Protein AF-0000000065788567 (afdb_homodimer)

Secondary structure (DSSP, 8-state):
----EEEEEEEEEEEEE-TTTTSEEEEEEEEEEEEEEEEEESSSEEEEETT----HHHHHHHHHHHHHHT---EEEEEEEE-SPTTSSS-HHHHHHHHHHHHHHHHHHHHHTPPPPPHHHHHHHHHHHHHHHTS-SS--HHHHHHHHH-SEEEEETTTTEEEEEEPPP--EEEEEEES---------HHHHHTTHHHHHHHHHHHHTT-HHHHHHHHHHHHHHHHT--THHHHHHHHTT-SEEEE-TTSS-EEEEE-GGGHHHHHHHHHTSSEEEEEEEB--S-SEEE-/----EEEEEEEEEEEEE-TTTTSEEEEEEEEEEEEEEEEEESSSEEEEETT----HHHHHHHHHHHHHHT---EEEEEEEE-SPTTSSS-HHHHHHHHHHHHHHHHHHHHTTPPPPPHHHHHHHHHHHHHHHTS-SS--HHHHHHHHH-SEEEEETTTTEEEEEEPPP--EEEEEEES---------HHHHHTTHHHHHHHHHHHHTT-HHHHHHHHHHHHHHHHT--THHHHHHHHTT-SEEEE-TTSS-EEEEE-GGGHHHHHHHHHTSSEEEEEEEB--S-SEEE-

Solvent-accessible surface area (backbone atoms only — not comparable to full-atom values): 28077 Å² total; per-residue (Å²): 126,84,82,65,68,25,38,12,36,6,18,15,16,41,40,34,33,64,27,82,36,70,37,43,18,18,10,25,12,26,60,40,34,22,36,18,36,20,33,74,44,92,65,55,80,46,60,44,40,74,84,67,55,87,43,63,47,51,46,48,28,47,51,52,46,40,57,73,71,68,59,94,68,9,38,35,37,42,34,45,64,73,50,61,76,86,32,28,35,38,46,66,41,10,43,26,42,11,37,33,51,11,43,40,54,40,50,19,62,76,66,72,45,82,68,80,51,69,68,54,44,54,50,48,25,30,52,29,34,38,74,62,63,79,32,92,72,33,48,45,20,39,32,46,2,8,41,53,14,8,33,25,30,24,35,35,80,74,67,38,78,76,43,77,45,78,58,77,89,33,39,32,38,35,40,36,53,66,65,75,64,56,78,60,76,76,52,59,74,55,37,37,72,43,27,74,60,49,50,51,24,51,51,30,40,77,71,68,37,48,43,61,10,19,24,51,34,10,47,55,48,18,37,57,70,72,48,70,36,46,62,29,50,44,30,40,75,33,52,31,67,22,22,15,44,10,56,89,30,68,17,31,40,32,35,26,58,83,87,29,48,67,45,28,49,57,57,51,63,80,42,76,55,49,78,46,81,45,29,55,22,58,70,26,41,42,75,54,131,126,83,81,65,66,26,38,12,36,6,18,16,17,44,38,34,34,63,28,82,36,71,36,42,19,19,11,24,12,25,60,41,34,22,36,19,36,20,32,74,43,90,66,55,81,46,62,46,39,75,85,66,55,88,41,63,48,50,45,48,27,46,50,52,48,40,57,72,70,68,58,94,69,8,38,33,37,42,34,44,64,73,50,61,78,83,31,28,36,38,46,66,41,9,41,26,43,11,37,33,51,11,44,41,53,39,49,20,62,77,66,72,47,84,69,80,51,70,69,55,45,52,49,48,26,30,50,29,33,39,74,63,63,80,32,91,73,32,49,46,19,39,33,47,3,8,43,52,15,8,33,25,30,22,36,36,80,75,67,37,78,76,44,75,45,77,56,76,88,34,39,32,37,34,41,36,53,67,65,75,63,55,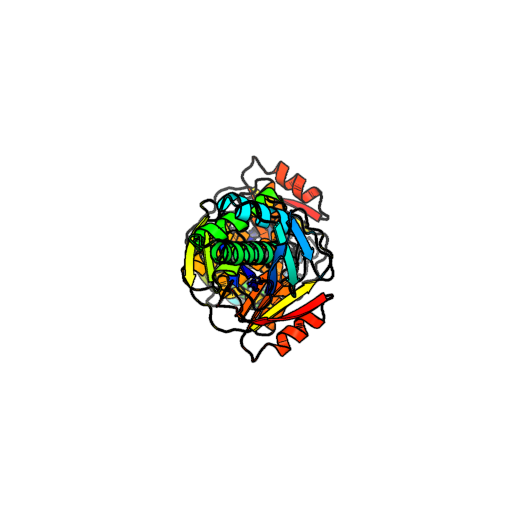78,60,78,75,50,60,73,57,38,36,73,43,27,73,61,48,50,52,24,51,50,30,41,76,71,69,36,49,42,62,11,19,25,52,32,10,46,54,48,17,38,58,70,72,50,71,38,47,62,29,50,43,27,40,74,33,53,31,68,21,23,16,45,11,56,92,29,68,17,31,39,32,35,25,56,82,88,30,48,66,46,28,50,58,57,52,63,79,41,77,54,50,77,45,80,47,29,56,21,56,71,26,43,42,76,54,133

Radius of gyration: 29.9 Å; Cα contacts (8 Å, |Δi|>4): 1487; chains: 2; bounding box: 47×105×60 Å

pLDDT: mean 94.12, std 9.63, range [40.38, 98.94]

Sequence (578 aa):
MMVVKKTVRSPGSATVINAIATGRGSAFGIGLRVEAEAELIDSGVECISREGADTSLMELCTRMVIEHYGVDAGVRVVTSSDLPVASGLSSSSAASNATVMAVSSLLSDEFGLQPMEDFEMLNMAVDASLQAGVSVTGAYDDASASFYGGLTVTDNMERRIILREPMENQKVLIYMPDRKSLTAQSDVPRMKLLAPWVDMAFREVLDGRVHSALTLNGILYCASLGFDPGIALDALEAGALAAGLSGTGPSFVALTHEDSEADIIDAWENLEGDVLVTSVDNEGTRVLEMMVVKKTVRSPGSATVINAIATGRGSAFGIGLRVEAEAELIDSGVECISREGADTSLMELCTRMVIEHYGVDAGVRVVTSSDLPVASGLSSSSAASNATVMAVSSLLSDEFGLQPMEDFEMLNMAVDASLQAGVSVTGAYDDASASFYGGLTVTDNMERRIILREPMENQKVLIYMPDRKSLTAQSDVPRMKLLAPWVDMAFREVLDGRVHSALTLNGILYCASLGFDPGIALDALEAGALAAGLSGTGPSFVALTHEDSEADIIDAWENLEGDVLVTSVDNEGTRVLE

Organism: Methanothermobacter thermautotrophicus (strain ATCC 29096 / DSM 1053 / JCM 10044 / NBRC 100330 / Delta H) (NCBI:txid187420)

InterPro domains:
  IPR006203 GHMP kinase, ATP-binding, conserved site [PS00627] (83-94)
  IPR006204 GHMP kinase N-terminal domain [PF00288] (61-150)
  IPR010189 Shikimate kinase, archaea [MF_00370] (1-289)
  IPR010189 Shikimate kinase, archaea [PIRSF005758] (5-287)
  IPR010189 Shikimate kinase, archaea [TIGR01920] (11-278)
  IPR013750 GHMP kinase, C-terminal domain [PF08544] (235-269)
  IPR014721 Small ribosomal subunit protein uS5 domain 2-type fold, subgroup [G3DSA:3.30.230.10] (12-171)
  IPR020568 Ribosomal protein uS5 domain 2-type superfamily [SSF54211] (1-161)
  IPR036554 GHMP kinase, C-terminal domain superfamily [G3DSA:3.30.70.890] (230-289)
  IPR036554 GHMP kinase, C-terminal domain superfamily [SSF55060] (232-280)

Foldseek 3Di:
DPFDKWKKKWFFWFWLFACLQPLKGKIFGWFWIKMKMKTWDDADEAEEEPVPDDCQLLNLLLVVLCVVQVDGIYMYMYMYTPDDPPALRHHLLRNLLNSNQRNQVHVCVVVVHDGDDLLVSLVSSLVSCVVSVVDDLSPLNRNVNRAQGAMWIANSNVSGTPDGDHDPKWKKKKWAAPPPPPVQPQPSVLLNVCNVVSVVLSVCVVVVNSQSSRASNQVSLCVSLVHDSVLFVLLVVLPFSHKGARHNRDMIMTTHHPPSVVSNCVSRVVHHTDMDMTIGTRHHMDIDD/DPFDKWKKKWFFWFWLFACLQPLKGKIFGWFWIKMKMKTWDDADEAEEEPVPDDCQLLRLLLVVLCVVQVDGTYMYMYMYTPDDPPALRHHLLRNLLNSNQRNQVHCCVVVVHDGDDLLVSLVSSLVSCVVSVVDDLSPLNRNVNRAQGAMWIANSNVSGTPDGDHDPKWKKKKWAAPPVPPVQPQPSVLLNVCNVQSVVLSVCVVVVNSQSSRASNQVSLCVSLVHDSVLFVLLVVLPFSHKGARHNRDMIMTTHHPPSVVSNCVSCVVHHTDMDMTIGTRHHMDIDD

Structure (mmCIF, N/CA/C/O backbone):
data_AF-0000000065788567-model_v1
#
loop_
_entity.id
_entity.type
_entity.pdbx_description
1 polymer 'Shikimate kinase'
#
loop_
_atom_site.group_PDB
_atom_site.id
_atom_site.type_symbol
_atom_site.label_atom_id
_atom_site.label_alt_id
_atom_site.label_comp_id
_atom_site.label_asym_id
_atom_site.label_entity_id
_atom_site.label_seq_id
_atom_site.pdbx_PDB_ins_code
_atom_site.Cartn_x
_atom_site.Cartn_y
_atom_site.Cartn_z
_atom_site.occupancy
_atom_site.B_iso_or_equiv
_atom_site.auth_seq_id
_atom_site.auth_comp_id
_atom_site.auth_asym_id
_atom_site.auth_atom_id
_atom_site.pdbx_PDB_model_num
ATOM 1 N N . MET A 1 1 ? 9.547 -54.375 -24.469 1 40.38 1 MET A N 1
ATOM 2 C CA . MET A 1 1 ? 8.898 -53.25 -25.172 1 40.38 1 MET A CA 1
ATOM 3 C C . MET A 1 1 ? 9.328 -51.906 -24.609 1 40.38 1 MET A C 1
ATOM 5 O O . MET A 1 1 ? 9.492 -51.781 -23.391 1 40.38 1 MET A O 1
ATOM 9 N N . MET A 1 2 ? 10 -51.125 -25.359 1 51.56 2 MET A N 1
ATOM 10 C CA . MET A 1 2 ? 10.617 -49.906 -24.875 1 51.56 2 MET A CA 1
ATOM 11 C C . MET A 1 2 ? 9.617 -49.031 -24.094 1 51.56 2 MET A C 1
ATOM 13 O O . MET A 1 2 ? 8.523 -48.781 -24.594 1 51.56 2 MET A O 1
ATOM 17 N N . VAL A 1 3 ? 9.727 -49.062 -22.797 1 65.69 3 VAL A N 1
ATOM 18 C CA . VAL A 1 3 ? 8.758 -48.344 -21.969 1 65.69 3 VAL A CA 1
ATOM 19 C C . VAL A 1 3 ? 8.648 -46.875 -22.438 1 65.69 3 VAL A C 1
ATOM 21 O O . VAL A 1 3 ? 9.648 -46.156 -22.469 1 65.69 3 VAL A O 1
ATOM 24 N N . VAL A 1 4 ? 7.605 -46.531 -23.188 1 83.44 4 VAL A N 1
ATOM 25 C CA . VAL A 1 4 ? 7.371 -45.188 -23.688 1 83.44 4 VAL A CA 1
ATOM 26 C C . VAL A 1 4 ? 7.117 -44.25 -22.531 1 83.44 4 VAL A C 1
ATOM 28 O O . VAL A 1 4 ? 6.328 -44.562 -21.625 1 83.44 4 VAL A O 1
ATOM 31 N N . LYS A 1 5 ? 7.996 -43.25 -22.406 1 94.56 5 LYS A N 1
ATOM 32 C CA . LYS A 1 5 ? 7.871 -42.25 -21.375 1 94.56 5 LYS A CA 1
ATOM 33 C C . LYS A 1 5 ? 7.629 -40.875 -21.969 1 94.56 5 LYS A C 1
ATOM 35 O O . LYS A 1 5 ? 8.062 -40.594 -23.094 1 94.56 5 LYS A O 1
ATOM 40 N N . LYS A 1 6 ? 6.789 -40.125 -21.328 1 98 6 LYS A N 1
ATOM 41 C CA . LYS A 1 6 ? 6.605 -38.719 -21.656 1 98 6 LYS A CA 1
ATOM 42 C C . LYS A 1 6 ? 7.09 -37.812 -20.516 1 98 6 LYS A C 1
ATOM 44 O O . LYS A 1 6 ? 6.727 -38.031 -19.359 1 98 6 LYS A O 1
ATOM 49 N N . THR A 1 7 ? 7.98 -36.875 -20.828 1 98.5 7 THR A N 1
ATOM 50 C CA . THR A 1 7 ? 8.484 -35.938 -19.828 1 98.5 7 THR A CA 1
ATOM 51 C C . THR A 1 7 ? 8 -34.531 -20.156 1 98.5 7 THR A C 1
ATOM 53 O O . THR A 1 7 ? 8.117 -34.062 -21.297 1 98.5 7 THR A O 1
ATOM 56 N N . VAL A 1 8 ? 7.473 -33.875 -19.125 1 98.81 8 VAL A N 1
ATOM 57 C CA . VAL A 1 8 ? 6.926 -32.531 -19.281 1 98.81 8 VAL A CA 1
ATOM 58 C C . VAL A 1 8 ? 7.543 -31.609 -18.234 1 98.81 8 VAL A C 1
ATOM 60 O O . VAL A 1 8 ? 7.75 -32 -17.094 1 98.81 8 VAL A O 1
ATOM 63 N N . ARG A 1 9 ? 7.867 -30.391 -18.672 1 98.69 9 ARG A N 1
ATOM 64 C CA . ARG A 1 9 ? 8.273 -29.328 -17.734 1 98.69 9 ARG A CA 1
ATOM 65 C C . ARG A 1 9 ? 7.188 -28.266 -17.609 1 98.69 9 ARG A C 1
ATOM 67 O O . ARG A 1 9 ? 6.539 -27.922 -18.609 1 98.69 9 ARG A O 1
ATOM 74 N N . SER A 1 10 ? 6.996 -27.844 -16.5 1 98.75 10 SER A N 1
ATOM 75 C CA . SER A 1 10 ? 6.086 -26.734 -16.219 1 98.75 10 SER A CA 1
ATOM 76 C C . SER A 1 10 ? 6.734 -25.703 -15.305 1 98.75 10 SER A C 1
ATOM 78 O O . SER A 1 10 ? 7.203 -26.031 -14.211 1 98.75 10 SER A O 1
ATOM 80 N N . PRO A 1 11 ? 6.781 -24.422 -15.719 1 98.62 11 PRO A N 1
ATOM 81 C CA . PRO A 1 11 ? 7.363 -23.375 -14.867 1 98.62 11 PRO A CA 1
ATOM 82 C C . PRO A 1 11 ? 6.453 -22.984 -13.703 1 98.62 11 PRO A C 1
ATOM 84 O O . PRO A 1 11 ? 5.234 -23.172 -13.781 1 98.62 11 PRO A O 1
ATOM 87 N N . GLY A 1 12 ? 7.125 -22.516 -12.617 1 97.5 12 GLY A N 1
ATOM 88 C CA . GLY A 1 12 ? 6.336 -21.766 -11.656 1 97.5 12 GLY A CA 1
ATOM 89 C C . GLY A 1 12 ? 5.895 -20.406 -12.18 1 97.5 12 GLY A C 1
ATOM 90 O O . GLY A 1 12 ? 6.039 -20.125 -13.367 1 97.5 12 GLY A O 1
ATOM 91 N N . SER A 1 13 ? 5.273 -19.703 -11.375 1 97.94 13 SER A N 1
ATOM 92 C CA . SER A 1 13 ? 4.848 -18.359 -11.734 1 97.94 13 SER A CA 1
ATOM 93 C C . SER A 1 13 ? 4.992 -17.406 -10.555 1 97.94 13 SER A C 1
ATOM 95 O O . SER A 1 13 ? 5.105 -17.828 -9.406 1 97.94 13 SER A O 1
ATOM 97 N N . ALA A 1 14 ? 5.109 -16.156 -10.852 1 97.94 14 ALA A N 1
ATOM 98 C CA . ALA A 1 14 ? 5.109 -15.086 -9.859 1 97.94 14 ALA A CA 1
ATOM 99 C C . ALA A 1 14 ? 3.896 -14.18 -10.031 1 97.94 14 ALA A C 1
ATOM 101 O O . ALA A 1 14 ? 3.469 -13.914 -11.156 1 97.94 14 ALA A O 1
ATOM 102 N N . THR A 1 15 ? 3.43 -13.688 -8.953 1 97.75 15 THR A N 1
ATOM 103 C CA . THR A 1 15 ? 2.178 -12.938 -8.938 1 97.75 15 THR A CA 1
ATOM 104 C C . THR A 1 15 ? 2.414 -11.477 -9.312 1 97.75 15 THR A C 1
ATOM 106 O O . THR A 1 15 ? 3.363 -10.852 -8.828 1 97.75 15 THR A O 1
ATOM 109 N N . VAL A 1 16 ? 1.561 -10.961 -10.219 1 98.75 16 VAL A N 1
ATOM 110 C CA . VAL A 1 16 ? 1.465 -9.523 -10.445 1 98.75 16 VAL A CA 1
ATOM 111 C C . VAL A 1 16 ? 0.284 -8.953 -9.664 1 98.75 16 VAL A C 1
ATOM 113 O O . VAL A 1 16 ? 0.424 -7.945 -8.969 1 98.75 16 VAL A O 1
ATOM 116 N N . ILE A 1 17 ? -0.825 -9.617 -9.781 1 98.56 17 ILE A N 1
ATOM 117 C CA . ILE A 1 17 ? -2.031 -9.273 -9.031 1 98.56 17 ILE A CA 1
ATOM 118 C C . ILE A 1 17 ? -2.588 -10.516 -8.352 1 98.56 17 ILE A C 1
ATOM 120 O O . ILE A 1 17 ? -2.922 -11.5 -9.016 1 98.56 17 ILE A O 1
ATOM 124 N N . ASN A 1 18 ? -2.639 -10.516 -7.066 1 96.69 18 ASN A N 1
ATOM 125 C CA . ASN A 1 18 ? -3.34 -11.555 -6.32 1 96.69 18 ASN A CA 1
ATOM 126 C C . ASN A 1 18 ? -4.852 -11.445 -6.488 1 96.69 18 ASN A C 1
ATOM 128 O O . ASN A 1 18 ? -5.438 -10.398 -6.195 1 96.69 18 ASN A O 1
ATOM 132 N N . ALA A 1 19 ? -5.52 -12.484 -6.797 1 95.88 19 ALA A N 1
ATOM 133 C CA . ALA A 1 19 ? -6.902 -12.445 -7.273 1 95.88 19 ALA A CA 1
ATOM 134 C C . ALA A 1 19 ? -7.887 -12.492 -6.109 1 95.88 19 ALA A C 1
ATOM 136 O O . ALA A 1 19 ? -9.086 -12.258 -6.293 1 95.88 19 ALA A O 1
ATOM 137 N N . ILE A 1 20 ? -7.441 -12.695 -4.988 1 93.75 20 ILE A N 1
ATOM 138 C CA . ILE A 1 20 ? -8.328 -13.031 -3.879 1 93.75 20 ILE A CA 1
ATOM 139 C C . ILE A 1 20 ? -9.242 -11.852 -3.57 1 93.75 20 ILE A C 1
ATOM 141 O O . ILE A 1 20 ? -10.43 -12.031 -3.301 1 93.75 20 ILE A O 1
ATOM 145 N N . ALA A 1 21 ? -8.766 -10.633 -3.672 1 96 21 ALA A N 1
ATOM 146 C CA . ALA A 1 21 ? -9.539 -9.461 -3.264 1 96 21 ALA A CA 1
ATOM 147 C C . ALA A 1 21 ? -10.664 -9.18 -4.258 1 96 21 ALA A C 1
ATOM 149 O O . ALA A 1 21 ? -11.75 -8.75 -3.869 1 96 21 ALA A O 1
ATOM 150 N N . THR A 1 22 ? -10.398 -9.508 -5.57 1 96.88 22 THR A N 1
ATOM 151 C CA . THR A 1 22 ? -11.32 -8.984 -6.57 1 96.88 22 THR A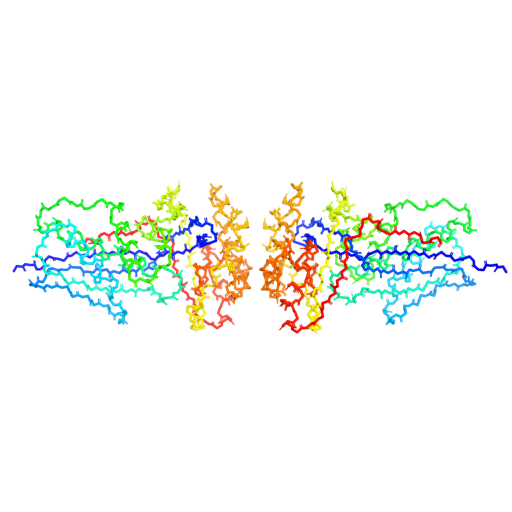 CA 1
ATOM 152 C C . THR A 1 22 ? -11.805 -10.094 -7.496 1 96.88 22 THR A C 1
ATOM 154 O O . THR A 1 22 ? -12.734 -9.898 -8.289 1 96.88 22 THR A O 1
ATOM 157 N N . GLY A 1 23 ? -11.188 -11.234 -7.445 1 95.44 23 GLY A N 1
ATOM 158 C CA . GLY A 1 23 ? -11.508 -12.312 -8.367 1 95.44 23 GLY A CA 1
ATOM 159 C C . GLY A 1 23 ? -10.758 -12.219 -9.68 1 95.44 23 GLY A C 1
ATOM 160 O O . GLY A 1 23 ? -10.867 -13.109 -10.531 1 95.44 23 GLY A O 1
ATOM 161 N N . ARG A 1 24 ? -10.031 -11.195 -9.922 1 97.19 24 ARG A N 1
ATOM 162 C CA . ARG A 1 24 ? -9.211 -10.992 -11.117 1 97.19 24 ARG A CA 1
ATOM 163 C C . ARG A 1 24 ? -7.727 -11.023 -10.773 1 97.19 24 ARG A C 1
ATOM 165 O O . ARG A 1 24 ? -7.293 -10.391 -9.812 1 97.19 24 ARG A O 1
ATOM 172 N N . GLY A 1 25 ? -6.98 -11.82 -11.492 1 97.88 25 GLY A N 1
ATOM 173 C CA . GLY A 1 25 ? -5.582 -12.031 -11.141 1 97.88 25 GLY A CA 1
ATOM 174 C C . GLY A 1 25 ? -4.648 -11.883 -12.328 1 97.88 25 GLY A C 1
ATOM 175 O O . GLY A 1 25 ? -5.094 -11.672 -13.461 1 97.88 25 GLY A O 1
ATOM 176 N N . SER A 1 26 ? -3.408 -11.852 -12.023 1 98.69 26 SER A N 1
ATOM 177 C CA . SER A 1 26 ? -2.348 -11.812 -13.023 1 98.69 26 SER A CA 1
ATOM 178 C C . SER A 1 26 ? -1.063 -12.438 -12.5 1 98.69 26 SER A C 1
ATOM 180 O O . SER A 1 26 ? -0.742 -12.312 -11.32 1 98.69 26 SER A O 1
ATOM 182 N N . ALA A 1 27 ? -0.397 -13.102 -13.336 1 98.69 27 ALA A N 1
ATOM 183 C CA . ALA A 1 27 ? 0.874 -13.742 -13.008 1 98.69 27 ALA A CA 1
ATOM 184 C C . ALA A 1 27 ? 1.746 -13.898 -14.25 1 98.69 27 ALA A C 1
ATOM 186 O O . ALA A 1 27 ? 1.291 -13.656 -15.375 1 98.69 27 ALA A O 1
ATOM 187 N N . PHE A 1 28 ? 3.008 -14.219 -14.055 1 98.75 28 PHE A N 1
ATOM 188 C CA . PHE A 1 28 ? 3.893 -14.523 -15.18 1 98.75 28 PHE A CA 1
ATOM 189 C C . PHE A 1 28 ? 4.77 -15.727 -14.859 1 98.75 28 PHE A C 1
ATOM 191 O O . PHE A 1 28 ? 5.062 -16 -13.695 1 98.75 28 PHE A O 1
ATOM 198 N N . GLY A 1 29 ? 5.125 -16.438 -15.891 1 98.62 29 GLY A N 1
ATOM 199 C CA . GLY A 1 29 ? 5.973 -17.609 -15.719 1 98.62 29 GLY A CA 1
ATOM 200 C C . GLY A 1 29 ? 7.391 -17.266 -15.312 1 98.62 29 GLY A C 1
ATOM 201 O O . GLY A 1 29 ? 7.961 -16.281 -15.789 1 98.62 29 GLY A O 1
ATOM 202 N N . ILE A 1 30 ? 7.961 -18.141 -14.469 1 98.25 30 ILE A N 1
ATOM 203 C CA . ILE A 1 30 ? 9.336 -17.938 -14.047 1 98.25 30 ILE A CA 1
ATOM 204 C C . ILE A 1 30 ? 10.18 -19.156 -14.398 1 98.25 30 ILE A C 1
ATOM 206 O O . ILE A 1 30 ? 9.641 -20.234 -14.68 1 98.25 30 ILE A O 1
ATOM 210 N N . GLY A 1 31 ? 11.469 -19.031 -14.281 1 97.38 31 GLY A N 1
ATOM 211 C CA . GLY A 1 31 ? 12.391 -20.016 -14.82 1 97.38 31 GLY A CA 1
ATOM 212 C C . GLY A 1 31 ? 12.562 -21.234 -13.922 1 97.38 31 GLY A C 1
ATOM 213 O O . GLY A 1 31 ? 13.195 -22.219 -14.312 1 97.38 31 GLY A O 1
ATOM 214 N N . LEU A 1 32 ? 11.977 -21.266 -12.758 1 97.19 32 LEU A N 1
ATOM 215 C CA . LEU A 1 32 ? 11.914 -22.453 -11.93 1 97.19 32 LEU A CA 1
ATOM 216 C C . LEU A 1 32 ? 10.797 -23.391 -12.391 1 97.19 32 LEU A C 1
ATOM 218 O O . LEU A 1 32 ? 9.773 -22.922 -12.906 1 97.19 32 LEU A O 1
ATOM 222 N N . ARG A 1 33 ? 11.07 -24.734 -12.156 1 97.12 33 ARG A N 1
ATOM 223 C CA . ARG A 1 33 ? 10.086 -25.578 -12.836 1 97.12 33 ARG A CA 1
ATOM 224 C C . ARG A 1 33 ? 9.859 -26.875 -12.07 1 97.12 33 ARG A C 1
ATOM 226 O O . ARG A 1 33 ? 10.656 -27.25 -11.203 1 97.12 33 ARG A O 1
ATOM 233 N N . VAL A 1 34 ? 8.773 -27.516 -12.43 1 97.69 34 VAL A N 1
ATOM 234 C CA . VAL A 1 34 ? 8.461 -28.906 -12.125 1 97.69 34 VAL A CA 1
ATOM 235 C C . VAL A 1 34 ? 8.617 -29.75 -13.391 1 97.69 34 VAL A C 1
ATOM 237 O O . VAL A 1 34 ? 8.219 -29.328 -14.477 1 97.69 34 VAL A O 1
ATOM 240 N N . GLU A 1 35 ? 9.242 -30.875 -13.203 1 98.38 35 GLU A N 1
ATOM 241 C CA . GLU A 1 35 ? 9.281 -31.875 -14.266 1 98.38 35 GLU A CA 1
ATOM 242 C C . GLU A 1 35 ? 8.492 -33.125 -13.875 1 98.38 35 GLU A C 1
ATOM 244 O O . GLU A 1 35 ? 8.609 -33.625 -12.75 1 98.38 35 GLU A O 1
ATOM 249 N N . ALA A 1 36 ? 7.676 -33.562 -14.773 1 98.69 36 ALA A N 1
ATOM 250 C CA . ALA A 1 36 ? 6.895 -34.781 -14.57 1 98.69 36 ALA A CA 1
ATOM 251 C C . ALA A 1 36 ? 7.195 -35.812 -15.648 1 98.69 36 ALA A C 1
ATOM 253 O O . ALA A 1 36 ? 7.148 -35.5 -16.844 1 98.69 36 ALA A O 1
ATOM 254 N N . GLU A 1 37 ? 7.504 -36.938 -15.219 1 98.62 37 GLU A N 1
ATOM 255 C CA . GLU A 1 37 ? 7.691 -38.062 -16.125 1 98.62 37 GLU A CA 1
ATOM 256 C C . GLU A 1 37 ? 6.586 -39.125 -15.938 1 98.62 37 GLU A C 1
ATOM 258 O O . GLU A 1 37 ? 6.359 -39.594 -14.828 1 98.62 37 GLU A O 1
ATOM 263 N N . ALA A 1 38 ? 5.926 -39.438 -17.016 1 98.62 38 ALA A N 1
ATOM 264 C CA . ALA A 1 38 ? 4.84 -40.406 -16.984 1 98.62 38 ALA A CA 1
ATOM 265 C C . ALA A 1 38 ? 5.184 -41.656 -17.812 1 98.62 38 ALA A C 1
ATOM 267 O O . ALA A 1 38 ? 5.766 -41.531 -18.891 1 98.62 38 ALA A O 1
ATOM 268 N N . GLU A 1 39 ? 4.789 -42.75 -17.281 1 98.19 39 GLU A N 1
ATOM 269 C CA . GLU A 1 39 ? 4.953 -44.031 -18.016 1 98.19 39 GLU A CA 1
ATOM 270 C C . GLU A 1 39 ? 3.82 -45 -17.688 1 98.19 39 GLU A C 1
ATOM 272 O O . GLU A 1 39 ? 3.154 -44.875 -16.672 1 98.19 39 GLU A O 1
ATOM 277 N N . LEU A 1 40 ? 3.664 -45.938 -18.562 1 97.5 40 LEU A N 1
ATOM 278 C CA . LEU A 1 40 ? 2.664 -46.969 -18.312 1 97.5 40 LEU A CA 1
ATOM 279 C C . LEU A 1 40 ? 3.195 -48.031 -17.359 1 97.5 40 LEU A C 1
ATOM 281 O O . LEU A 1 40 ? 4.371 -48.406 -17.438 1 97.5 40 LEU A O 1
ATOM 285 N N . ILE A 1 41 ? 2.35 -48.406 -16.516 1 97 41 ILE A N 1
ATOM 286 C CA . ILE A 1 41 ? 2.604 -49.562 -15.664 1 97 41 ILE A CA 1
ATOM 287 C C . ILE A 1 41 ? 1.444 -50.562 -15.781 1 97 41 ILE A C 1
ATOM 289 O O . ILE A 1 41 ? 0.474 -50.281 -16.5 1 97 41 ILE A O 1
ATOM 293 N N . ASP A 1 42 ? 1.569 -51.625 -15.109 1 94.81 42 ASP A N 1
ATOM 294 C CA . ASP A 1 42 ? 0.613 -52.719 -15.32 1 94.81 42 ASP A CA 1
ATOM 295 C C . ASP A 1 42 ? -0.786 -52.312 -14.859 1 94.81 42 ASP A C 1
ATOM 297 O O . ASP A 1 42 ? -1.775 -52.594 -15.531 1 94.81 42 ASP A O 1
ATOM 301 N N . SER A 1 43 ? -0.818 -51.781 -13.664 1 95 43 SER A N 1
ATOM 302 C CA . SER A 1 43 ? -2.109 -51.375 -13.117 1 95 43 SER A CA 1
ATOM 303 C C . SER A 1 43 ? -1.939 -50.312 -12.031 1 95 43 SER A C 1
ATOM 305 O O . SER A 1 43 ? -0.864 -50.188 -11.445 1 95 43 SER A O 1
ATOM 307 N N . GLY A 1 44 ? -2.988 -49.469 -11.953 1 96.62 44 GLY A N 1
ATOM 308 C CA . GLY A 1 44 ? -3.018 -48.531 -10.844 1 96.62 44 GLY A CA 1
ATOM 309 C C . GLY A 1 44 ? -2.328 -47.219 -11.156 1 96.62 44 GLY A C 1
ATOM 310 O O . GLY A 1 44 ? -1.927 -47 -12.297 1 96.62 44 GLY A O 1
ATOM 311 N N . VAL A 1 45 ? -2.33 -46.312 -10.164 1 98.19 45 VAL A N 1
ATOM 312 C CA . VAL A 1 45 ? -1.694 -45 -10.227 1 98.19 45 VAL A CA 1
ATOM 313 C C . VAL A 1 45 ? -0.593 -44.906 -9.172 1 98.19 45 VAL A C 1
ATOM 315 O O . VAL A 1 45 ? -0.847 -45.094 -7.984 1 98.19 45 VAL A O 1
ATOM 318 N N . GLU A 1 46 ? 0.607 -44.719 -9.609 1 98.06 46 GLU A N 1
ATOM 319 C CA . GLU A 1 46 ? 1.752 -44.531 -8.727 1 98.06 46 GLU A CA 1
ATOM 320 C C . GLU A 1 46 ? 2.41 -43.156 -8.961 1 98.06 46 GLU A C 1
ATOM 322 O O . GLU A 1 46 ? 2.902 -42.906 -10.062 1 98.06 46 GLU A O 1
ATOM 327 N N . CYS A 1 47 ? 2.4 -42.312 -7.938 1 98.19 47 CYS A N 1
ATOM 328 C CA . CYS A 1 47 ? 3.041 -41.031 -8.047 1 98.19 47 CYS A CA 1
ATOM 329 C C . CYS A 1 47 ? 4.18 -40.875 -7.039 1 98.19 47 CYS A C 1
ATOM 331 O O . CYS A 1 47 ? 4.023 -41.25 -5.871 1 98.19 47 CYS A O 1
ATOM 333 N N . ILE A 1 48 ? 5.305 -40.438 -7.477 1 97.75 48 ILE A N 1
ATOM 334 C CA . ILE A 1 48 ? 6.5 -40.25 -6.656 1 97.75 48 ILE A CA 1
ATOM 335 C C . ILE A 1 48 ? 7.039 -38.844 -6.812 1 97.75 48 ILE A C 1
ATOM 337 O O . ILE A 1 48 ? 7.223 -38.375 -7.934 1 97.75 48 ILE A O 1
ATOM 341 N N . SER A 1 49 ? 7.188 -38.156 -5.762 1 95.94 49 SER A N 1
ATOM 342 C CA . SER A 1 49 ? 7.898 -36.875 -5.73 1 95.94 49 SER A CA 1
ATOM 343 C C . SER A 1 49 ? 9.328 -37.062 -5.234 1 95.94 49 SER A C 1
ATOM 345 O O . SER A 1 49 ? 9.555 -37.531 -4.113 1 95.94 49 SER A O 1
ATOM 347 N N . ARG A 1 50 ? 10.25 -36.625 -5.996 1 94.44 50 ARG A N 1
ATOM 348 C CA . ARG A 1 50 ? 11.648 -36.812 -5.629 1 94.44 50 ARG A CA 1
ATOM 349 C C . ARG A 1 50 ? 12.008 -36.031 -4.379 1 94.44 50 ARG A C 1
ATOM 351 O O . ARG A 1 50 ? 12.898 -36.438 -3.619 1 94.44 50 ARG A O 1
ATOM 358 N N . GLU A 1 51 ? 11.328 -35 -4.145 1 91.69 51 GLU A N 1
ATOM 359 C CA . GLU A 1 51 ? 11.57 -34.156 -2.957 1 91.69 51 GLU A CA 1
ATOM 360 C C . GLU A 1 51 ? 10.781 -34.688 -1.76 1 91.69 51 GLU A C 1
ATOM 362 O O . GLU A 1 51 ? 10.938 -34.188 -0.643 1 91.69 51 GLU A O 1
ATOM 367 N N . GLY A 1 52 ? 9.938 -35.688 -1.945 1 89.88 52 GLY A N 1
ATOM 368 C CA . GLY A 1 52 ? 9.148 -36.25 -0.865 1 89.88 52 GLY A CA 1
ATOM 369 C C . GLY A 1 52 ? 7.902 -35.438 -0.549 1 89.88 52 GLY A C 1
ATOM 370 O O . GLY A 1 52 ? 7.379 -35.5 0.564 1 89.88 52 GLY A O 1
ATOM 371 N N . ALA A 1 53 ? 7.449 -34.719 -1.521 1 87.94 53 ALA A N 1
ATOM 372 C CA . ALA A 1 53 ? 6.246 -33.906 -1.341 1 87.94 53 ALA A CA 1
ATOM 373 C C . ALA A 1 53 ? 4.992 -34.781 -1.394 1 87.94 53 ALA A C 1
ATOM 375 O O . ALA A 1 53 ? 5.051 -35.938 -1.802 1 87.94 53 ALA A O 1
ATOM 376 N N . ASP A 1 54 ? 3.912 -34.219 -0.861 1 91.5 54 ASP A N 1
ATOM 377 C CA . ASP A 1 54 ? 2.611 -34.875 -0.951 1 91.5 54 ASP A CA 1
ATOM 378 C C . ASP A 1 54 ? 2.23 -35.125 -2.406 1 91.5 54 ASP A C 1
ATOM 380 O O . ASP A 1 54 ? 2.354 -34.25 -3.256 1 91.5 54 ASP A O 1
ATOM 384 N N . THR A 1 55 ? 1.749 -36.344 -2.689 1 95.25 55 THR A N 1
ATOM 385 C CA . THR A 1 55 ? 1.506 -36.719 -4.078 1 95.25 55 THR A CA 1
ATOM 386 C C . THR A 1 55 ? 0.01 -36.75 -4.375 1 95.25 55 THR A C 1
ATOM 388 O O . THR A 1 55 ? -0.402 -37.125 -5.48 1 95.25 55 THR A O 1
ATOM 391 N N . SER A 1 56 ? -0.791 -36.312 -3.482 1 96 56 SER A N 1
ATOM 392 C CA . SER A 1 56 ? -2.24 -36.406 -3.627 1 96 56 SER A CA 1
ATOM 393 C C . SER A 1 56 ? -2.719 -35.656 -4.859 1 96 56 SER A C 1
ATOM 395 O O . SER A 1 56 ? -3.561 -36.125 -5.613 1 96 56 SER A O 1
ATOM 397 N N . LEU A 1 57 ? -2.195 -34.531 -5.066 1 95.94 57 LEU A N 1
ATOM 398 C CA . LEU A 1 57 ? -2.582 -33.719 -6.219 1 95.94 57 LEU A CA 1
ATOM 399 C C . LEU A 1 57 ? -2.205 -34.406 -7.52 1 95.94 57 LEU A C 1
ATOM 401 O O . LEU A 1 57 ? -3.006 -34.469 -8.453 1 95.94 57 LEU A O 1
ATOM 405 N N . MET A 1 58 ? -1.098 -35 -7.609 1 97.56 58 MET A N 1
ATOM 406 C CA . MET A 1 58 ? -0.631 -35.719 -8.797 1 97.56 58 MET A CA 1
ATOM 407 C C . MET A 1 58 ? -1.498 -36.938 -9.086 1 97.56 58 MET A C 1
ATOM 409 O O . MET A 1 58 ? -1.825 -37.219 -10.234 1 97.56 58 MET A O 1
ATOM 413 N N . GLU A 1 59 ? -1.771 -37.594 -8.016 1 98.38 59 GLU A N 1
ATOM 414 C CA . GLU A 1 59 ? -2.609 -38.781 -8.156 1 98.38 59 GLU A CA 1
ATOM 415 C C . GLU A 1 59 ? -3.984 -38.406 -8.711 1 98.38 59 GLU A C 1
ATOM 417 O O . GLU A 1 59 ? -4.5 -39.094 -9.602 1 98.38 59 GLU A O 1
ATOM 422 N N . LEU A 1 60 ? -4.473 -37.406 -8.141 1 98.31 60 LEU A N 1
ATOM 423 C CA . LEU A 1 60 ? -5.777 -36.938 -8.609 1 98.31 60 LEU A CA 1
ATOM 424 C C . LEU A 1 60 ? -5.715 -36.531 -10.07 1 98.31 60 LEU A C 1
ATOM 426 O O . LEU A 1 60 ? -6.586 -36.906 -10.867 1 98.31 60 LEU A O 1
ATOM 430 N N . CYS A 1 61 ? -4.785 -35.75 -10.461 1 98.69 61 CYS A N 1
ATOM 431 C CA . CYS A 1 61 ? -4.582 -35.344 -11.852 1 98.69 61 CYS A CA 1
ATOM 432 C C . CYS A 1 61 ? -4.52 -36.562 -12.766 1 98.69 61 CYS A C 1
ATOM 434 O O . CYS A 1 61 ? -5.188 -36.594 -13.797 1 98.69 61 CYS A O 1
ATOM 436 N N . THR A 1 62 ? -3.713 -37.531 -12.359 1 98.75 62 THR A N 1
ATOM 437 C CA . THR A 1 62 ? -3.504 -38.719 -13.164 1 98.75 62 THR A CA 1
ATOM 438 C C . THR A 1 62 ? -4.816 -39.469 -13.359 1 98.75 62 THR A C 1
ATOM 440 O O . THR A 1 62 ? -5.152 -39.875 -14.477 1 98.75 62 THR A O 1
ATOM 443 N N . ARG A 1 63 ? -5.52 -39.625 -12.32 1 98.56 63 ARG A N 1
ATOM 444 C CA . ARG A 1 63 ? -6.801 -40.344 -12.383 1 98.56 63 ARG A CA 1
ATOM 445 C C . ARG A 1 63 ? -7.777 -39.594 -13.297 1 98.56 63 ARG A C 1
ATOM 447 O O . ARG A 1 63 ? -8.508 -40.219 -14.07 1 98.56 63 ARG A O 1
ATOM 454 N N . MET A 1 64 ? -7.793 -38.312 -13.188 1 98.69 64 MET A N 1
ATOM 455 C CA . MET A 1 64 ? -8.711 -37.5 -13.992 1 98.69 64 MET A CA 1
ATOM 456 C C . MET A 1 64 ? -8.398 -37.656 -15.477 1 98.69 64 MET A C 1
ATOM 458 O O . MET A 1 64 ? -9.305 -37.719 -16.312 1 98.69 64 MET A O 1
ATOM 462 N N . VAL A 1 65 ? -7.164 -37.688 -15.805 1 98.81 65 VAL A N 1
ATOM 463 C CA . VAL A 1 65 ? -6.789 -37.844 -17.203 1 98.81 65 VAL A CA 1
ATOM 464 C C . VAL A 1 65 ? -7.188 -39.219 -17.688 1 98.81 65 VAL A C 1
ATOM 466 O O . VAL A 1 65 ? -7.715 -39.375 -18.797 1 98.81 65 VAL A O 1
ATOM 469 N N . ILE A 1 66 ? -6.926 -40.281 -16.906 1 98.44 66 ILE A N 1
ATOM 470 C CA . ILE A 1 66 ? -7.309 -41.656 -17.266 1 98.44 66 ILE A CA 1
ATOM 471 C C . ILE A 1 66 ? -8.812 -41.719 -17.516 1 98.44 66 ILE A C 1
ATOM 473 O O . ILE A 1 66 ? -9.258 -42.312 -18.5 1 98.44 66 ILE A O 1
ATOM 477 N N . GLU A 1 67 ? -9.523 -41.125 -16.578 1 98.31 67 GLU A N 1
ATOM 478 C CA . GLU A 1 67 ? -10.977 -41.094 -16.703 1 98.31 67 GLU A CA 1
ATOM 479 C C . GLU A 1 67 ? -11.422 -40.344 -17.953 1 98.31 67 GLU A C 1
ATOM 481 O O . GLU A 1 67 ? -12.352 -40.781 -18.641 1 98.31 67 GLU A O 1
ATOM 486 N N . HIS A 1 68 ? -10.812 -39.25 -18.25 1 98.31 68 HIS A N 1
ATOM 487 C CA . HIS A 1 68 ? -11.133 -38.469 -19.438 1 98.31 68 HIS A CA 1
ATOM 488 C C . HIS A 1 68 ? -11.039 -39.312 -20.703 1 98.31 68 HIS A C 1
ATOM 490 O O . HIS A 1 68 ? -11.914 -39.25 -21.562 1 98.31 68 HIS A O 1
ATOM 496 N N . TYR A 1 69 ? -10.016 -40.125 -20.812 1 97.94 69 TYR A N 1
ATOM 497 C CA . TYR A 1 69 ? -9.773 -40.875 -22.016 1 97.94 69 TYR A CA 1
ATOM 498 C C . TYR A 1 69 ? -10.547 -42.219 -21.984 1 97.94 69 TYR A C 1
ATOM 500 O O . TYR A 1 69 ? -10.703 -42.875 -23.016 1 97.94 69 TYR A O 1
ATOM 508 N N . GLY A 1 70 ? -10.969 -42.594 -20.797 1 97.5 70 GLY A N 1
ATOM 509 C CA . GLY A 1 70 ? -11.758 -43.812 -20.656 1 97.5 70 GLY A CA 1
ATOM 510 C C . GLY A 1 70 ? -10.961 -45.094 -20.922 1 97.5 70 GLY A C 1
ATOM 511 O O . GLY A 1 70 ? -11.477 -46.031 -21.531 1 97.5 70 GLY A O 1
ATOM 512 N N . VAL A 1 71 ? -9.758 -45.125 -20.594 1 96 71 VAL A N 1
ATOM 513 C CA . VAL A 1 71 ? -8.906 -46.281 -20.844 1 96 71 VAL A CA 1
ATOM 514 C C . VAL A 1 71 ? -8.602 -47 -19.531 1 96 71 VAL A C 1
ATOM 516 O O . VAL A 1 71 ? -8.688 -46.375 -18.469 1 96 71 VAL A O 1
ATOM 519 N N . ASP A 1 72 ? -8.289 -48.25 -19.578 1 93.81 72 ASP A N 1
ATOM 520 C CA . ASP A 1 72 ? -7.797 -49.031 -18.453 1 93.81 72 ASP A CA 1
ATOM 521 C C . ASP A 1 72 ? -6.27 -49.094 -18.469 1 93.81 72 ASP A C 1
ATOM 523 O O . ASP A 1 72 ? -5.707 -50.062 -19.016 1 93.81 72 ASP A O 1
ATOM 527 N N . ALA A 1 73 ? -5.629 -48.188 -17.984 1 94.19 73 ALA A N 1
ATOM 528 C CA . ALA A 1 73 ? -4.168 -48.125 -18.016 1 94.19 73 ALA A CA 1
ATOM 529 C C . ALA A 1 73 ? -3.605 -47.844 -16.625 1 94.19 73 ALA A C 1
ATOM 531 O O . ALA A 1 73 ? -4.184 -47.062 -15.859 1 94.19 73 ALA A O 1
ATOM 532 N N . GLY A 1 74 ? -2.582 -48.562 -16.281 1 97.06 74 GLY A N 1
ATOM 533 C CA . GLY A 1 74 ? -1.758 -48.125 -15.156 1 97.06 74 GLY A CA 1
ATOM 534 C C . GLY A 1 74 ? -0.754 -47.062 -15.516 1 97.06 74 GLY A C 1
ATOM 535 O O . GLY A 1 74 ? -0.164 -47.094 -16.594 1 97.06 74 GLY A O 1
ATOM 536 N N . VAL A 1 75 ? -0.6 -46.094 -14.664 1 98.19 75 VAL A N 1
ATOM 537 C CA . VAL A 1 75 ? 0.301 -45 -14.969 1 98.19 75 VAL A CA 1
ATOM 538 C C . VAL A 1 75 ? 1.157 -44.688 -13.742 1 98.19 75 VAL A C 1
ATOM 540 O O . VAL A 1 75 ? 0.655 -44.656 -12.617 1 98.19 75 VAL A O 1
ATOM 543 N N . ARG A 1 76 ? 2.414 -44.531 -13.953 1 98.5 76 ARG A N 1
ATOM 544 C CA . ARG A 1 76 ? 3.346 -44 -12.961 1 98.5 76 ARG A CA 1
ATOM 545 C C . ARG A 1 76 ? 3.834 -42.594 -13.344 1 98.5 76 ARG A C 1
ATOM 547 O O . ARG A 1 76 ? 4.191 -42.375 -14.492 1 98.5 76 ARG A O 1
ATOM 554 N N . VAL A 1 77 ? 3.793 -41.719 -12.375 1 98.56 77 VAL A N 1
ATOM 555 C CA . VAL A 1 77 ? 4.301 -40.375 -12.57 1 98.56 77 VAL A CA 1
ATOM 556 C C . VAL A 1 77 ? 5.387 -40.062 -11.539 1 98.56 77 VAL A C 1
ATOM 558 O O . VAL A 1 77 ? 5.188 -40.281 -10.344 1 98.56 77 VAL A O 1
ATOM 561 N N . VAL A 1 78 ? 6.535 -39.594 -11.977 1 98.5 78 VAL A N 1
ATOM 562 C CA . VAL A 1 78 ? 7.617 -39.156 -11.117 1 98.5 78 VAL A CA 1
ATOM 563 C C . VAL A 1 78 ? 7.879 -37.656 -11.359 1 98.5 78 VAL A C 1
ATOM 565 O O . VAL A 1 78 ? 8.07 -37.25 -12.5 1 98.5 78 VAL A O 1
ATOM 568 N N . THR A 1 79 ? 7.891 -36.938 -10.258 1 97.75 79 THR A N 1
ATOM 569 C CA . THR A 1 79 ? 8.125 -35.5 -10.406 1 97.75 79 THR A CA 1
ATOM 570 C C . THR A 1 79 ? 9.398 -35.062 -9.68 1 97.75 79 THR A C 1
ATOM 572 O O . THR A 1 79 ? 9.82 -35.719 -8.727 1 97.75 79 THR A O 1
ATOM 575 N N . SER A 1 80 ? 10.023 -34.094 -10.211 1 97.25 80 SER A N 1
ATOM 576 C CA . SER A 1 80 ? 11.086 -33.312 -9.57 1 97.25 80 SER A CA 1
ATOM 577 C C . SER A 1 80 ? 10.82 -31.812 -9.688 1 97.25 80 SER A C 1
ATOM 579 O O . SER A 1 80 ? 10.188 -31.359 -10.641 1 97.25 80 SER A O 1
ATOM 581 N N . SER A 1 81 ? 11.281 -31.078 -8.688 1 96 81 SER A N 1
ATOM 582 C CA . SER A 1 81 ? 10.969 -29.656 -8.68 1 96 81 SER A CA 1
ATOM 583 C C . SER A 1 81 ? 12.125 -28.828 -8.133 1 96 81 SER A C 1
ATOM 585 O O . SER A 1 81 ? 12.789 -29.25 -7.18 1 96 81 SER A O 1
ATOM 587 N N . ASP A 1 82 ? 12.414 -27.688 -8.703 1 93.88 82 ASP A N 1
ATOM 588 C CA . ASP A 1 82 ? 13.328 -26.719 -8.117 1 93.88 82 ASP A CA 1
ATOM 589 C C . ASP A 1 82 ? 12.562 -25.531 -7.523 1 93.88 82 ASP A C 1
ATOM 591 O O . ASP A 1 82 ? 13.156 -24.516 -7.16 1 93.88 82 ASP A O 1
ATOM 595 N N . LEU A 1 83 ? 11.266 -25.672 -7.449 1 92.12 83 LEU A N 1
ATOM 596 C CA . LEU A 1 83 ? 10.414 -24.688 -6.789 1 92.12 83 LEU A CA 1
ATOM 597 C C . LEU A 1 83 ? 10.32 -24.969 -5.293 1 92.12 83 LEU A C 1
ATOM 599 O O . LEU A 1 83 ? 10.008 -26.094 -4.887 1 92.12 83 LEU A O 1
ATOM 603 N N . PRO A 1 84 ? 10.578 -23.953 -4.527 1 83.25 84 PRO A N 1
ATOM 604 C CA . PRO A 1 84 ? 10.328 -24.172 -3.104 1 83.25 84 PRO A CA 1
ATOM 605 C C . PRO A 1 84 ? 8.844 -24.406 -2.799 1 83.25 84 PRO A C 1
ATOM 607 O O . PRO A 1 84 ? 7.984 -23.734 -3.379 1 83.25 84 PRO A O 1
ATOM 610 N N . VAL A 1 85 ? 8.578 -25.344 -1.896 1 75.19 85 VAL A N 1
ATOM 611 C CA . VAL A 1 85 ? 7.199 -25.688 -1.556 1 75.19 85 VAL A CA 1
ATOM 612 C C . VAL A 1 85 ? 6.578 -24.562 -0.728 1 75.19 85 VAL A C 1
ATOM 614 O O . VAL A 1 85 ? 7.227 -24 0.159 1 75.19 85 VAL A O 1
ATOM 617 N N . ALA A 1 86 ? 5.32 -24.281 -0.972 1 70.81 86 ALA A N 1
ATOM 618 C CA . ALA A 1 86 ? 4.523 -23.328 -0.211 1 70.81 86 ALA A CA 1
ATOM 619 C C . ALA A 1 86 ? 5.215 -21.969 -0.142 1 70.81 86 ALA A C 1
ATOM 621 O O . ALA A 1 86 ? 5.281 -21.344 0.924 1 70.81 86 ALA A O 1
ATOM 622 N N . SER A 1 87 ? 5.715 -21.562 -1.292 1 76.5 87 SER A N 1
ATOM 623 C CA . SER A 1 87 ? 6.551 -20.359 -1.307 1 76.5 87 SER A CA 1
ATOM 624 C C . SER A 1 87 ? 5.828 -19.188 -1.966 1 76.5 87 SER A C 1
ATOM 626 O O . SER A 1 87 ? 6.324 -18.062 -1.953 1 76.5 87 SER A O 1
ATOM 628 N N . GLY A 1 88 ? 4.668 -19.438 -2.488 1 83.06 88 GLY A N 1
ATOM 629 C CA . GLY A 1 88 ? 3.982 -18.406 -3.242 1 83.06 88 GLY A CA 1
ATOM 630 C C . GLY A 1 88 ? 4.414 -18.328 -4.695 1 83.06 88 GLY A C 1
ATOM 631 O O . GLY A 1 88 ? 4.125 -17.359 -5.391 1 83.06 88 GLY A O 1
ATOM 632 N N . LEU A 1 89 ? 5.059 -19.391 -5.199 1 91.56 89 LEU A N 1
ATOM 633 C CA . LEU A 1 89 ? 5.578 -19.406 -6.562 1 91.56 89 LEU A CA 1
ATOM 634 C C . LEU A 1 89 ? 4.859 -20.453 -7.402 1 91.56 89 LEU A C 1
ATOM 636 O O . LEU A 1 89 ? 5.418 -20.969 -8.375 1 91.56 89 LEU A O 1
ATOM 640 N N . SER A 1 90 ? 3.723 -20.859 -6.965 1 92.06 90 SER A N 1
ATOM 641 C CA . SER A 1 90 ? 2.758 -21.672 -7.699 1 92.06 90 SER A CA 1
ATOM 642 C C . SER A 1 90 ? 3.311 -23.062 -7.984 1 92.06 90 SER A C 1
ATOM 644 O O . SER A 1 90 ? 3.164 -23.578 -9.094 1 92.06 90 SER A O 1
ATOM 646 N N . SER A 1 91 ? 3.91 -23.625 -7 1 92.25 91 SER A N 1
ATOM 647 C CA . SER A 1 91 ? 4.445 -24.984 -7.141 1 92.25 91 SER A CA 1
ATOM 648 C C . SER A 1 91 ? 3.338 -25.984 -7.434 1 92.25 91 SER A C 1
ATOM 650 O O . SER A 1 91 ? 3.512 -26.891 -8.25 1 92.25 91 SER A O 1
ATOM 652 N N . SER A 1 92 ? 2.205 -25.844 -6.785 1 92.44 92 SER A N 1
ATOM 653 C CA . SER A 1 92 ? 1.088 -26.75 -7.004 1 92.44 92 SER A CA 1
ATOM 654 C C . SER A 1 92 ? 0.549 -26.641 -8.422 1 92.44 92 SER A C 1
ATOM 656 O O . SER A 1 92 ? 0.223 -27.641 -9.055 1 92.44 92 SER A O 1
ATOM 658 N N . SER A 1 93 ? 0.418 -25.391 -8.906 1 95.19 93 SER A N 1
ATOM 659 C CA . SER A 1 93 ? -0.046 -25.188 -10.273 1 95.19 93 SER A CA 1
ATOM 660 C C . SER A 1 93 ? 0.917 -25.797 -11.281 1 95.19 93 SER A C 1
ATOM 662 O O . SER A 1 93 ? 0.49 -26.453 -12.234 1 95.19 93 SER A O 1
ATOM 664 N N . ALA A 1 94 ? 2.15 -25.594 -11.055 1 97 94 ALA A N 1
ATOM 665 C CA . ALA A 1 94 ? 3.16 -26.172 -11.945 1 97 94 ALA A CA 1
ATOM 666 C C . ALA A 1 94 ? 3.107 -27.703 -11.922 1 97 94 ALA A C 1
ATOM 668 O O . ALA A 1 94 ? 3.195 -28.344 -12.969 1 97 94 ALA A O 1
ATOM 669 N N . ALA A 1 95 ? 2.955 -28.266 -10.773 1 96.44 95 ALA A N 1
ATOM 670 C CA . ALA A 1 95 ? 2.908 -29.719 -10.617 1 96.44 95 ALA A CA 1
ATOM 671 C C . ALA A 1 95 ? 1.685 -30.312 -11.32 1 96.44 95 ALA A C 1
ATOM 673 O O . ALA A 1 95 ? 1.783 -31.328 -12.008 1 96.44 95 ALA A O 1
ATOM 674 N N . SER A 1 96 ? 0.571 -29.703 -11.07 1 97.56 96 SER A N 1
ATOM 675 C CA . SER A 1 96 ? -0.647 -30.219 -11.695 1 97.56 96 SER A CA 1
ATOM 676 C C . SER A 1 96 ? -0.597 -30.078 -13.211 1 97.56 96 SER A C 1
ATOM 678 O O . SER A 1 96 ? -0.975 -31 -13.938 1 97.56 96 SER A O 1
ATOM 680 N N . ASN A 1 97 ? -0.151 -28.906 -13.695 1 98.69 97 ASN A N 1
ATOM 681 C CA . ASN A 1 97 ? -0.002 -28.719 -15.133 1 98.69 97 ASN A CA 1
ATOM 682 C C . ASN A 1 97 ? 0.934 -29.766 -15.742 1 98.69 97 ASN A C 1
ATOM 684 O O . ASN A 1 97 ? 0.609 -30.375 -16.766 1 98.69 97 ASN A O 1
ATOM 688 N N . ALA A 1 98 ? 2.076 -29.953 -15.141 1 98.81 98 ALA A N 1
ATOM 689 C CA . ALA A 1 98 ? 3.064 -30.906 -15.641 1 98.81 98 ALA A CA 1
ATOM 690 C C . ALA A 1 98 ? 2.498 -32.312 -15.656 1 98.81 98 ALA A C 1
ATOM 692 O O . ALA A 1 98 ? 2.666 -33.062 -16.641 1 98.81 98 ALA A O 1
ATOM 693 N N . THR A 1 99 ? 1.847 -32.688 -14.625 1 98.75 99 THR A N 1
ATOM 694 C CA . THR A 1 99 ? 1.308 -34.031 -14.492 1 98.75 99 THR A CA 1
ATOM 695 C C . THR A 1 99 ? 0.212 -34.281 -15.523 1 98.75 99 THR A C 1
ATOM 697 O O . THR A 1 99 ? 0.243 -35.281 -16.25 1 98.75 99 THR A O 1
ATOM 700 N N . VAL A 1 100 ? -0.735 -33.406 -15.594 1 98.88 100 VAL A N 1
ATOM 701 C CA . VAL A 1 100 ? -1.845 -33.562 -16.531 1 98.88 100 VAL A CA 1
ATOM 702 C C . VAL A 1 100 ? -1.31 -33.688 -17.953 1 98.88 100 VAL A C 1
ATOM 704 O O . VAL A 1 100 ? -1.702 -34.562 -18.703 1 98.88 100 VAL A O 1
ATOM 707 N N . MET A 1 101 ? -0.438 -32.781 -18.312 1 98.94 101 MET A N 1
ATOM 708 C CA . MET A 1 101 ? 0.072 -32.812 -19.688 1 98.94 101 MET A CA 1
ATOM 709 C C . MET A 1 101 ? 0.885 -34.062 -19.938 1 98.94 101 MET A C 1
ATOM 711 O O . MET A 1 101 ? 0.802 -34.656 -21.016 1 98.94 101 MET A O 1
ATOM 715 N N . ALA A 1 102 ? 1.726 -34.5 -19 1 98.81 102 ALA A N 1
ATOM 716 C CA . ALA A 1 102 ? 2.545 -35.719 -19.156 1 98.81 102 ALA A CA 1
ATOM 717 C C . ALA A 1 102 ? 1.674 -36.938 -19.359 1 98.81 102 ALA A C 1
ATOM 719 O O . ALA A 1 102 ? 1.897 -37.719 -20.297 1 98.81 102 ALA A O 1
ATOM 720 N N . VAL A 1 103 ? 0.709 -37.094 -18.531 1 98.69 103 VAL A N 1
ATOM 721 C CA . VAL A 1 103 ? -0.156 -38.281 -18.594 1 98.69 103 VAL A CA 1
ATOM 722 C C . VAL A 1 103 ? -1.018 -38.219 -19.859 1 98.69 103 VAL A C 1
ATOM 724 O O . VAL A 1 103 ? -1.204 -39.219 -20.547 1 98.69 103 VAL A O 1
ATOM 727 N N . SER A 1 104 ? -1.605 -37.062 -20.125 1 98.69 104 SER A N 1
ATOM 728 C CA . SER A 1 104 ? -2.408 -36.875 -21.344 1 98.69 104 SER A CA 1
ATOM 729 C C . SER A 1 104 ? -1.606 -37.25 -22.594 1 98.69 104 SER A C 1
ATOM 731 O O . SER A 1 104 ? -2.094 -37.969 -23.453 1 98.69 104 SER A O 1
ATOM 733 N N . SER A 1 105 ? -0.402 -36.719 -22.656 1 98.19 105 SER A N 1
ATOM 734 C CA . SER A 1 105 ? 0.458 -37 -23.797 1 98.19 105 SER A CA 1
ATOM 735 C C . SER A 1 105 ? 0.766 -38.469 -23.906 1 98.19 105 SER A C 1
ATOM 737 O O . SER A 1 105 ? 0.764 -39.031 -25 1 98.19 105 SER A O 1
ATOM 739 N N . LEU A 1 106 ? 1.061 -39.094 -22.812 1 98 106 LEU A N 1
ATOM 740 C CA . LEU A 1 106 ? 1.362 -40.531 -22.766 1 98 106 LEU A CA 1
ATOM 741 C C . LEU A 1 106 ? 0.185 -41.344 -23.281 1 98 106 LEU A C 1
ATOM 743 O O . LEU A 1 106 ? 0.347 -42.156 -24.188 1 98 106 LEU A O 1
ATOM 747 N N . LEU A 1 107 ? -0.992 -41.094 -22.766 1 97.75 107 LEU A N 1
ATOM 748 C CA . LEU A 1 107 ? -2.152 -41.938 -23.047 1 97.75 107 LEU A CA 1
ATOM 749 C C . LEU A 1 107 ? -2.662 -41.688 -24.469 1 97.75 107 LEU A C 1
ATOM 751 O O . LEU A 1 107 ? -3.033 -42.656 -25.172 1 97.75 107 LEU A O 1
ATOM 755 N N . SER A 1 108 ? -2.752 -40.406 -24.797 1 97.56 108 SER A N 1
ATOM 756 C CA . SER A 1 108 ? -3.221 -40.156 -26.156 1 97.56 108 SER A CA 1
ATOM 757 C C . SER A 1 108 ? -2.332 -40.844 -27.188 1 97.56 108 SER A C 1
ATOM 759 O O . SER A 1 108 ? -2.828 -41.406 -28.156 1 97.56 108 SER A O 1
ATOM 761 N N . ASP A 1 109 ? -1.062 -40.781 -27.016 1 96.25 109 ASP A N 1
ATOM 762 C CA . ASP A 1 109 ? -0.118 -41.406 -27.938 1 96.25 109 ASP A CA 1
ATOM 763 C C . ASP A 1 109 ? -0.233 -42.906 -27.906 1 96.25 109 ASP A C 1
ATOM 765 O O . ASP A 1 109 ? -0.32 -43.562 -28.953 1 96.25 109 ASP A O 1
ATOM 769 N N . GLU A 1 110 ? -0.187 -43.531 -26.766 1 95.94 110 GLU A N 1
ATOM 770 C CA . GLU A 1 110 ? -0.143 -44.969 -26.609 1 95.94 110 GLU A CA 1
ATOM 771 C C . GLU A 1 110 ? -1.431 -45.625 -27.094 1 95.94 110 GLU A C 1
ATOM 773 O O . GLU A 1 110 ? -1.408 -46.75 -27.609 1 95.94 110 GLU A O 1
ATOM 778 N N . PHE A 1 111 ? -2.494 -44.938 -26.969 1 96.25 111 PHE A N 1
ATOM 779 C CA . PHE A 1 111 ? -3.777 -45.562 -27.312 1 96.25 111 PHE A CA 1
ATOM 780 C C . PHE A 1 111 ? -4.336 -44.938 -28.594 1 96.25 111 PHE A C 1
ATOM 782 O O . PHE A 1 111 ? -5.469 -45.25 -28.984 1 96.25 111 PHE A O 1
ATOM 789 N N . GLY A 1 112 ? -3.594 -44.062 -29.234 1 96.75 112 GLY A N 1
ATOM 790 C CA . GLY A 1 112 ? -4.02 -43.469 -30.484 1 96.75 112 GLY A CA 1
ATOM 791 C C . GLY A 1 112 ? -5.277 -42.656 -30.344 1 96.75 112 GLY A C 1
ATOM 792 O O . GLY A 1 112 ? -6.18 -42.719 -31.188 1 96.75 112 GLY A O 1
ATOM 793 N N . LEU A 1 113 ? -5.387 -41.844 -29.234 1 97.44 113 LEU A N 1
ATOM 794 C CA . LEU A 1 113 ? -6.566 -41.031 -28.953 1 97.44 113 LEU A CA 1
ATOM 795 C C . LEU A 1 113 ? -6.32 -39.562 -29.297 1 97.44 113 LEU A C 1
ATOM 797 O O . LEU A 1 113 ? -5.172 -39.156 -29.438 1 97.44 113 LEU A O 1
ATOM 801 N N . GLN A 1 114 ? -7.395 -38.844 -29.469 1 97.56 114 GLN A N 1
ATOM 802 C CA . GLN A 1 114 ? -7.277 -37.406 -29.719 1 97.56 114 GLN A CA 1
ATOM 803 C C . GLN A 1 114 ? -6.688 -36.688 -28.516 1 97.56 114 GLN A C 1
ATOM 805 O O . GLN A 1 114 ? -7.219 -36.781 -27.406 1 97.56 114 GLN A O 1
ATOM 810 N N . PRO A 1 115 ? -5.633 -36 -28.688 1 97.12 115 PRO A N 1
ATOM 811 C CA . PRO A 1 115 ? -5.027 -35.25 -27.578 1 97.12 115 PRO A CA 1
ATOM 812 C C . PRO A 1 115 ? -5.957 -34.188 -27 1 97.12 115 PRO A C 1
ATOM 814 O O . PRO A 1 115 ? -6.711 -33.562 -27.734 1 97.12 115 PRO A O 1
ATOM 817 N N . MET A 1 116 ? -5.824 -33.969 -25.672 1 98.25 116 MET A N 1
ATOM 818 C CA . MET A 1 116 ? -6.555 -32.875 -25.031 1 98.25 116 MET A CA 1
ATOM 819 C C . MET A 1 116 ? -6.07 -31.516 -25.547 1 98.25 116 MET A C 1
ATOM 821 O O . MET A 1 116 ? -4.879 -31.328 -25.781 1 98.25 116 MET A O 1
ATOM 825 N N . GLU A 1 117 ? -7.027 -30.578 -25.609 1 98.12 117 GLU A N 1
ATOM 826 C CA . GLU A 1 117 ? -6.652 -29.203 -25.891 1 98.12 117 GLU A CA 1
ATOM 827 C C . GLU A 1 117 ? -6.031 -28.531 -24.672 1 98.12 117 GLU A C 1
ATOM 829 O O . GLU A 1 117 ? -6.254 -28.969 -23.547 1 98.12 117 GLU A O 1
ATOM 834 N N . ASP A 1 118 ? -5.277 -27.484 -24.969 1 98.06 118 ASP A N 1
ATOM 835 C CA . ASP A 1 118 ? -4.59 -26.766 -23.891 1 98.06 118 ASP A CA 1
ATOM 836 C C . ASP A 1 118 ? -5.57 -26.328 -22.812 1 98.06 118 ASP A C 1
ATOM 838 O O . ASP A 1 118 ? -5.32 -26.547 -21.625 1 98.06 118 ASP A O 1
ATOM 842 N N . PHE A 1 119 ? -6.676 -25.75 -23.188 1 97.44 119 PHE A N 1
ATOM 843 C CA . PHE A 1 119 ? -7.629 -25.219 -22.219 1 97.44 119 PHE A CA 1
ATOM 844 C C . PHE A 1 119 ? -8.234 -26.344 -21.391 1 97.44 119 PHE A C 1
ATOM 846 O O . PHE A 1 119 ? -8.531 -26.156 -20.203 1 97.44 119 PHE A O 1
ATOM 853 N N . GLU A 1 120 ? -8.391 -27.516 -21.969 1 98.25 120 GLU A N 1
ATOM 854 C CA . GLU A 1 120 ? -8.898 -28.672 -21.234 1 98.25 120 GLU A CA 1
ATOM 855 C C . GLU A 1 120 ? -7.922 -29.125 -20.156 1 98.25 120 GLU A C 1
ATOM 857 O O . GLU A 1 120 ? -8.32 -29.406 -19.031 1 98.25 120 GLU A O 1
ATOM 862 N N . MET A 1 121 ? -6.68 -29.172 -20.562 1 98.81 121 MET A N 1
ATOM 863 C CA . MET A 1 121 ? -5.648 -29.594 -19.625 1 98.81 121 MET A CA 1
ATOM 864 C C . MET A 1 121 ? -5.516 -28.578 -18.484 1 98.81 121 MET A C 1
ATOM 866 O O . MET A 1 121 ? -5.445 -28.969 -17.312 1 98.81 121 MET A O 1
ATOM 870 N N . LEU A 1 122 ? -5.48 -27.312 -18.797 1 98.62 122 LEU A N 1
ATOM 871 C CA . LEU A 1 122 ? -5.383 -26.25 -17.797 1 98.62 122 LEU A CA 1
ATOM 872 C C . LEU A 1 122 ? -6.539 -26.344 -16.812 1 98.62 122 LEU A C 1
ATOM 874 O O . LEU A 1 122 ? -6.324 -26.312 -15.594 1 98.62 122 LEU A O 1
ATOM 878 N N . ASN A 1 123 ? -7.73 -26.484 -17.312 1 98.31 123 ASN A N 1
ATOM 879 C CA . ASN A 1 123 ? -8.906 -26.547 -16.438 1 98.31 123 ASN A CA 1
ATOM 880 C C . ASN A 1 123 ? -8.898 -27.797 -15.57 1 98.31 123 ASN A C 1
ATOM 882 O O . ASN A 1 123 ? -9.32 -27.75 -14.414 1 98.31 123 ASN A O 1
ATOM 886 N N . MET A 1 124 ? -8.5 -28.859 -16.141 1 98.5 124 MET A N 1
ATOM 887 C CA . MET A 1 124 ? -8.422 -30.094 -15.367 1 98.5 124 MET A CA 1
ATOM 888 C C . MET A 1 124 ? -7.422 -29.938 -14.219 1 98.5 124 MET A C 1
ATOM 890 O O . MET A 1 124 ? -7.68 -30.406 -13.102 1 98.5 124 MET A O 1
ATOM 894 N N . ALA A 1 125 ? -6.273 -29.344 -14.523 1 98.06 125 ALA A N 1
ATOM 895 C CA . ALA A 1 125 ? -5.277 -29.094 -13.484 1 98.06 125 ALA A CA 1
ATOM 896 C C . ALA A 1 125 ? -5.852 -28.219 -12.375 1 98.06 125 ALA A C 1
ATOM 898 O O . ALA A 1 125 ? -5.637 -28.5 -11.188 1 98.06 125 ALA A O 1
ATOM 899 N N . VAL A 1 126 ? -6.555 -27.172 -12.734 1 97.19 126 VAL A N 1
ATOM 900 C CA . VAL A 1 126 ? -7.18 -26.266 -11.773 1 97.19 126 VAL A CA 1
ATOM 901 C C . VAL A 1 126 ? -8.219 -27.016 -10.953 1 97.19 126 VAL A C 1
ATOM 903 O O . VAL A 1 126 ? -8.273 -26.875 -9.727 1 97.19 126 VAL A O 1
ATOM 906 N N . ASP A 1 127 ? -9.047 -27.844 -11.625 1 97.25 127 ASP A N 1
ATOM 907 C CA . ASP A 1 127 ? -10.062 -28.641 -10.938 1 97.25 127 ASP A CA 1
ATOM 908 C C . ASP A 1 127 ? -9.414 -29.578 -9.914 1 97.25 127 ASP A C 1
ATOM 910 O O . ASP A 1 127 ? -9.922 -29.734 -8.805 1 97.25 127 ASP A O 1
ATOM 914 N N . ALA A 1 128 ? -8.359 -30.188 -10.336 1 96.81 128 ALA A N 1
ATOM 915 C CA . ALA A 1 128 ? -7.645 -31.094 -9.438 1 96.81 128 ALA A CA 1
ATOM 916 C C . ALA A 1 128 ? -7.133 -30.359 -8.203 1 96.81 128 ALA A C 1
ATOM 918 O O . ALA A 1 128 ? -7.215 -30.875 -7.086 1 96.81 128 ALA A O 1
ATOM 919 N N . SER A 1 129 ? -6.578 -29.172 -8.422 1 93.44 129 SER A N 1
ATOM 920 C CA . SER A 1 129 ? -6.047 -28.375 -7.32 1 93.44 129 SER A CA 1
ATOM 921 C C . SER A 1 129 ? -7.145 -27.984 -6.336 1 93.44 129 SER A C 1
ATOM 923 O O . SER A 1 129 ? -6.922 -27.969 -5.125 1 93.44 129 SER A O 1
ATOM 925 N N . LEU A 1 130 ? -8.297 -27.656 -6.828 1 91.94 130 LEU A N 1
ATOM 926 C CA . LEU A 1 130 ? -9.445 -27.328 -5.98 1 91.94 130 LEU A CA 1
ATOM 927 C C . LEU A 1 130 ? -9.898 -28.547 -5.195 1 91.94 130 LEU A C 1
ATOM 929 O O . LEU A 1 130 ? -10.117 -28.469 -3.984 1 91.94 130 LEU A O 1
ATOM 933 N N . GLN A 1 131 ? -10.031 -29.609 -5.867 1 94 131 GLN A N 1
ATOM 934 C CA . GLN A 1 131 ? -10.516 -30.844 -5.246 1 94 131 GLN A CA 1
ATOM 935 C C . GLN A 1 131 ? -9.531 -31.359 -4.199 1 94 131 GLN A C 1
ATOM 937 O O . GLN A 1 131 ? -9.938 -31.922 -3.18 1 94 131 GLN A O 1
ATOM 942 N N . ALA A 1 132 ? -8.234 -31.188 -4.508 1 91.56 132 ALA A N 1
ATOM 943 C CA . ALA A 1 132 ? -7.191 -31.625 -3.578 1 91.56 132 ALA A CA 1
ATOM 944 C C . ALA A 1 132 ? -7.078 -30.656 -2.398 1 91.56 132 ALA A C 1
ATOM 946 O O . ALA A 1 132 ? -6.395 -30.953 -1.415 1 91.56 132 ALA A O 1
ATOM 947 N N . GLY A 1 133 ? -7.699 -29.453 -2.469 1 85.94 133 GLY A N 1
ATOM 948 C CA . GLY A 1 133 ? -7.715 -28.5 -1.379 1 85.94 133 GLY A CA 1
ATOM 949 C C . GLY A 1 133 ? -6.43 -27.688 -1.277 1 85.94 133 GLY A C 1
ATOM 950 O O . GLY A 1 133 ? -6.113 -27.156 -0.216 1 85.94 133 GLY A O 1
ATOM 951 N N . VAL A 1 134 ? -5.641 -27.641 -2.346 1 82 134 VAL A N 1
ATOM 952 C CA . VAL A 1 134 ? -4.355 -26.953 -2.277 1 82 134 VAL A CA 1
ATOM 953 C C . VAL A 1 134 ? -4.504 -25.531 -2.807 1 82 134 VAL A C 1
ATOM 955 O O . VAL A 1 134 ? -3.549 -24.75 -2.787 1 82 134 VAL A O 1
ATOM 958 N N . SER A 1 135 ? -5.703 -25.172 -3.309 1 79.38 135 SER A N 1
ATOM 959 C CA . SER A 1 135 ? -5.992 -23.812 -3.764 1 79.38 135 SER A CA 1
ATOM 960 C C . SER A 1 135 ? -7.406 -23.391 -3.385 1 79.38 135 SER A C 1
ATOM 962 O O . SER A 1 135 ? -8.352 -24.172 -3.518 1 79.38 135 SER A O 1
ATOM 964 N N . VAL A 1 136 ? -7.535 -22.188 -2.945 1 70.88 136 VAL A N 1
ATOM 965 C CA . VAL A 1 136 ? -8.836 -21.672 -2.529 1 70.88 136 VAL A CA 1
ATOM 966 C C . VAL A 1 136 ? -9.648 -21.266 -3.758 1 70.88 136 VAL A C 1
ATOM 968 O O . VAL A 1 136 ? -10.852 -21.531 -3.824 1 70.88 136 VAL A O 1
ATOM 971 N N . THR A 1 137 ? -9.086 -20.625 -4.68 1 74.44 137 THR A N 1
ATOM 972 C CA . THR A 1 137 ? -9.805 -20.078 -5.82 1 74.44 137 THR A CA 1
ATOM 973 C C . THR A 1 137 ? -9.422 -20.797 -7.105 1 74.44 137 THR A C 1
ATOM 975 O O . THR A 1 137 ? -9.883 -20.438 -8.195 1 74.44 137 THR A O 1
ATOM 978 N N . GLY A 1 138 ? -8.531 -21.797 -6.961 1 83.38 138 GLY A N 1
ATOM 979 C CA . GLY A 1 138 ? -8.039 -22.5 -8.133 1 83.38 138 GLY A CA 1
ATOM 980 C C . GLY A 1 138 ? -6.805 -21.859 -8.742 1 83.38 138 GLY A C 1
ATOM 981 O O . GLY A 1 138 ? -6.148 -22.469 -9.602 1 83.38 138 GLY A O 1
ATOM 982 N N . ALA A 1 139 ? -6.52 -20.609 -8.359 1 92.5 139 ALA A N 1
ATOM 983 C CA . ALA A 1 139 ? -5.324 -19.891 -8.781 1 92.5 139 ALA A CA 1
ATOM 984 C C . ALA A 1 139 ? -5.195 -19.891 -10.305 1 92.5 139 ALA A C 1
ATOM 986 O O . ALA A 1 139 ? -4.133 -20.203 -10.836 1 92.5 139 ALA A O 1
ATOM 987 N N . TYR A 1 140 ? -6.305 -19.578 -10.984 1 97.25 140 TYR A N 1
ATOM 988 C CA . TYR A 1 140 ? -6.344 -19.641 -12.445 1 97.25 140 TYR A CA 1
ATOM 989 C C . TYR A 1 140 ? -5.281 -18.75 -13.055 1 97.25 140 TYR A C 1
ATOM 991 O O . TYR A 1 140 ? -4.711 -19.062 -14.102 1 97.25 140 TYR A O 1
ATOM 999 N N . ASP A 1 141 ? -4.988 -17.641 -12.438 1 97.56 141 ASP A N 1
ATOM 1000 C CA . ASP A 1 141 ? -3.943 -16.734 -12.891 1 97.56 141 ASP A CA 1
ATOM 1001 C C . ASP A 1 141 ? -2.57 -17.391 -12.828 1 97.56 141 ASP A C 1
ATOM 1003 O O . ASP A 1 141 ? -1.856 -17.453 -13.836 1 97.56 141 ASP A O 1
ATOM 1007 N N . ASP A 1 142 ? -2.234 -18 -11.758 1 96.88 142 ASP A N 1
ATOM 1008 C CA . ASP A 1 142 ? -0.958 -18.688 -11.602 1 96.88 142 ASP A CA 1
ATOM 1009 C C . ASP A 1 142 ? -0.879 -19.906 -12.523 1 96.88 142 ASP A C 1
ATOM 1011 O O . ASP A 1 142 ? 0.147 -20.141 -13.164 1 96.88 142 ASP A O 1
ATOM 1015 N N . ALA A 1 143 ? -1.97 -20.656 -12.523 1 97.88 143 ALA A N 1
ATOM 1016 C CA . ALA A 1 143 ? -2.01 -21.859 -13.336 1 97.88 143 ALA A CA 1
ATOM 1017 C C . ALA A 1 143 ? -1.843 -21.531 -14.82 1 97.88 143 ALA A C 1
ATOM 1019 O O . ALA A 1 143 ? -1.13 -22.234 -15.539 1 97.88 143 ALA A O 1
ATOM 1020 N N . SER A 1 144 ? -2.5 -20.484 -15.266 1 98.75 144 SER A N 1
ATOM 1021 C CA . SER A 1 144 ? -2.424 -20.125 -16.688 1 98.75 144 SER A CA 1
ATOM 1022 C C . SER A 1 144 ? -1.046 -19.578 -17.031 1 98.75 144 SER A C 1
ATOM 1024 O O . SER A 1 144 ? -0.522 -19.859 -18.125 1 98.75 144 SER A O 1
ATOM 1026 N N . ALA A 1 145 ? -0.476 -18.812 -16.156 1 98.69 145 ALA A N 1
ATOM 1027 C CA . ALA A 1 145 ? 0.879 -18.328 -16.406 1 98.69 145 ALA A CA 1
ATOM 1028 C C . ALA A 1 145 ? 1.876 -19.469 -16.453 1 98.69 145 ALA A C 1
ATOM 1030 O O . ALA A 1 145 ? 2.791 -19.469 -17.281 1 98.69 145 ALA A O 1
ATOM 1031 N N . SER A 1 146 ? 1.715 -20.375 -15.57 1 98.38 146 SER A N 1
ATOM 1032 C CA . SER A 1 146 ? 2.533 -21.578 -15.586 1 98.38 146 SER A CA 1
ATOM 1033 C C . SER A 1 146 ? 2.338 -22.359 -16.875 1 98.38 146 SER A C 1
ATOM 1035 O O . SER A 1 146 ? 3.307 -22.844 -17.469 1 98.38 146 SER A O 1
ATOM 1037 N N . PHE A 1 147 ? 1.131 -22.5 -17.312 1 98.81 147 PHE A N 1
ATOM 1038 C CA . PHE A 1 147 ? 0.781 -23.328 -18.453 1 98.81 147 PHE A CA 1
ATOM 1039 C C . PHE A 1 147 ? 1.27 -22.688 -19.75 1 98.81 147 PHE A C 1
ATOM 1041 O O . PHE A 1 147 ? 1.92 -23.359 -20.562 1 98.81 147 PHE A O 1
ATOM 1048 N N . TYR A 1 148 ? 1.001 -21.422 -19.922 1 98.75 148 TYR A N 1
ATOM 1049 C CA . TYR A 1 148 ? 1.227 -20.781 -21.219 1 98.75 148 TYR A CA 1
ATOM 1050 C C . TYR A 1 148 ? 2.551 -20.031 -21.234 1 98.75 148 TYR A C 1
ATOM 1052 O O . TYR A 1 148 ? 3.07 -19.688 -22.297 1 98.75 148 TYR A O 1
ATOM 1060 N N . GLY A 1 149 ? 3.098 -19.734 -20.078 1 98.44 149 GLY A N 1
ATOM 1061 C CA . GLY A 1 149 ? 4.246 -18.844 -20.016 1 98.44 149 GLY A CA 1
ATOM 1062 C C . GLY A 1 149 ? 3.881 -17.391 -20.203 1 98.44 149 GLY A C 1
ATOM 1063 O O . GLY A 1 149 ? 2.75 -17.062 -20.578 1 98.44 149 GLY A O 1
ATOM 1064 N N . GLY A 1 150 ? 4.832 -16.547 -19.906 1 98.56 150 GLY A N 1
ATOM 1065 C CA . GLY A 1 150 ? 4.605 -15.117 -20.078 1 98.56 150 GLY A CA 1
ATOM 1066 C C . GLY A 1 150 ? 3.623 -14.539 -19.078 1 98.56 150 GLY A C 1
ATOM 1067 O O . GLY A 1 150 ? 3.428 -15.109 -18 1 98.56 150 GLY A O 1
ATOM 1068 N N . LEU A 1 151 ? 3.092 -13.391 -19.453 1 98.81 151 LEU A N 1
ATOM 1069 C CA . LEU A 1 151 ? 2.137 -12.68 -18.609 1 98.81 151 LEU A CA 1
ATOM 1070 C C . LEU A 1 151 ? 0.708 -13.109 -18.922 1 98.81 151 LEU A C 1
ATOM 1072 O O . LEU A 1 151 ? 0.31 -13.148 -20.078 1 98.81 151 LEU A O 1
ATOM 1076 N N . THR A 1 152 ? -0.013 -13.453 -17.906 1 98.75 152 THR A N 1
ATOM 1077 C CA . THR A 1 152 ? -1.443 -13.695 -18.062 1 98.75 152 THR A CA 1
ATOM 1078 C C . THR A 1 152 ? -2.246 -12.805 -17.125 1 98.75 152 THR A C 1
ATOM 1080 O O . THR A 1 152 ? -1.838 -12.562 -15.984 1 98.75 152 THR A O 1
ATOM 1083 N N . VAL A 1 153 ? -3.287 -12.211 -17.641 1 98.81 153 VAL A N 1
ATOM 1084 C CA . VAL A 1 153 ? -4.301 -11.477 -16.891 1 98.81 153 VAL A CA 1
ATOM 1085 C C . VAL A 1 153 ? -5.645 -12.195 -16.984 1 98.81 153 VAL A C 1
ATOM 1087 O O . VAL A 1 153 ? -6.109 -12.492 -18.094 1 98.81 153 VAL A O 1
ATOM 1090 N N . THR A 1 154 ? -6.254 -12.438 -15.805 1 98.5 154 THR A N 1
ATOM 1091 C CA . THR A 1 154 ? -7.379 -13.359 -15.859 1 98.5 154 THR A CA 1
ATOM 1092 C C . THR A 1 154 ? -8.539 -12.859 -15 1 98.5 154 THR A C 1
ATOM 1094 O O . THR A 1 154 ? -8.336 -12.07 -14.078 1 98.5 154 THR A O 1
ATOM 1097 N N . ASP A 1 155 ? -9.727 -13.227 -15.375 1 97.62 155 ASP A N 1
ATOM 1098 C CA . ASP A 1 155 ? -10.867 -13.336 -14.477 1 97.62 155 ASP A CA 1
ATOM 1099 C C . ASP A 1 155 ? -10.969 -14.734 -13.883 1 97.62 155 ASP A C 1
ATOM 1101 O O . ASP A 1 155 ? -11.367 -15.68 -14.562 1 97.62 155 ASP A O 1
ATOM 1105 N N . ASN A 1 156 ? -10.594 -14.875 -12.664 1 95.75 156 ASN A N 1
ATOM 1106 C CA . ASN A 1 156 ? -10.492 -16.203 -12.047 1 95.75 156 ASN A CA 1
ATOM 1107 C C . ASN A 1 156 ? -11.867 -16.781 -11.766 1 95.75 156 ASN A C 1
ATOM 1109 O O . ASN A 1 156 ? -12.039 -18 -11.742 1 95.75 156 ASN A O 1
ATOM 1113 N N . MET A 1 157 ? -12.82 -15.922 -11.547 1 93.25 157 MET A N 1
ATOM 1114 C CA . MET A 1 157 ? -14.18 -16.391 -11.281 1 93.25 157 MET A CA 1
ATOM 1115 C C . MET A 1 157 ? -14.773 -17.062 -12.516 1 93.25 157 MET A C 1
ATOM 1117 O O . MET A 1 157 ? -15.484 -18.062 -12.398 1 93.25 157 MET A O 1
ATOM 1121 N N . GLU A 1 158 ? -14.453 -16.578 -13.625 1 95.38 158 GLU A N 1
ATOM 1122 C CA . GLU A 1 158 ? -14.969 -17.141 -14.875 1 95.38 158 GLU A CA 1
ATOM 1123 C C . GLU A 1 158 ? -13.945 -18.047 -15.539 1 95.38 158 GLU A C 1
ATOM 1125 O O . GLU A 1 158 ? -14.188 -18.594 -16.609 1 95.38 158 GLU A O 1
ATOM 1130 N N . ARG A 1 159 ? -12.773 -18.156 -14.945 1 96.19 159 ARG A N 1
ATOM 1131 C CA . ARG A 1 159 ? -11.648 -18.875 -15.531 1 96.19 159 ARG A CA 1
ATOM 1132 C C . ARG A 1 159 ? -11.414 -18.438 -16.969 1 96.19 159 ARG A C 1
ATOM 1134 O O . ARG A 1 159 ? -11.344 -19.281 -17.875 1 96.19 159 ARG A O 1
ATOM 1141 N N . ARG A 1 160 ? -11.289 -17.156 -17.109 1 97.56 160 ARG A N 1
ATOM 1142 C CA . ARG A 1 160 ? -11.109 -16.547 -18.422 1 97.56 160 ARG A CA 1
ATOM 1143 C C . ARG A 1 160 ? -9.805 -15.758 -18.5 1 97.56 160 ARG A C 1
ATOM 1145 O O . ARG A 1 160 ? -9.5 -14.977 -17.594 1 97.56 160 ARG A O 1
ATOM 1152 N N . ILE A 1 161 ? -9.078 -15.977 -19.547 1 98.38 161 ILE A N 1
ATOM 1153 C CA . ILE A 1 161 ? -7.883 -15.188 -19.797 1 98.38 161 ILE A CA 1
ATOM 1154 C C . ILE A 1 161 ? -8.258 -13.875 -20.484 1 98.38 161 ILE A C 1
ATOM 1156 O O . ILE A 1 161 ? -8.805 -13.883 -21.594 1 98.38 161 ILE A O 1
ATOM 1160 N N . ILE A 1 162 ? -8 -12.781 -19.922 1 98.56 162 ILE A N 1
ATOM 1161 C CA . ILE A 1 162 ? -8.297 -11.453 -20.438 1 98.56 162 ILE A CA 1
ATOM 1162 C C . ILE A 1 162 ? -7.168 -11 -21.375 1 98.56 162 ILE A C 1
ATOM 1164 O O . ILE A 1 162 ? -7.426 -10.422 -22.422 1 98.56 162 ILE A O 1
ATOM 1168 N N . LEU A 1 163 ? -5.984 -11.242 -20.938 1 98.19 163 LEU A N 1
ATOM 1169 C CA . LEU A 1 163 ? -4.785 -10.859 -21.672 1 98.19 163 LEU A CA 1
ATOM 1170 C C . LEU A 1 163 ? -3.678 -11.891 -21.484 1 98.19 163 LEU A C 1
ATOM 1172 O O . LEU A 1 163 ? -3.508 -12.43 -20.391 1 98.19 163 LEU A O 1
ATOM 1176 N N . ARG A 1 164 ? -2.99 -12.266 -22.531 1 98.25 164 ARG A N 1
ATOM 1177 C CA . ARG A 1 164 ? -1.796 -13.102 -22.5 1 98.25 164 ARG A CA 1
ATOM 1178 C C . ARG A 1 164 ? -0.729 -12.562 -23.453 1 98.25 164 ARG A C 1
ATOM 1180 O O . ARG A 1 164 ? -0.989 -12.359 -24.641 1 98.25 164 ARG A O 1
ATOM 1187 N N . GLU A 1 165 ? 0.429 -12.305 -22.984 1 98.19 165 GLU A N 1
ATOM 1188 C CA . GLU A 1 165 ? 1.521 -11.797 -23.797 1 98.19 165 GLU A CA 1
ATOM 1189 C C . GLU A 1 165 ? 2.877 -12.203 -23.234 1 98.19 165 GLU A C 1
ATOM 1191 O O . GLU A 1 165 ? 3 -12.469 -22.031 1 98.19 165 GLU A O 1
ATOM 1196 N N . PRO A 1 166 ? 3.873 -12.312 -24.141 1 98 166 PRO A N 1
ATOM 1197 C CA . PRO A 1 166 ? 5.223 -12.516 -23.609 1 98 166 PRO A CA 1
ATOM 1198 C C . PRO A 1 166 ? 5.691 -11.352 -22.734 1 98 166 PRO A C 1
ATOM 1200 O O . PRO A 1 166 ? 5.277 -10.211 -22.953 1 98 166 PRO A O 1
ATOM 1203 N N . MET A 1 167 ? 6.469 -11.672 -21.766 1 96 167 MET A N 1
ATOM 1204 C CA . MET A 1 167 ? 7.121 -10.648 -20.953 1 96 16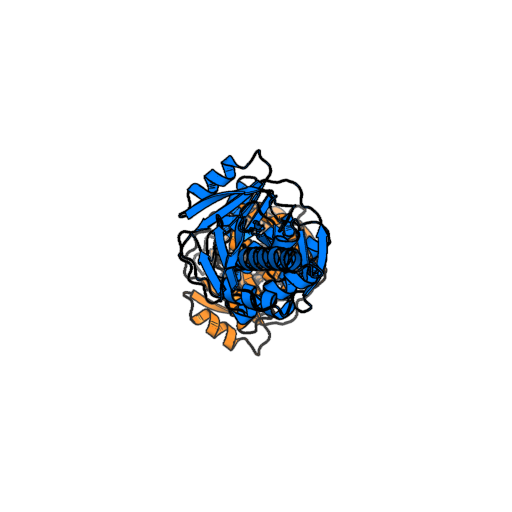7 MET A CA 1
ATOM 1205 C C . MET A 1 167 ? 8.555 -10.414 -21.422 1 96 167 MET A C 1
ATOM 1207 O O . MET A 1 167 ? 9.203 -11.336 -21.938 1 96 167 MET A O 1
ATOM 1211 N N . GLU A 1 168 ? 8.945 -9.172 -21.234 1 93.12 168 GLU A N 1
ATOM 1212 C CA . GLU A 1 168 ? 10.344 -8.883 -21.516 1 93.12 168 GLU A CA 1
ATOM 1213 C C . GLU A 1 168 ? 11.266 -9.789 -20.703 1 93.12 168 GLU A C 1
ATOM 1215 O O . GLU A 1 168 ? 10.992 -10.07 -19.531 1 93.12 168 GLU A O 1
ATOM 1220 N N . ASN A 1 169 ? 12.344 -10.141 -21.422 1 90.75 169 ASN A N 1
ATOM 1221 C CA . ASN A 1 169 ? 13.328 -10.945 -20.703 1 90.75 169 ASN A CA 1
ATOM 1222 C C . ASN A 1 169 ? 14.016 -10.141 -19.609 1 90.75 169 ASN A C 1
ATOM 1224 O O . ASN A 1 169 ? 14.68 -9.141 -19.875 1 90.75 169 ASN A O 1
ATOM 1228 N N . GLN A 1 170 ? 13.781 -10.516 -18.422 1 94.06 170 GLN A N 1
ATOM 1229 C CA . GLN A 1 170 ? 14.336 -9.875 -17.234 1 94.06 170 GLN A CA 1
ATOM 1230 C C . GLN A 1 170 ? 14.703 -10.898 -16.172 1 94.06 170 GLN A C 1
ATOM 1232 O O . GLN A 1 170 ? 14.195 -12.023 -16.188 1 94.06 170 GLN A O 1
ATOM 1237 N N . LYS A 1 171 ? 15.648 -10.461 -15.367 1 96.94 171 LYS A N 1
ATOM 1238 C CA . LYS A 1 171 ? 15.977 -11.297 -14.211 1 96.94 171 LYS A CA 1
ATOM 1239 C C . LYS A 1 171 ? 14.875 -11.234 -13.156 1 96.94 171 LYS A C 1
ATOM 1241 O O . LYS A 1 171 ? 14.281 -10.18 -12.93 1 96.94 171 LYS A O 1
ATOM 1246 N N . VAL A 1 172 ? 14.633 -12.375 -12.688 1 98.06 172 VAL A N 1
ATOM 1247 C CA . VAL A 1 172 ? 13.695 -12.508 -11.578 1 98.06 172 VAL A CA 1
ATOM 1248 C C . VAL A 1 172 ? 14.438 -12.93 -10.312 1 98.06 172 VAL A C 1
ATOM 1250 O O . VAL A 1 172 ? 15.047 -14 -10.273 1 98.06 172 VAL A O 1
ATOM 1253 N N . LEU A 1 173 ? 14.477 -12.062 -9.344 1 98 173 LEU A N 1
ATOM 1254 C CA . LEU A 1 173 ? 15.016 -12.414 -8.039 1 98 173 LEU A CA 1
ATOM 1255 C C . LEU A 1 173 ? 13.891 -12.742 -7.051 1 98 173 LEU A C 1
ATOM 1257 O O . LEU A 1 173 ? 12.875 -12.047 -7.023 1 98 173 LEU A O 1
ATOM 1261 N N . ILE A 1 174 ? 14.141 -13.789 -6.309 1 97.25 174 ILE A N 1
ATOM 1262 C CA . ILE A 1 174 ? 13.156 -14.258 -5.34 1 97.25 174 ILE A CA 1
ATOM 1263 C C . ILE A 1 174 ? 13.773 -14.273 -3.943 1 97.25 174 ILE A C 1
ATOM 1265 O O . ILE A 1 174 ? 14.805 -14.906 -3.721 1 97.25 174 ILE A O 1
ATOM 1269 N N . TYR A 1 175 ? 13.18 -13.547 -3.092 1 97.06 175 TYR A N 1
ATOM 1270 C CA . TYR A 1 175 ? 13.555 -13.617 -1.685 1 97.06 175 TYR A CA 1
ATOM 1271 C C . TYR A 1 175 ? 12.578 -14.484 -0.9 1 97.06 175 TYR A C 1
ATOM 1273 O O . TYR A 1 175 ? 11.367 -14.242 -0.924 1 97.06 175 TYR A O 1
ATOM 1281 N N . MET A 1 176 ? 13.086 -15.445 -0.182 1 93.44 176 MET A N 1
ATOM 1282 C CA . MET A 1 176 ? 12.297 -16.344 0.654 1 93.44 176 MET A CA 1
ATOM 1283 C C . MET A 1 176 ? 12.672 -16.203 2.123 1 93.44 176 MET A C 1
ATOM 1285 O O . MET A 1 176 ? 13.719 -16.688 2.555 1 93.44 176 MET A O 1
ATOM 1289 N N . PRO A 1 177 ? 11.797 -15.594 2.82 1 90.56 177 PRO A N 1
ATOM 1290 C CA . PRO A 1 177 ? 12.109 -15.453 4.242 1 90.56 177 PRO A CA 1
ATOM 1291 C C . PRO A 1 177 ? 12.156 -16.797 4.969 1 90.56 177 PRO A C 1
ATOM 1293 O O . PRO A 1 177 ? 11.547 -17.766 4.512 1 90.56 177 PRO A O 1
ATOM 1296 N N . ASP A 1 178 ? 12.977 -16.969 6.094 1 79.12 178 ASP A N 1
ATOM 1297 C CA . ASP A 1 178 ? 13.07 -18.188 6.895 1 79.12 178 ASP A CA 1
ATOM 1298 C C . ASP A 1 178 ? 11.75 -18.5 7.586 1 79.12 178 ASP A C 1
ATOM 1300 O O . ASP A 1 178 ? 11.539 -19.609 8.062 1 79.12 178 ASP A O 1
ATOM 1304 N N . ARG A 1 179 ? 11.023 -17.5 7.719 1 59.41 179 ARG A N 1
ATOM 1305 C CA . ARG A 1 179 ? 9.805 -17.719 8.5 1 59.41 179 ARG A CA 1
ATOM 1306 C C . ARG A 1 179 ? 8.898 -18.734 7.828 1 59.41 179 ARG A C 1
ATOM 1308 O O . ARG A 1 179 ? 8.719 -18.719 6.609 1 59.41 179 ARG A O 1
ATOM 1315 N N . LYS A 1 180 ? 9.039 -20.031 8.414 1 50.69 180 LYS A N 1
ATOM 1316 C CA . LYS A 1 180 ? 7.988 -20.984 8.047 1 50.69 180 LYS A CA 1
ATOM 1317 C C . LYS A 1 180 ? 6.617 -20.312 8.062 1 50.69 180 LYS A C 1
ATOM 1319 O O . LYS A 1 180 ? 6.035 -20.094 9.125 1 50.69 180 LYS A O 1
ATOM 1324 N N . SER A 1 181 ? 6.629 -19.125 7.617 1 48.12 181 SER A N 1
ATOM 1325 C CA . SER A 1 181 ? 5.305 -18.516 7.645 1 48.12 181 SER A CA 1
ATOM 1326 C C . SER A 1 181 ? 4.215 -19.547 7.383 1 48.12 181 SER A C 1
ATOM 1328 O O . SER A 1 181 ? 4.223 -20.219 6.344 1 48.12 181 SER A O 1
ATOM 1330 N N . LEU A 1 182 ? 3.885 -20.219 8.555 1 43.34 182 LEU A N 1
ATOM 1331 C CA . LEU A 1 182 ? 2.621 -20.953 8.531 1 43.34 182 LEU A CA 1
ATOM 1332 C C . LEU A 1 182 ? 1.686 -20.391 7.469 1 43.34 182 LEU A C 1
ATOM 1334 O O . LEU A 1 182 ? 1.776 -19.203 7.117 1 43.34 182 LEU A O 1
ATOM 1338 N N . THR A 1 183 ? 1.367 -21.234 6.633 1 47 183 THR A N 1
ATOM 1339 C CA . THR A 1 183 ? 0.198 -20.859 5.848 1 47 183 THR A CA 1
ATOM 1340 C C . THR A 1 183 ? -0.601 -19.766 6.566 1 47 183 THR A C 1
ATOM 1342 O O . THR A 1 183 ? -1.202 -20.016 7.613 1 47 183 THR A O 1
ATOM 1345 N N . ALA A 1 184 ? 0.025 -18.75 7.039 1 46.69 184 ALA A N 1
ATOM 1346 C CA . ALA A 1 184 ? -0.843 -17.719 7.613 1 46.69 184 ALA A CA 1
ATOM 1347 C C . ALA A 1 184 ? -2.268 -17.844 7.078 1 46.69 184 ALA A C 1
ATOM 1349 O O . ALA A 1 184 ? -2.473 -18.031 5.879 1 46.69 184 ALA A O 1
ATOM 1350 N N . GLN A 1 185 ? -2.947 -18.469 7.789 1 55.66 185 GLN A N 1
ATOM 1351 C CA . GLN A 1 185 ? -4.367 -18.422 7.453 1 55.66 185 GLN A CA 1
ATOM 1352 C C . GLN A 1 185 ? -4.746 -17.094 6.812 1 55.66 185 GLN A C 1
ATOM 1354 O O . GLN A 1 185 ? -4.551 -16.031 7.41 1 55.66 185 GLN A O 1
ATOM 1359 N N . SER A 1 186 ? -4.59 -17.094 5.418 1 70.94 186 SER A N 1
ATOM 1360 C CA . SER A 1 186 ? -5.078 -15.953 4.648 1 70.94 186 SER A CA 1
ATOM 1361 C C . SER A 1 186 ? -6.422 -15.453 5.18 1 70.94 186 SER A C 1
ATOM 1363 O O . SER A 1 186 ? -7.352 -16.25 5.359 1 70.94 186 SER A O 1
ATOM 1365 N N . ASP A 1 187 ? -6.355 -14.352 5.809 1 85.38 187 ASP A N 1
ATOM 1366 C CA . ASP A 1 187 ? -7.59 -13.672 6.188 1 85.38 187 ASP A CA 1
ATOM 1367 C C . ASP A 1 187 ? -8.273 -13.055 4.969 1 85.38 187 ASP A C 1
ATOM 1369 O O . ASP A 1 187 ? -8.094 -11.875 4.68 1 85.38 187 ASP A O 1
ATOM 1373 N N . VAL A 1 188 ? -9.094 -13.938 4.332 1 90.06 188 VAL A N 1
ATOM 1374 C CA . VAL A 1 188 ? -9.695 -13.578 3.051 1 90.06 188 VAL A CA 1
ATOM 1375 C C . VAL A 1 188 ? -10.555 -12.328 3.211 1 90.06 188 VAL A C 1
ATOM 1377 O O . VAL A 1 188 ? -10.453 -11.391 2.414 1 90.06 188 VAL A O 1
ATOM 1380 N N . PRO A 1 189 ? -11.367 -12.273 4.312 1 93.06 189 PRO A N 1
ATOM 1381 C CA . PRO A 1 189 ? -12.148 -11.047 4.488 1 93.06 189 PRO A CA 1
ATOM 1382 C C . PRO A 1 189 ? -11.281 -9.797 4.57 1 93.06 189 PRO A C 1
ATOM 1384 O O . PRO A 1 189 ? -11.633 -8.758 4 1 93.06 189 PRO A O 1
ATOM 1387 N N . ARG A 1 190 ? -10.203 -9.883 5.191 1 95.06 190 ARG A N 1
ATOM 1388 C CA . ARG A 1 190 ? -9.289 -8.75 5.32 1 95.06 190 ARG A CA 1
ATOM 1389 C C . ARG A 1 190 ? -8.672 -8.391 3.977 1 95.06 190 ARG A C 1
ATOM 1391 O O . ARG A 1 190 ? -8.523 -7.211 3.654 1 95.06 190 ARG A O 1
ATOM 1398 N N . MET A 1 191 ? -8.336 -9.359 3.213 1 95.69 191 MET A N 1
ATOM 1399 C CA . MET A 1 191 ? -7.785 -9.125 1.879 1 95.69 191 MET A CA 1
ATOM 1400 C C . MET A 1 191 ? -8.812 -8.445 0.981 1 95.69 191 MET A C 1
ATOM 1402 O O . MET A 1 191 ? -8.453 -7.617 0.142 1 95.69 191 MET A O 1
ATOM 1406 N N . LYS A 1 192 ? -10.047 -8.766 1.2 1 96.88 192 LYS A N 1
ATOM 1407 C CA . LYS A 1 192 ? -11.109 -8.203 0.37 1 96.88 192 LYS A CA 1
ATOM 1408 C C . LYS A 1 192 ? -11.273 -6.711 0.631 1 96.88 192 LYS A C 1
ATOM 1410 O O . LYS A 1 192 ? -11.781 -5.98 -0.223 1 96.88 192 LYS A O 1
ATOM 1415 N N . LEU A 1 193 ? -10.852 -6.227 1.795 1 97.5 193 LEU A N 1
ATOM 1416 C CA . LEU A 1 193 ? -10.891 -4.797 2.092 1 97.5 193 LEU A CA 1
ATOM 1417 C C . LEU A 1 193 ? -10.031 -4.016 1.104 1 97.5 193 LEU A C 1
ATOM 1419 O O . LEU A 1 193 ? -10.258 -2.822 0.889 1 97.5 193 LEU A O 1
ATOM 1423 N N . LEU A 1 194 ? -9.109 -4.695 0.443 1 98.12 194 LEU A N 1
ATOM 1424 C CA . LEU A 1 194 ? -8.133 -4.043 -0.425 1 98.12 194 LEU A CA 1
ATOM 1425 C C . LEU A 1 194 ? -8.688 -3.879 -1.837 1 98.12 194 LEU A C 1
ATOM 1427 O O . LEU A 1 194 ? -8.047 -3.25 -2.688 1 98.12 194 LEU A O 1
ATOM 1431 N N . ALA A 1 195 ? -9.852 -4.363 -2.104 1 98.44 195 ALA A N 1
ATOM 1432 C CA . ALA A 1 195 ? -10.406 -4.531 -3.447 1 98.44 195 ALA A CA 1
ATOM 1433 C C . ALA A 1 195 ? -10.312 -3.232 -4.242 1 98.44 195 ALA A C 1
ATOM 1435 O O . ALA A 1 195 ? -9.875 -3.234 -5.398 1 98.44 195 ALA A O 1
ATOM 1436 N N . PRO A 1 196 ? -10.672 -2.045 -3.641 1 98.5 196 PRO A N 1
ATOM 1437 C CA . PRO A 1 196 ? -10.633 -0.827 -4.453 1 98.5 196 PRO A CA 1
ATOM 1438 C C . PRO A 1 196 ? -9.227 -0.511 -4.973 1 98.5 196 PRO A C 1
ATOM 1440 O O . PRO A 1 196 ? -9.078 -0.065 -6.113 1 98.5 196 PRO A O 1
ATOM 1443 N N . TRP A 1 197 ? -8.281 -0.739 -4.227 1 98.81 197 TRP A N 1
ATOM 1444 C CA . TRP A 1 197 ? -6.914 -0.376 -4.594 1 98.81 197 TRP A CA 1
ATOM 1445 C C . TRP A 1 197 ? -6.254 -1.486 -5.406 1 98.81 197 TRP A C 1
ATOM 1447 O O . TRP A 1 197 ? -5.406 -1.22 -6.262 1 98.81 197 TRP A O 1
ATOM 1457 N N . VAL A 1 198 ? -6.641 -2.76 -5.156 1 98.75 198 VAL A N 1
ATOM 1458 C CA . VAL A 1 198 ? -6.199 -3.854 -6.016 1 98.75 198 VAL A CA 1
ATOM 1459 C C . VAL A 1 198 ? -6.73 -3.645 -7.43 1 98.75 198 VAL A C 1
ATOM 1461 O O . VAL A 1 198 ? -6.043 -3.945 -8.406 1 98.75 198 VAL A O 1
ATOM 1464 N N . ASP A 1 199 ? -7.938 -3.104 -7.547 1 98.62 199 ASP A N 1
ATOM 1465 C CA . ASP A 1 199 ? -8.5 -2.768 -8.852 1 98.62 199 ASP A CA 1
ATOM 1466 C C . ASP A 1 199 ? -7.645 -1.729 -9.57 1 98.62 199 ASP A C 1
ATOM 1468 O O . ASP A 1 199 ? -7.527 -1.75 -10.797 1 98.62 199 ASP A O 1
ATOM 1472 N N . MET A 1 200 ? -7.078 -0.789 -8.797 1 98.69 200 MET A N 1
ATOM 1473 C CA . MET A 1 200 ? -6.156 0.172 -9.391 1 98.69 200 MET A CA 1
ATOM 1474 C C . MET A 1 200 ? -4.945 -0.535 -9.992 1 98.69 200 MET A C 1
ATOM 1476 O O . MET A 1 200 ? -4.531 -0.224 -11.109 1 98.69 200 MET A O 1
ATOM 1480 N N . ALA A 1 201 ? -4.387 -1.456 -9.227 1 98.81 201 ALA A N 1
ATOM 1481 C CA . ALA A 1 201 ? -3.246 -2.227 -9.711 1 98.81 201 ALA A CA 1
ATOM 1482 C C . ALA A 1 201 ? -3.621 -3.035 -10.953 1 98.81 201 ALA A C 1
ATOM 1484 O O . ALA A 1 201 ? -2.832 -3.141 -11.891 1 98.81 201 ALA A O 1
ATOM 1485 N N . PHE A 1 202 ? -4.828 -3.609 -10.945 1 98.81 202 PHE A N 1
ATOM 1486 C CA . PHE A 1 202 ? -5.297 -4.398 -12.078 1 98.81 202 PHE A CA 1
ATOM 1487 C C . PHE A 1 202 ? -5.383 -3.543 -13.336 1 98.81 202 PHE A C 1
ATOM 1489 O O . PHE A 1 202 ? -5.004 -3.986 -14.422 1 98.81 202 PHE A O 1
ATOM 1496 N N . ARG A 1 203 ? -5.852 -2.311 -13.219 1 98.38 203 ARG A N 1
ATOM 1497 C CA . ARG A 1 203 ? -5.91 -1.395 -14.352 1 98.38 203 ARG A CA 1
ATOM 1498 C C . ARG A 1 203 ? -4.512 -1.085 -14.875 1 98.38 203 ARG A C 1
ATOM 1500 O O . ARG A 1 203 ? -4.312 -0.932 -16.078 1 98.38 203 ARG A O 1
ATOM 1507 N N . GLU A 1 204 ? -3.533 -0.995 -13.922 1 98.62 204 GLU A N 1
ATOM 1508 C CA . GLU A 1 204 ? -2.152 -0.773 -14.336 1 98.62 204 GLU A CA 1
ATOM 1509 C C . GLU A 1 204 ? -1.671 -1.889 -15.258 1 98.62 204 GLU A C 1
ATOM 1511 O O . GLU A 1 204 ? -1.028 -1.625 -16.281 1 98.62 204 GLU A O 1
ATOM 1516 N N . VAL A 1 205 ? -1.969 -3.111 -14.898 1 98.12 205 VAL A N 1
ATOM 1517 C CA . VAL A 1 205 ? -1.519 -4.242 -15.703 1 98.12 205 VAL A CA 1
ATOM 1518 C C . VAL A 1 205 ? -2.184 -4.199 -17.078 1 98.12 205 VAL A C 1
ATOM 1520 O O . VAL A 1 205 ? -1.527 -4.418 -18.094 1 98.12 205 VAL A O 1
ATOM 1523 N N . LEU A 1 206 ? -3.473 -3.924 -17.141 1 98.19 206 LEU A N 1
ATOM 1524 C CA . LEU A 1 206 ? -4.215 -3.855 -18.391 1 98.19 206 LEU A CA 1
ATOM 1525 C C . LEU A 1 206 ? -3.67 -2.748 -19.281 1 98.19 206 LEU A C 1
ATOM 1527 O O . LEU A 1 206 ? -3.707 -2.859 -20.516 1 98.19 206 LEU A O 1
ATOM 1531 N N . ASP A 1 207 ? -3.121 -1.71 -18.672 1 97.81 207 ASP A N 1
ATOM 1532 C CA . ASP A 1 207 ? -2.578 -0.579 -19.422 1 97.81 207 ASP A CA 1
ATOM 1533 C C . ASP A 1 207 ? -1.105 -0.799 -19.766 1 97.81 207 ASP A C 1
ATOM 1535 O O . ASP A 1 207 ? -0.429 0.116 -20.234 1 97.81 207 ASP A O 1
ATOM 1539 N N . GLY A 1 208 ? -0.567 -1.948 -19.453 1 97.69 208 GLY A N 1
ATOM 1540 C CA . GLY A 1 208 ? 0.783 -2.32 -19.844 1 97.69 208 GLY A CA 1
ATOM 1541 C C . GLY A 1 208 ? 1.828 -1.951 -18.812 1 97.69 208 GLY A C 1
ATOM 1542 O O . GLY A 1 208 ? 3.029 -2.092 -19.047 1 97.69 208 GLY A O 1
ATOM 1543 N N . ARG A 1 209 ? 1.42 -1.463 -17.641 1 98.38 209 ARG A N 1
ATOM 1544 C CA . ARG A 1 209 ? 2.35 -1.059 -16.594 1 98.38 209 ARG A CA 1
ATOM 1545 C C . ARG A 1 209 ? 2.502 -2.154 -15.547 1 98.38 209 ARG A C 1
ATOM 1547 O O . ARG A 1 209 ? 2.172 -1.948 -14.375 1 98.38 209 ARG A O 1
ATOM 1554 N N . VAL A 1 210 ? 3.105 -3.229 -15.922 1 98.56 210 VAL A N 1
ATOM 1555 C CA . VAL A 1 210 ? 3.195 -4.461 -15.148 1 98.56 210 VAL A CA 1
ATOM 1556 C C . VAL A 1 210 ? 4.051 -4.227 -13.898 1 98.56 210 VAL A C 1
ATOM 1558 O O . VAL A 1 210 ? 3.725 -4.715 -12.82 1 98.56 210 VAL A O 1
ATOM 1561 N N . HIS A 1 211 ? 5.156 -3.428 -14.07 1 98.56 211 HIS A N 1
ATOM 1562 C CA . HIS A 1 211 ? 6.051 -3.168 -12.953 1 98.56 211 HIS A CA 1
ATOM 1563 C C . HIS A 1 211 ? 5.336 -2.404 -11.844 1 98.56 211 HIS A C 1
ATOM 1565 O O . HIS A 1 211 ? 5.441 -2.766 -10.672 1 98.56 211 HIS A O 1
ATOM 1571 N N . SER A 1 212 ? 4.59 -1.396 -12.234 1 98.75 212 SER A N 1
ATOM 1572 C CA . SER A 1 212 ? 3.818 -0.602 -11.281 1 98.75 212 SER A CA 1
ATOM 1573 C C . SER A 1 212 ? 2.773 -1.453 -10.57 1 98.75 212 SER A C 1
ATOM 1575 O O . SER A 1 212 ? 2.605 -1.348 -9.352 1 98.75 212 SER A O 1
ATOM 1577 N N . ALA A 1 213 ? 2.07 -2.311 -11.32 1 98.88 213 ALA A N 1
ATOM 1578 C CA . ALA A 1 213 ? 1.017 -3.168 -10.781 1 98.88 213 ALA A CA 1
ATOM 1579 C C . ALA A 1 213 ? 1.575 -4.152 -9.758 1 98.88 213 ALA A C 1
ATOM 1581 O O . ALA A 1 213 ? 1.009 -4.32 -8.68 1 98.88 213 ALA A O 1
ATOM 1582 N N . LEU A 1 214 ? 2.678 -4.742 -10.102 1 98.88 214 LEU A N 1
ATOM 1583 C CA . LEU A 1 214 ? 3.301 -5.754 -9.258 1 98.88 214 LEU A CA 1
ATOM 1584 C C . LEU A 1 214 ? 3.709 -5.16 -7.91 1 98.88 214 LEU A C 1
ATOM 1586 O O . LEU A 1 214 ? 3.443 -5.746 -6.863 1 98.88 214 LEU A O 1
ATOM 1590 N N . THR A 1 215 ? 4.285 -3.977 -7.965 1 98.94 215 THR A N 1
ATOM 1591 C CA . THR A 1 215 ? 4.766 -3.342 -6.742 1 98.94 215 THR A CA 1
ATOM 1592 C C . THR A 1 215 ? 3.594 -2.891 -5.871 1 98.94 215 THR A C 1
ATOM 1594 O O . THR A 1 215 ? 3.574 -3.15 -4.668 1 98.94 215 THR A O 1
ATOM 1597 N N . LEU A 1 216 ? 2.594 -2.26 -6.477 1 98.94 216 LEU A N 1
ATOM 1598 C CA . LEU A 1 216 ? 1.432 -1.817 -5.719 1 98.94 216 LEU A CA 1
ATOM 1599 C C . LEU A 1 216 ? 0.719 -3.002 -5.074 1 98.94 216 LEU A C 1
ATOM 1601 O O . LEU A 1 216 ? 0.389 -2.965 -3.887 1 98.94 216 LEU A O 1
ATOM 1605 N N . ASN A 1 217 ? 0.539 -4.027 -5.855 1 98.81 217 ASN A N 1
ATOM 1606 C CA . ASN A 1 217 ? -0.061 -5.25 -5.328 1 98.81 217 ASN A CA 1
ATOM 1607 C C . ASN A 1 217 ? 0.705 -5.773 -4.117 1 98.81 217 ASN A C 1
ATOM 1609 O O . ASN A 1 217 ? 0.104 -6.113 -3.098 1 98.81 217 ASN A O 1
ATOM 1613 N N . GLY A 1 218 ? 1.987 -5.805 -4.27 1 98.56 218 GLY A N 1
ATOM 1614 C CA . GLY A 1 218 ? 2.82 -6.312 -3.189 1 98.56 218 GLY A CA 1
ATOM 1615 C C . GLY A 1 218 ? 2.678 -5.523 -1.903 1 98.56 218 GLY A C 1
ATOM 1616 O O . GLY A 1 218 ? 2.553 -6.102 -0.822 1 98.56 218 GLY A O 1
ATOM 1617 N N . ILE A 1 219 ? 2.656 -4.24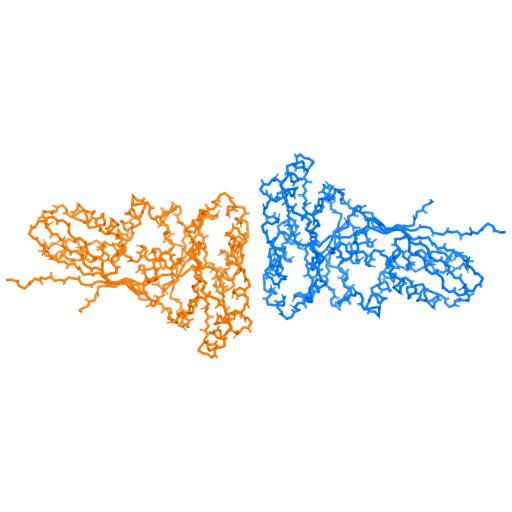2 -2.037 1 98.69 219 ILE A N 1
ATOM 1618 C CA . ILE A 1 219 ? 2.533 -3.375 -0.87 1 98.69 219 ILE A CA 1
ATOM 1619 C C . ILE A 1 219 ? 1.166 -3.576 -0.221 1 98.69 219 ILE A C 1
ATOM 1621 O O . ILE A 1 219 ? 1.065 -3.715 1.001 1 98.69 219 ILE A O 1
ATOM 1625 N N . LEU A 1 220 ? 0.137 -3.611 -1.01 1 98.69 220 LEU A N 1
ATOM 1626 C CA . LEU A 1 220 ? -1.226 -3.762 -0.511 1 98.69 220 LEU A CA 1
ATOM 1627 C C . LEU A 1 220 ? -1.387 -5.074 0.245 1 98.69 220 LEU A C 1
ATOM 1629 O O . LEU A 1 220 ? -1.881 -5.09 1.375 1 98.69 220 LEU A O 1
ATOM 1633 N N . TYR A 1 221 ? -0.93 -6.121 -0.307 1 97.12 221 TYR A N 1
ATOM 1634 C CA . TYR A 1 221 ? -1.179 -7.422 0.308 1 97.12 221 TYR A CA 1
ATOM 1635 C C . TYR A 1 221 ? -0.25 -7.648 1.495 1 97.12 221 TYR A C 1
ATOM 1637 O O . TYR A 1 221 ? -0.595 -8.375 2.432 1 97.12 221 TYR A O 1
ATOM 1645 N N . CYS A 1 222 ? 0.934 -7.043 1.476 1 96.94 222 CYS A N 1
ATOM 1646 C CA . CYS A 1 222 ? 1.719 -7.051 2.705 1 96.94 222 CYS A CA 1
ATOM 1647 C C . CYS A 1 222 ? 0.906 -6.504 3.873 1 96.94 222 CYS A C 1
ATOM 1649 O O . CYS A 1 222 ? 0.986 -7.023 4.988 1 96.94 222 CYS A O 1
ATOM 1651 N N . ALA A 1 223 ? 0.127 -5.504 3.592 1 96.81 223 ALA A N 1
ATOM 1652 C CA . ALA A 1 223 ? -0.658 -4.863 4.641 1 96.81 223 ALA A CA 1
ATOM 1653 C C . ALA A 1 223 ? -1.672 -5.832 5.242 1 96.81 223 ALA A C 1
ATOM 1655 O O . ALA A 1 223 ? -1.855 -5.871 6.461 1 96.81 223 ALA A O 1
ATOM 1656 N N . SER A 1 224 ? -2.359 -6.582 4.461 1 96.06 224 SER A N 1
ATOM 1657 C CA . SER A 1 224 ? -3.43 -7.449 4.941 1 96.06 224 SER A CA 1
ATOM 1658 C C . SER A 1 224 ? -2.879 -8.773 5.461 1 96.06 224 SER A C 1
ATOM 1660 O O . SER A 1 224 ? -3.494 -9.414 6.316 1 96.06 224 SER A O 1
ATOM 1662 N N . LEU A 1 225 ? -1.682 -9.156 4.977 1 94.19 225 LEU A N 1
ATOM 1663 C CA . LEU A 1 225 ? -1.182 -10.484 5.297 1 94.19 225 LEU A CA 1
ATOM 1664 C C . LEU A 1 225 ? -0.085 -10.414 6.355 1 94.19 225 LEU A C 1
ATOM 1666 O O . LEU A 1 225 ? 0.419 -11.445 6.805 1 94.19 225 LEU A O 1
ATOM 1670 N N . GLY A 1 226 ? 0.28 -9.242 6.695 1 92.81 226 GLY A N 1
ATOM 1671 C CA . GLY A 1 226 ? 1.196 -9.055 7.809 1 92.81 226 GLY A CA 1
ATOM 1672 C C . GLY A 1 226 ? 2.65 -9.258 7.426 1 92.81 226 GLY A C 1
ATOM 1673 O O . GLY A 1 226 ? 3.455 -9.703 8.242 1 92.81 226 GLY A O 1
ATOM 1674 N N . PHE A 1 227 ? 3.002 -9.047 6.133 1 94.06 227 PHE A N 1
ATOM 1675 C CA . PHE A 1 227 ? 4.391 -9.102 5.691 1 94.06 227 PHE A CA 1
ATOM 1676 C C . PHE A 1 227 ? 5.016 -7.715 5.695 1 94.06 227 PHE A C 1
ATOM 1678 O O . PHE A 1 227 ? 4.305 -6.707 5.727 1 94.06 227 PHE A O 1
ATOM 1685 N N . ASP A 1 228 ? 6.312 -7.672 5.727 1 95.5 228 ASP A N 1
ATOM 1686 C CA . ASP A 1 228 ? 7.035 -6.402 5.738 1 95.5 228 ASP A CA 1
ATOM 1687 C C . ASP A 1 228 ? 7.219 -5.863 4.32 1 95.5 228 ASP A C 1
ATOM 1689 O O . ASP A 1 228 ? 8.055 -6.363 3.564 1 95.5 228 ASP A O 1
ATOM 1693 N N . PRO A 1 229 ? 6.539 -4.797 4.023 1 97.44 229 PRO A N 1
ATOM 1694 C CA . PRO A 1 229 ? 6.703 -4.23 2.68 1 97.44 229 PRO A CA 1
ATOM 1695 C C . PRO A 1 229 ? 8.086 -3.625 2.459 1 97.44 229 PRO A C 1
ATOM 1697 O O . PRO A 1 229 ? 8.469 -3.348 1.32 1 97.44 229 PRO A O 1
ATOM 1700 N N . GLY A 1 230 ? 8.836 -3.398 3.498 1 96.56 230 GLY A N 1
ATOM 1701 C CA . GLY A 1 230 ? 10.195 -2.9 3.385 1 96.56 230 GLY A CA 1
ATOM 1702 C C . GLY A 1 230 ? 11.086 -3.775 2.52 1 96.56 230 GLY A C 1
ATOM 1703 O O . GLY A 1 230 ? 12.031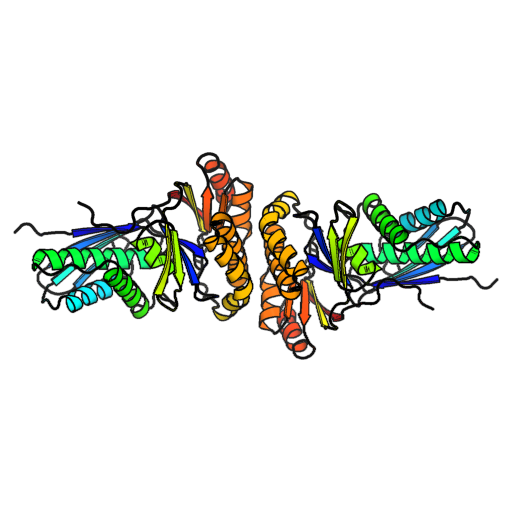 -3.287 1.896 1 96.56 230 GLY A O 1
ATOM 1704 N N . ILE A 1 231 ? 10.766 -5.039 2.457 1 97.31 231 ILE A N 1
ATOM 1705 C CA . ILE A 1 231 ? 11.523 -5.98 1.646 1 97.31 231 ILE A CA 1
ATOM 1706 C C . ILE A 1 231 ? 11.438 -5.578 0.174 1 97.31 231 ILE A C 1
ATOM 1708 O O . ILE A 1 231 ? 12.453 -5.578 -0.534 1 97.31 231 ILE A O 1
ATOM 1712 N N . ALA A 1 232 ? 10.266 -5.273 -0.294 1 98.38 232 ALA A N 1
ATOM 1713 C CA . ALA A 1 232 ? 10.086 -4.812 -1.669 1 98.38 232 ALA A CA 1
ATOM 1714 C C . ALA A 1 232 ? 10.781 -3.473 -1.893 1 98.38 232 ALA A C 1
ATOM 1716 O O . ALA A 1 232 ? 11.414 -3.26 -2.926 1 98.38 232 ALA A O 1
ATOM 1717 N N . LEU A 1 233 ? 10.648 -2.568 -0.928 1 97.94 233 LEU A N 1
ATOM 1718 C CA . LEU A 1 233 ? 11.234 -1.238 -1.074 1 97.94 233 LEU A CA 1
ATOM 1719 C C . LEU A 1 233 ? 12.758 -1.31 -1.094 1 97.94 233 LEU A C 1
ATOM 1721 O O . LEU A 1 233 ? 13.406 -0.525 -1.785 1 97.94 233 LEU A O 1
ATOM 1725 N N . ASP A 1 234 ? 13.344 -2.215 -0.314 1 97.44 234 ASP A N 1
ATOM 1726 C CA . ASP A 1 234 ? 14.789 -2.426 -0.354 1 97.44 234 ASP A CA 1
ATOM 1727 C C . ASP A 1 234 ? 15.258 -2.771 -1.767 1 97.44 234 ASP A C 1
ATOM 1729 O O . ASP A 1 234 ? 16.281 -2.268 -2.227 1 97.44 234 ASP A O 1
ATOM 1733 N N . ALA A 1 235 ? 14.5 -3.621 -2.422 1 98.25 235 ALA A N 1
ATOM 1734 C CA . ALA A 1 235 ? 14.844 -4.008 -3.787 1 98.25 235 ALA A CA 1
ATOM 1735 C C . ALA A 1 235 ? 14.727 -2.818 -4.738 1 98.25 235 ALA A C 1
ATOM 1737 O O . ALA A 1 235 ? 15.586 -2.621 -5.602 1 98.25 235 ALA A O 1
ATOM 1738 N N . LEU A 1 236 ? 13.672 -2.057 -4.574 1 98.25 236 LEU A N 1
ATOM 1739 C CA . LEU A 1 236 ? 13.5 -0.878 -5.418 1 98.25 236 LEU A CA 1
ATOM 1740 C C . LEU A 1 236 ? 14.648 0.102 -5.227 1 98.25 236 LEU A C 1
ATOM 1742 O O . LEU A 1 236 ? 15.18 0.644 -6.199 1 98.25 236 LEU A O 1
ATOM 1746 N N . GLU A 1 237 ? 15 0.309 -3.984 1 96.75 237 GLU A N 1
ATOM 1747 C CA . GLU A 1 237 ? 16.125 1.198 -3.674 1 96.75 237 GLU A CA 1
ATOM 1748 C C . GLU A 1 237 ? 17.406 0.713 -4.328 1 96.75 237 GLU A C 1
ATOM 1750 O O . GLU A 1 237 ? 18.266 1.52 -4.707 1 96.75 237 GLU A O 1
ATOM 1755 N N . ALA A 1 238 ? 17.5 -0.591 -4.461 1 96.88 238 ALA A N 1
ATOM 1756 C CA . ALA A 1 238 ? 18.703 -1.206 -5.012 1 96.88 238 ALA A CA 1
ATOM 1757 C C . ALA A 1 238 ? 18.656 -1.252 -6.535 1 96.88 238 ALA A C 1
ATOM 1759 O O . ALA A 1 238 ? 19.578 -1.746 -7.18 1 96.88 238 ALA A O 1
ATOM 1760 N N . GLY A 1 239 ? 17.578 -0.793 -7.148 1 97 239 GLY A N 1
ATOM 1761 C CA . GLY A 1 239 ? 17.562 -0.64 -8.594 1 97 239 GLY A CA 1
ATOM 1762 C C . GLY A 1 239 ? 16.562 -1.558 -9.281 1 97 239 GLY A C 1
ATOM 1763 O O . GLY A 1 239 ? 16.5 -1.613 -10.508 1 97 239 GLY A O 1
ATOM 1764 N N . ALA A 1 240 ? 15.75 -2.303 -8.562 1 98.31 240 ALA A N 1
ATOM 1765 C CA . ALA A 1 240 ? 14.727 -3.146 -9.172 1 98.31 240 ALA A CA 1
ATOM 1766 C C . ALA A 1 240 ? 13.711 -2.307 -9.938 1 98.31 240 ALA A C 1
ATOM 1768 O O . ALA A 1 240 ? 13.398 -1.184 -9.531 1 98.31 240 ALA A O 1
ATOM 1769 N N . LEU A 1 241 ? 13.195 -2.846 -10.984 1 97.88 241 LEU A N 1
ATOM 1770 C CA . LEU A 1 241 ? 12.125 -2.213 -11.742 1 97.88 241 LEU A CA 1
ATOM 1771 C C . LEU A 1 241 ? 10.789 -2.373 -11.031 1 97.88 241 LEU A C 1
ATOM 1773 O O . LEU A 1 241 ? 9.891 -1.538 -11.188 1 97.88 241 LEU A O 1
ATOM 1777 N N . ALA A 1 242 ? 10.648 -3.451 -10.336 1 98.56 242 ALA A N 1
ATOM 1778 C CA . ALA A 1 242 ? 9.461 -3.801 -9.555 1 98.56 242 ALA A CA 1
ATOM 1779 C C . ALA A 1 242 ? 9.812 -4.785 -8.445 1 98.56 242 ALA A C 1
ATOM 1781 O O . ALA A 1 242 ? 10.797 -5.527 -8.547 1 98.56 242 ALA A O 1
ATOM 1782 N N . ALA A 1 243 ? 9.055 -4.781 -7.41 1 98.81 243 ALA A N 1
ATOM 178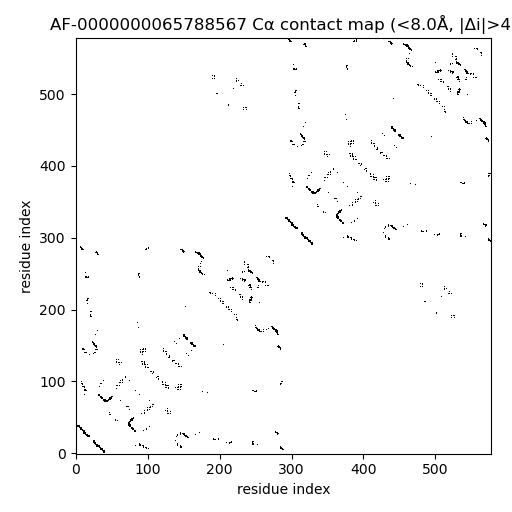3 C CA . ALA A 1 243 ? 9.188 -5.766 -6.336 1 98.81 243 ALA A CA 1
ATOM 1784 C C . ALA A 1 243 ? 7.898 -5.871 -5.527 1 98.81 243 ALA A C 1
ATOM 1786 O O . ALA A 1 243 ? 7.223 -4.867 -5.289 1 98.81 243 ALA A O 1
ATOM 1787 N N . GLY A 1 244 ? 7.602 -7.035 -5.102 1 98.56 244 GLY A N 1
ATOM 1788 C CA . GLY A 1 244 ? 6.391 -7.219 -4.316 1 98.56 244 GLY A CA 1
ATOM 1789 C C . GLY A 1 244 ? 6.207 -8.648 -3.83 1 98.56 244 GLY A C 1
ATOM 1790 O O . GLY A 1 244 ? 6.938 -9.547 -4.242 1 98.56 244 GLY A O 1
ATOM 1791 N N . LEU A 1 245 ? 5.27 -8.766 -2.939 1 97.12 245 LEU A N 1
ATOM 1792 C CA . LEU A 1 245 ? 4.875 -10.07 -2.41 1 97.12 245 LEU A CA 1
ATOM 1793 C C . LEU A 1 245 ? 4.273 -10.945 -3.506 1 97.12 245 LEU A C 1
ATOM 1795 O O . LEU A 1 245 ? 3.469 -10.469 -4.312 1 97.12 245 LEU A O 1
ATOM 1799 N N . SER A 1 246 ? 4.648 -12.188 -3.596 1 95.44 246 SER A N 1
ATOM 1800 C CA . SER A 1 246 ? 4.066 -13.117 -4.562 1 95.44 246 SER A CA 1
ATOM 1801 C C . SER A 1 246 ? 3.023 -14.016 -3.904 1 95.44 246 SER A C 1
ATOM 1803 O O . SER A 1 246 ? 3.301 -14.656 -2.891 1 95.44 246 SER A O 1
ATOM 1805 N N . GLY A 1 247 ? 1.848 -14.07 -4.559 1 91.31 247 GLY A N 1
ATOM 1806 C CA . GLY A 1 247 ? 0.752 -14.82 -3.969 1 91.31 247 GLY A CA 1
ATOM 1807 C C . GLY A 1 247 ? 0.381 -14.336 -2.578 1 91.31 247 GLY A C 1
ATOM 1808 O O . GLY A 1 247 ? 0.182 -13.141 -2.363 1 91.31 247 GLY A O 1
ATOM 1809 N N . THR A 1 248 ? 0.172 -15.312 -1.683 1 90.25 248 THR A N 1
ATOM 1810 C CA . THR A 1 248 ? -0.096 -14.977 -0.287 1 90.25 248 THR A CA 1
ATOM 1811 C C . THR A 1 248 ? 1.179 -15.078 0.546 1 90.25 248 THR A C 1
ATOM 1813 O O . THR A 1 248 ? 1.119 -15.148 1.775 1 90.25 248 THR A O 1
ATOM 1816 N N . GLY A 1 249 ? 2.316 -14.992 -0.181 1 90.44 249 GLY A N 1
ATOM 1817 C CA . GLY A 1 249 ? 3.584 -15.117 0.518 1 90.44 249 GLY A CA 1
ATOM 1818 C C . GLY A 1 249 ? 3.967 -16.562 0.805 1 90.44 249 GLY A C 1
ATOM 1819 O O . GLY A 1 249 ? 3.293 -17.484 0.357 1 90.44 249 GLY A O 1
ATOM 1820 N N . PRO A 1 250 ? 5.176 -16.719 1.266 1 92.06 250 PRO A N 1
ATOM 1821 C CA . PRO A 1 250 ? 5.949 -15.633 1.886 1 92.06 250 PRO A CA 1
ATOM 1822 C C . PRO A 1 250 ? 6.973 -15.016 0.933 1 92.06 250 PRO A C 1
ATOM 1824 O O . PRO A 1 250 ? 7.609 -14.016 1.269 1 92.06 250 PRO A O 1
ATOM 1827 N N . SER A 1 251 ? 7.129 -15.453 -0.205 1 95.06 251 SER A N 1
ATOM 1828 C CA . SER A 1 251 ? 8.211 -15.023 -1.084 1 95.06 251 SER A CA 1
ATOM 1829 C C . SER A 1 251 ? 7.945 -13.641 -1.657 1 95.06 251 SER A C 1
ATOM 1831 O O . SER A 1 251 ? 6.789 -13.266 -1.871 1 95.06 251 SER A O 1
ATOM 1833 N N . PHE A 1 252 ? 8.984 -12.938 -1.832 1 97.38 252 PHE A N 1
ATOM 1834 C CA . PHE A 1 252 ? 8.977 -11.688 -2.58 1 97.38 252 PHE A CA 1
ATOM 1835 C C . PHE A 1 252 ? 9.672 -11.852 -3.924 1 97.38 252 PHE A C 1
ATOM 1837 O O . PHE A 1 252 ? 10.648 -12.602 -4.035 1 97.38 252 PHE A O 1
ATOM 1844 N N . VAL A 1 253 ? 9.172 -11.141 -4.93 1 98.31 253 VAL A N 1
ATOM 1845 C CA . VAL A 1 253 ? 9.758 -11.188 -6.266 1 98.31 253 VAL A CA 1
ATOM 1846 C C . VAL A 1 253 ? 10.219 -9.789 -6.676 1 98.31 253 VAL A C 1
ATOM 1848 O O . VAL A 1 253 ? 9.523 -8.805 -6.418 1 98.31 253 VAL A O 1
ATOM 1851 N N . ALA A 1 254 ? 11.398 -9.703 -7.238 1 98.62 254 ALA A N 1
ATOM 1852 C CA . ALA A 1 254 ? 11.906 -8.469 -7.836 1 98.62 254 ALA A CA 1
ATOM 1853 C C . ALA A 1 254 ? 12.281 -8.688 -9.297 1 98.62 254 ALA A C 1
ATOM 1855 O O . ALA A 1 254 ? 12.836 -9.734 -9.656 1 98.62 254 ALA A O 1
ATOM 1856 N N . LEU A 1 255 ? 11.922 -7.754 -10.102 1 98.44 255 LEU A N 1
ATOM 1857 C CA . LEU A 1 255 ? 12.305 -7.746 -11.508 1 98.44 255 LEU A CA 1
ATOM 1858 C C . LEU A 1 255 ? 13.391 -6.707 -11.773 1 98.44 255 LEU A C 1
ATOM 1860 O O . LEU A 1 255 ? 13.344 -5.602 -11.234 1 98.44 255 LEU A O 1
ATOM 1864 N N . THR A 1 256 ? 14.375 -7.098 -12.453 1 97.06 256 THR A N 1
ATOM 1865 C CA . THR A 1 256 ? 15.445 -6.156 -12.742 1 97.06 256 THR A CA 1
ATOM 1866 C C . THR A 1 256 ? 16.156 -6.52 -14.047 1 97.06 256 THR A C 1
ATOM 1868 O O . THR A 1 256 ? 16.031 -7.648 -14.523 1 97.06 256 THR A O 1
ATOM 1871 N N . HIS A 1 257 ? 16.781 -5.457 -14.602 1 89.81 257 HIS A N 1
ATOM 1872 C CA . HIS A 1 257 ? 17.781 -5.762 -15.617 1 89.81 257 HIS A CA 1
ATOM 1873 C C . HIS A 1 257 ? 19.062 -6.289 -14.977 1 89.81 257 HIS A C 1
ATOM 1875 O O . HIS A 1 257 ? 19.234 -6.234 -13.758 1 89.81 257 HIS A O 1
ATOM 1881 N N . GLU A 1 258 ? 19.953 -6.742 -15.781 1 85.44 258 GLU A N 1
ATOM 1882 C CA . GLU A 1 258 ? 21.156 -7.426 -15.312 1 85.44 258 GLU A CA 1
ATOM 1883 C C . GLU A 1 258 ? 22.031 -6.492 -14.484 1 85.44 258 GLU A C 1
ATOM 1885 O O . GLU A 1 258 ? 22.672 -6.926 -13.523 1 85.44 258 GLU A O 1
ATOM 1890 N N . ASP A 1 259 ? 21.906 -5.277 -14.586 1 89.62 259 ASP A N 1
ATOM 1891 C CA . ASP A 1 259 ? 22.859 -4.336 -14 1 89.62 259 ASP A CA 1
ATOM 1892 C C . ASP A 1 259 ? 22.609 -4.164 -12.5 1 89.62 259 ASP A C 1
ATOM 1894 O O . ASP A 1 259 ? 23.531 -3.838 -11.75 1 89.62 259 ASP A O 1
ATOM 1898 N N . SER A 1 260 ? 21.422 -4.484 -12 1 93.56 260 SER A N 1
ATOM 1899 C CA . SER A 1 260 ? 21.141 -4.203 -10.602 1 93.56 260 SER A CA 1
ATOM 1900 C C . SER A 1 260 ? 21 -5.488 -9.797 1 93.56 260 SER A C 1
ATOM 1902 O O . SER A 1 260 ? 20.625 -5.453 -8.617 1 93.56 260 SER A O 1
ATOM 1904 N N . GLU A 1 261 ? 21.266 -6.586 -10.383 1 96 261 GLU A N 1
ATOM 1905 C CA . GLU A 1 261 ? 21.109 -7.887 -9.742 1 96 261 GLU A CA 1
ATOM 1906 C C . GLU A 1 261 ? 21.906 -7.969 -8.445 1 96 261 GLU A C 1
ATOM 1908 O O . GLU A 1 261 ? 21.359 -8.297 -7.395 1 96 261 GLU A O 1
ATOM 1913 N N . ALA A 1 262 ? 23.172 -7.625 -8.523 1 96.06 262 ALA A N 1
ATOM 1914 C CA . ALA A 1 262 ? 24.062 -7.738 -7.379 1 96.06 262 ALA A CA 1
ATOM 1915 C C . ALA A 1 262 ? 23.609 -6.832 -6.238 1 96.06 262 ALA A C 1
ATOM 1917 O O . ALA A 1 262 ? 23.688 -7.211 -5.066 1 96.06 262 ALA A O 1
ATOM 1918 N N . ASP A 1 263 ? 23.203 -5.668 -6.543 1 96.81 263 ASP A N 1
ATOM 1919 C CA . ASP A 1 263 ? 22.766 -4.703 -5.539 1 96.81 263 ASP A CA 1
ATOM 1920 C C . ASP A 1 263 ? 21.516 -5.195 -4.809 1 96.81 263 ASP A C 1
ATOM 1922 O O . ASP A 1 263 ? 21.391 -5.008 -3.598 1 96.81 263 ASP A O 1
ATOM 1926 N N . ILE A 1 264 ? 20.641 -5.781 -5.559 1 97.69 264 ILE A N 1
ATOM 1927 C CA . ILE A 1 264 ? 19.422 -6.301 -4.965 1 97.69 264 ILE A CA 1
ATOM 1928 C C . ILE A 1 264 ? 19.75 -7.484 -4.059 1 97.69 264 ILE A C 1
ATOM 1930 O O . ILE A 1 264 ? 19.203 -7.602 -2.959 1 97.69 264 ILE A O 1
ATOM 1934 N N . ILE A 1 265 ? 20.625 -8.359 -4.512 1 97.31 265 ILE A N 1
ATOM 1935 C CA . ILE A 1 265 ? 21.062 -9.484 -3.697 1 97.31 265 ILE A CA 1
ATOM 1936 C C . ILE A 1 265 ? 21.672 -8.977 -2.389 1 97.31 265 ILE A C 1
ATOM 1938 O O . ILE A 1 265 ? 21.344 -9.484 -1.312 1 97.31 265 ILE A O 1
ATOM 1942 N N . ASP A 1 266 ? 22.484 -7.977 -2.473 1 96.62 266 ASP A N 1
ATOM 1943 C CA . ASP A 1 266 ? 23.109 -7.395 -1.291 1 96.62 266 ASP A CA 1
ATOM 1944 C C . ASP A 1 266 ? 22.062 -6.824 -0.334 1 96.62 266 ASP A C 1
ATOM 1946 O O . ASP A 1 266 ? 22.172 -6.984 0.883 1 96.62 266 ASP A O 1
ATOM 1950 N N . ALA A 1 267 ? 21.078 -6.168 -0.899 1 96.62 267 ALA A N 1
ATOM 1951 C CA . ALA A 1 267 ? 20.016 -5.578 -0.09 1 96.62 267 ALA A CA 1
ATOM 1952 C C . ALA A 1 267 ? 19.25 -6.652 0.684 1 96.62 267 ALA A C 1
ATOM 1954 O O . ALA A 1 267 ? 18.844 -6.43 1.826 1 96.62 267 ALA A O 1
ATOM 1955 N N . TRP A 1 268 ? 19.031 -7.828 0.072 1 96.38 268 TRP A N 1
ATOM 1956 C CA . TRP A 1 268 ? 18.219 -8.883 0.685 1 96.38 268 TRP A CA 1
ATOM 1957 C C . TRP A 1 268 ? 19.094 -9.805 1.537 1 96.38 268 TRP A C 1
ATOM 1959 O O . TRP A 1 268 ? 18.594 -10.508 2.414 1 96.38 268 TRP A O 1
ATOM 1969 N N . GLU A 1 269 ? 20.359 -9.914 1.272 1 90.38 269 GLU A N 1
ATOM 1970 C CA . GLU A 1 269 ? 21.266 -10.781 2.023 1 90.38 269 GLU A CA 1
ATOM 1971 C C . GLU A 1 269 ? 21.344 -10.352 3.486 1 90.38 269 GLU A C 1
ATOM 1973 O O . GLU A 1 269 ? 21.672 -11.164 4.355 1 90.38 269 GLU A O 1
ATOM 1978 N N . ASN A 1 270 ? 21.078 -9.117 3.705 1 85.62 270 ASN A N 1
ATOM 1979 C CA . ASN A 1 270 ? 21.125 -8.594 5.066 1 85.62 270 ASN A CA 1
ATOM 1980 C C . ASN A 1 270 ? 19.875 -8.992 5.852 1 85.62 270 ASN A C 1
ATOM 1982 O O . ASN A 1 270 ? 19.797 -8.75 7.059 1 85.62 270 ASN A O 1
ATOM 1986 N N . LEU A 1 271 ? 19 -9.602 5.117 1 90.5 271 LEU A N 1
ATOM 1987 C CA . LEU A 1 271 ? 17.781 -10.102 5.742 1 90.5 271 LEU A CA 1
ATOM 1988 C C . LEU A 1 271 ? 17.891 -11.602 6.012 1 90.5 271 LEU A C 1
ATOM 1990 O O . LEU A 1 271 ? 18.766 -12.273 5.449 1 90.5 271 LEU A O 1
ATOM 1994 N N . GLU A 1 272 ? 17.172 -12.102 6.949 1 89.62 272 GLU A N 1
ATOM 1995 C CA . GLU A 1 272 ? 17.156 -13.539 7.227 1 89.62 272 GLU A CA 1
ATOM 1996 C C . GLU A 1 272 ? 16.344 -14.297 6.18 1 89.62 272 GLU A C 1
ATOM 1998 O O . GLU A 1 272 ? 15.141 -14.102 6.07 1 89.62 272 GLU A O 1
ATOM 2003 N N . GLY A 1 273 ? 16.969 -15.086 5.344 1 92 273 GLY A N 1
ATOM 2004 C CA . GLY A 1 273 ? 16.312 -15.859 4.297 1 92 273 GLY A CA 1
ATOM 2005 C C . GLY A 1 273 ? 17.234 -16.188 3.139 1 92 273 GLY A C 1
ATOM 2006 O O . GLY A 1 273 ? 18.453 -16.031 3.242 1 92 273 GLY A O 1
ATOM 2007 N N . ASP A 1 274 ? 16.672 -16.766 2.102 1 92.31 274 ASP A N 1
ATOM 2008 C CA . ASP A 1 274 ? 17.422 -17.172 0.912 1 92.31 274 ASP A CA 1
ATOM 2009 C C . ASP A 1 274 ? 17.016 -16.328 -0.299 1 92.31 274 ASP A C 1
ATOM 2011 O O . ASP A 1 274 ? 15.883 -15.859 -0.383 1 92.31 274 ASP A O 1
ATOM 2015 N N . VAL A 1 275 ? 17.969 -16.125 -1.161 1 95.56 275 VAL A N 1
ATOM 2016 C CA . VAL A 1 275 ? 17.703 -15.43 -2.414 1 95.56 275 VAL A CA 1
ATOM 2017 C C . VAL A 1 275 ? 17.969 -16.375 -3.594 1 95.56 275 VAL A C 1
ATOM 2019 O O . VAL A 1 275 ? 19.016 -17.016 -3.662 1 95.56 275 VAL A O 1
ATOM 2022 N N . LEU A 1 276 ? 17.016 -16.469 -4.484 1 94.81 276 LEU A N 1
ATOM 2023 C CA . LEU A 1 276 ? 17.141 -17.219 -5.727 1 94.81 276 LEU A CA 1
ATOM 2024 C C . LEU A 1 276 ? 17.078 -16.297 -6.934 1 94.81 276 LEU A C 1
ATOM 2026 O O . LEU A 1 276 ? 16.328 -15.32 -6.938 1 94.81 276 LEU A O 1
ATOM 2030 N N . VAL A 1 277 ? 17.922 -16.609 -7.879 1 96.56 277 VAL A N 1
ATOM 2031 C CA . VAL A 1 277 ? 17.906 -15.828 -9.117 1 96.56 277 VAL A CA 1
ATOM 2032 C C . VAL A 1 277 ? 17.438 -16.703 -10.273 1 96.56 277 VAL A C 1
ATOM 2034 O O . VAL A 1 277 ? 17.906 -17.844 -10.438 1 96.56 277 VAL A O 1
ATOM 2037 N N . THR A 1 278 ? 16.516 -16.219 -11.023 1 96.75 278 THR A N 1
ATOM 2038 C CA . THR A 1 278 ? 15.992 -16.891 -12.211 1 96.75 278 THR A CA 1
ATOM 2039 C C . THR A 1 278 ? 15.578 -15.875 -13.266 1 96.75 278 THR A C 1
ATOM 2041 O O . THR A 1 278 ? 16.109 -14.758 -13.312 1 96.75 278 THR A O 1
ATOM 2044 N N . SER A 1 279 ? 14.766 -16.297 -14.234 1 97.12 279 SER A N 1
ATOM 2045 C CA . SER A 1 279 ? 14.344 -15.414 -15.312 1 97.12 279 SER A CA 1
ATOM 2046 C C . SER A 1 279 ? 12.883 -15.641 -15.672 1 97.12 279 SER A C 1
ATOM 2048 O O . SER A 1 279 ? 12.25 -16.578 -15.172 1 97.12 279 SER A O 1
ATOM 2050 N N . VAL A 1 280 ? 12.406 -14.766 -16.484 1 97.94 280 VAL A N 1
ATOM 2051 C CA . VAL A 1 280 ? 11.062 -14.922 -17.016 1 97.94 280 VAL A CA 1
ATOM 2052 C C . VAL A 1 280 ? 11.008 -16.141 -17.922 1 97.94 280 VAL A C 1
ATOM 2054 O O . VAL A 1 280 ? 11.945 -16.422 -18.672 1 97.94 280 VAL A O 1
ATOM 2057 N N . ASP A 1 281 ? 9.969 -16.859 -17.781 1 98.38 281 ASP A N 1
ATOM 2058 C CA . ASP A 1 281 ? 9.711 -17.969 -18.688 1 98.38 281 ASP A CA 1
ATOM 2059 C C . ASP A 1 281 ? 8.539 -17.672 -19.609 1 98.38 281 ASP A C 1
ATOM 2061 O O . ASP A 1 281 ? 7.387 -17.625 -19.172 1 98.38 281 ASP A O 1
ATOM 2065 N N . ASN A 1 282 ? 8.789 -17.562 -20.875 1 98.5 282 ASN A N 1
ATOM 2066 C CA . ASN A 1 282 ? 7.746 -17.266 -21.859 1 98.5 282 ASN A CA 1
ATOM 2067 C C . ASN A 1 282 ? 7.281 -18.531 -22.578 1 98.5 282 ASN A C 1
ATOM 2069 O O . ASN A 1 282 ? 6.367 -18.484 -23.406 1 98.5 282 ASN A O 1
ATOM 2073 N N . GLU A 1 283 ? 7.812 -19.688 -22.234 1 97.75 283 GLU A N 1
ATOM 2074 C CA . GLU A 1 283 ? 7.535 -20.922 -22.969 1 97.75 283 GLU A CA 1
ATOM 2075 C C . GLU A 1 283 ? 6.324 -21.641 -22.375 1 97.75 283 GLU A C 1
ATOM 2077 O O . GLU A 1 283 ? 5.504 -22.188 -23.125 1 97.75 283 GLU A O 1
ATOM 2082 N N . GLY A 1 284 ? 6.258 -21.703 -21.031 1 98.62 284 GLY A N 1
ATOM 2083 C CA . GLY A 1 284 ? 5.164 -22.422 -20.375 1 98.62 284 GLY A CA 1
ATOM 2084 C C . GLY A 1 284 ? 5.379 -23.922 -20.312 1 98.62 284 GLY A C 1
ATOM 2085 O O . GLY A 1 284 ? 6.512 -24.391 -20.406 1 98.62 284 GLY A O 1
ATOM 2086 N N . THR A 1 285 ? 4.355 -24.594 -20.016 1 98.81 285 THR A N 1
ATOM 2087 C CA . THR A 1 285 ? 4.363 -26.047 -19.906 1 98.81 285 THR A CA 1
ATOM 2088 C C . THR A 1 285 ? 4.551 -26.703 -21.281 1 98.81 285 THR A C 1
ATOM 2090 O O . THR A 1 285 ? 3.83 -26.375 -22.234 1 98.81 285 THR A O 1
ATOM 2093 N N . ARG A 1 286 ? 5.5 -27.609 -21.297 1 98.31 286 ARG A N 1
ATOM 2094 C CA . ARG A 1 286 ? 5.809 -28.203 -22.578 1 98.31 286 ARG A CA 1
ATOM 2095 C C . ARG A 1 286 ? 6.32 -29.641 -22.406 1 98.31 286 ARG A C 1
ATOM 2097 O O . ARG A 1 286 ? 6.996 -29.938 -21.422 1 98.31 286 ARG A O 1
ATOM 2104 N N . VAL A 1 287 ? 6.031 -30.484 -23.391 1 98.06 287 VAL A N 1
ATOM 2105 C CA . VAL A 1 287 ? 6.625 -31.812 -23.453 1 98.06 287 VAL A CA 1
ATOM 2106 C C . VAL A 1 287 ? 8.102 -31.703 -23.844 1 98.06 287 VAL A C 1
ATOM 2108 O O . VAL A 1 287 ? 8.453 -30.984 -24.781 1 98.06 287 VAL A O 1
ATOM 2111 N N . LEU A 1 288 ? 8.906 -32.344 -23 1 95.56 288 LEU A N 1
ATOM 2112 C CA . LEU A 1 288 ? 10.336 -32.344 -23.312 1 95.56 288 LEU A CA 1
ATOM 2113 C C . LEU A 1 288 ? 10.68 -33.438 -24.312 1 95.56 288 LEU A C 1
ATOM 2115 O O . LEU A 1 288 ? 10.117 -34.531 -24.25 1 95.56 288 LEU A O 1
ATOM 2119 N N . GLU A 1 289 ? 11.336 -33.25 -25.438 1 79.81 289 GLU A N 1
ATOM 2120 C CA . GLU A 1 289 ? 11.727 -34.219 -26.453 1 79.81 289 GLU A CA 1
ATOM 2121 C C . GLU A 1 289 ? 12.766 -35.188 -25.922 1 79.81 289 GLU A C 1
ATOM 2123 O O . GLU A 1 289 ? 13.547 -34.844 -25.031 1 79.81 289 GLU A O 1
ATOM 2128 N N . MET B 1 1 ? -5.742 51.219 31.031 1 40.59 1 MET B N 1
ATOM 2129 C CA . MET B 1 1 ? -6.191 51.031 29.656 1 40.59 1 MET B CA 1
ATOM 2130 C C . MET B 1 1 ? -6.488 49.594 29.344 1 40.59 1 MET B C 1
ATOM 2132 O O . MET B 1 1 ? -5.789 48.688 29.828 1 40.59 1 MET B O 1
ATOM 2136 N N . MET B 1 2 ? -7.68 49.25 29.062 1 51.31 2 MET B N 1
ATOM 2137 C CA . MET B 1 2 ? -8.125 47.844 28.938 1 51.31 2 MET B CA 1
ATOM 2138 C C . MET B 1 2 ? -7.211 47.062 28 1 51.31 2 MET B C 1
ATOM 2140 O O . MET B 1 2 ? -6.945 47.531 26.875 1 51.31 2 MET B O 1
ATOM 2144 N N . VAL B 1 3 ? -6.367 46.25 28.547 1 65.56 3 VAL B N 1
ATOM 2145 C CA . VAL B 1 3 ? -5.398 45.531 27.734 1 65.56 3 VAL B CA 1
ATOM 2146 C C . VAL B 1 3 ? -6.117 44.781 26.609 1 65.56 3 VAL B C 1
ATOM 2148 O O . VAL B 1 3 ? -7 43.969 26.859 1 65.56 3 VAL B O 1
ATOM 2151 N N . VAL B 1 4 ? -6.098 45.344 25.391 1 83.06 4 VAL B N 1
ATOM 2152 C CA . VAL B 1 4 ? -6.734 44.75 24.219 1 83.06 4 VAL B CA 1
ATOM 2153 C C . VAL B 1 4 ? -6.047 43.438 23.859 1 83.06 4 VAL B C 1
ATOM 2155 O O . VAL B 1 4 ? -4.816 43.344 23.812 1 83.06 4 VAL B O 1
ATOM 2158 N N . LYS B 1 5 ? -6.824 42.375 23.922 1 94.5 5 LYS B N 1
ATOM 2159 C CA . LYS B 1 5 ? -6.332 41.031 23.594 1 94.5 5 LYS B CA 1
ATOM 2160 C C . LYS B 1 5 ? -7.047 40.5 22.359 1 94.5 5 LYS B C 1
ATOM 2162 O O . LYS B 1 5 ? -8.203 40.844 22.094 1 94.5 5 LYS B O 1
ATOM 2167 N N . LYS B 1 6 ? -6.301 39.844 21.547 1 98 6 LYS B N 1
ATOM 2168 C CA . LYS B 1 6 ? -6.863 39.062 20.438 1 98 6 LYS B CA 1
ATOM 2169 C C . LYS B 1 6 ? -6.641 37.562 20.641 1 98 6 LYS B C 1
ATOM 2171 O O . LYS B 1 6 ? -5.523 37.125 20.922 1 98 6 LYS B O 1
ATOM 2176 N N . THR B 1 7 ? -7.711 36.812 20.594 1 98.5 7 THR B N 1
ATOM 2177 C CA . THR B 1 7 ? -7.633 35.344 20.719 1 98.5 7 THR B CA 1
ATOM 2178 C C . THR B 1 7 ? -8 34.656 19.391 1 98.5 7 THR B C 1
ATOM 2180 O O . THR B 1 7 ? -9.023 35 18.797 1 98.5 7 THR B O 1
ATOM 2183 N N . VAL B 1 8 ? -7.148 33.75 19 1 98.81 8 VAL B N 1
ATOM 2184 C CA . VAL B 1 8 ? -7.332 33.062 17.734 1 98.81 8 VAL B CA 1
ATOM 2185 C C . VAL B 1 8 ? -7.281 31.547 17.969 1 98.81 8 VAL B C 1
ATOM 2187 O O . VAL B 1 8 ? -6.469 31.062 18.766 1 98.81 8 VAL B O 1
ATOM 2190 N N . ARG B 1 9 ? -8.188 30.812 17.297 1 98.69 9 ARG B N 1
ATOM 2191 C CA . ARG B 1 9 ? -8.117 29.359 17.281 1 98.69 9 ARG B CA 1
ATOM 2192 C C . ARG B 1 9 ? -7.684 28.844 15.906 1 98.69 9 ARG B C 1
ATOM 2194 O O . ARG B 1 9 ? -8.086 29.406 14.875 1 98.69 9 ARG B O 1
ATOM 2201 N N . SER B 1 10 ? -6.914 27.922 15.906 1 98.75 10 SER B N 1
ATOM 2202 C CA . SER B 1 10 ? -6.496 27.234 14.688 1 98.75 10 SER B CA 1
ATOM 2203 C C . SER B 1 10 ? -6.59 25.719 14.844 1 98.75 10 SER B C 1
ATOM 2205 O O . SER B 1 10 ? -6.016 25.141 15.766 1 98.75 10 SER B O 1
ATOM 2207 N N . PRO B 1 11 ? -7.316 25.047 13.945 1 98.62 11 PRO B N 1
ATOM 2208 C CA . PRO B 1 11 ? -7.414 23.578 14.016 1 98.62 11 PRO B CA 1
ATOM 2209 C C . PRO B 1 11 ? -6.141 22.875 13.547 1 98.62 11 PRO B C 1
ATOM 2211 O O . PRO B 1 11 ? -5.371 23.438 12.766 1 98.62 11 PRO B O 1
ATOM 2214 N N . GLY B 1 12 ? -5.949 21.656 14.133 1 97.5 12 GLY B N 1
ATOM 2215 C CA . GLY B 1 12 ? -5.012 20.781 13.453 1 97.5 12 GLY B CA 1
ATOM 2216 C C . GLY B 1 12 ? -5.535 20.25 12.125 1 97.5 12 GLY B C 1
ATOM 2217 O O . GLY B 1 12 ? -6.562 20.719 11.633 1 97.5 12 GLY B O 1
ATOM 2218 N N . SER B 1 13 ? -4.793 19.453 11.539 1 97.94 13 SER B N 1
ATOM 2219 C CA . SER B 1 13 ? -5.203 18.828 10.289 1 97.94 13 SER B CA 1
ATOM 2220 C C . SER B 1 13 ? -4.766 17.375 10.219 1 97.94 13 SER B C 1
ATOM 2222 O O . SER B 1 13 ? -3.877 16.953 10.969 1 97.94 13 SER B O 1
ATOM 2224 N N . ALA B 1 14 ? -5.461 16.609 9.445 1 97.88 14 ALA B N 1
ATOM 2225 C CA . ALA B 1 14 ? -5.102 15.227 9.141 1 97.88 14 ALA B CA 1
ATOM 2226 C C . ALA B 1 14 ? -4.746 15.07 7.668 1 97.88 14 ALA B C 1
ATOM 2228 O O . ALA B 1 14 ? -5.352 15.703 6.801 1 97.88 14 ALA B O 1
ATOM 2229 N N . THR B 1 15 ? -3.84 14.188 7.414 1 97.75 15 THR B N 1
ATOM 2230 C CA . THR B 1 15 ? -3.275 14.039 6.078 1 97.75 15 THR B CA 1
ATOM 2231 C C . THR B 1 15 ? -4.152 13.133 5.219 1 97.75 15 THR B C 1
ATOM 2233 O O . THR B 1 15 ? -4.617 12.086 5.68 1 97.75 15 THR B O 1
ATOM 2236 N N . VAL B 1 16 ? -4.418 13.594 3.975 1 98.75 16 VAL B N 1
ATOM 2237 C CA . VAL B 1 16 ? -4.977 12.719 2.945 1 98.75 16 VAL B CA 1
ATOM 2238 C C . VAL B 1 16 ? -3.859 12.203 2.043 1 98.75 16 VAL B C 1
ATOM 2240 O O . VAL B 1 16 ? -3.771 11 1.777 1 98.75 16 VAL B O 1
ATOM 2243 N N . ILE B 1 17 ? -3.027 13.094 1.623 1 98.56 17 ILE B N 1
ATOM 2244 C CA . ILE B 1 17 ? -1.85 12.773 0.824 1 98.56 17 ILE B CA 1
ATOM 2245 C C . ILE B 1 17 ? -0.616 13.438 1.436 1 98.56 17 ILE B C 1
ATOM 2247 O O . ILE B 1 17 ? -0.561 14.656 1.566 1 98.56 17 ILE B O 1
ATOM 2251 N N . ASN B 1 18 ? 0.329 12.664 1.854 1 96.69 18 ASN B N 1
ATOM 2252 C CA . ASN B 1 18 ? 1.628 13.188 2.26 1 96.69 18 ASN B CA 1
ATOM 2253 C C . ASN B 1 18 ? 2.428 13.695 1.062 1 96.69 18 ASN B C 1
ATOM 2255 O O . ASN B 1 18 ? 2.666 12.945 0.111 1 96.69 18 ASN B O 1
ATOM 2259 N N . ALA B 1 19 ? 2.963 14.859 1.118 1 95.81 19 ALA B N 1
ATOM 2260 C CA . ALA B 1 19 ? 3.48 15.555 -0.054 1 95.81 19 ALA B CA 1
ATOM 2261 C C . ALA B 1 19 ? 4.938 15.188 -0.312 1 95.81 19 ALA B C 1
ATOM 2263 O O . ALA B 1 19 ? 5.492 15.516 -1.365 1 95.81 19 ALA B O 1
ATOM 2264 N N . ILE B 1 20 ? 5.527 14.516 0.528 1 93.75 20 ILE B N 1
ATOM 2265 C CA . ILE B 1 20 ? 6.977 14.367 0.501 1 93.75 20 ILE B CA 1
ATOM 2266 C C . ILE B 1 20 ? 7.395 13.609 -0.76 1 93.75 20 ILE B C 1
ATOM 2268 O O . ILE B 1 20 ? 8.391 13.961 -1.397 1 93.75 20 ILE B O 1
ATOM 2272 N N . ALA B 1 21 ? 6.633 12.641 -1.204 1 96.06 21 ALA B N 1
ATOM 2273 C CA . ALA B 1 21 ? 7.035 11.789 -2.322 1 96.06 21 ALA B CA 1
ATOM 2274 C C . ALA B 1 21 ? 6.949 12.547 -3.645 1 96.06 21 ALA B C 1
ATOM 2276 O O . ALA B 1 21 ? 7.773 12.344 -4.539 1 96.06 21 ALA B O 1
ATOM 2277 N N . THR B 1 22 ? 5.957 13.5 -3.723 1 96.88 22 THR B N 1
ATOM 2278 C CA . THR B 1 22 ? 5.668 14.031 -5.055 1 96.88 22 THR B CA 1
ATOM 2279 C C . THR B 1 22 ? 5.676 15.555 -5.043 1 96.88 22 THR B C 1
ATOM 2281 O O . THR B 1 22 ? 5.645 16.188 -6.098 1 96.88 22 THR B O 1
ATOM 2284 N N . GLY B 1 23 ? 5.68 16.141 -3.873 1 95.44 23 GLY B N 1
ATOM 2285 C CA . GLY B 1 23 ? 5.578 17.594 -3.766 1 95.44 23 GLY B CA 1
ATOM 2286 C C . GLY B 1 23 ? 4.148 18.094 -3.766 1 95.44 23 GLY B C 1
ATOM 2287 O O . GLY B 1 23 ? 3.902 19.297 -3.607 1 95.44 23 GLY B O 1
ATOM 2288 N N . ARG B 1 24 ? 3.201 17.266 -3.957 1 97.19 24 ARG B N 1
ATOM 2289 C CA . ARG B 1 24 ? 1.778 17.594 -3.932 1 97.19 24 ARG B CA 1
ATOM 2290 C C . ARG B 1 24 ? 1.089 16.938 -2.74 1 97.19 24 ARG B C 1
ATOM 2292 O O . ARG B 1 24 ? 1.298 15.742 -2.473 1 97.19 24 ARG B O 1
ATOM 2299 N N . GLY B 1 25 ? 0.361 17.703 -1.985 1 97.81 25 GLY B N 1
ATOM 2300 C CA . GLY B 1 25 ? -0.21 17.203 -0.746 1 97.81 25 GLY B CA 1
ATOM 2301 C C . GLY B 1 25 ? -1.685 17.531 -0.594 1 97.81 25 GLY B C 1
ATOM 2302 O O . GLY B 1 25 ? -2.266 18.203 -1.44 1 97.81 25 GLY B O 1
ATOM 2303 N N . SER B 1 26 ? -2.266 16.922 0.375 1 98.69 26 SER B N 1
ATOM 2304 C CA . SER B 1 26 ? -3.656 17.172 0.739 1 98.69 26 SER B CA 1
ATOM 2305 C C . SER B 1 26 ? -3.896 16.891 2.221 1 98.69 26 SER B C 1
ATOM 2307 O O . SER B 1 26 ? -3.309 15.969 2.787 1 98.69 26 SER B O 1
ATOM 2309 N N . ALA B 1 27 ? -4.695 17.672 2.793 1 98.69 27 ALA B N 1
ATOM 2310 C CA . ALA B 1 27 ? -5.062 17.516 4.199 1 98.69 27 ALA B CA 1
ATOM 2311 C C . ALA B 1 27 ? -6.441 18.109 4.469 1 98.69 27 ALA B C 1
ATOM 2313 O O . ALA B 1 27 ? -7.027 18.766 3.6 1 98.69 27 ALA B O 1
ATOM 2314 N N . PHE B 1 28 ? -7.008 17.828 5.629 1 98.75 28 PHE B N 1
ATOM 2315 C CA . PHE B 1 28 ? -8.258 18.453 6.043 1 98.75 28 PHE B CA 1
ATOM 2316 C C . PHE B 1 28 ? -8.211 18.859 7.512 1 98.75 28 PHE B C 1
ATOM 2318 O O . PHE B 1 28 ? -7.484 18.25 8.305 1 98.75 28 PHE B O 1
ATOM 2325 N N . GLY B 1 29 ? -8.938 19.891 7.824 1 98.62 29 GLY B N 1
ATOM 2326 C CA . GLY B 1 29 ? -8.977 20.375 9.195 1 98.62 29 GLY B CA 1
ATOM 2327 C C . GLY B 1 29 ? -9.695 19.422 10.141 1 98.62 29 GLY B C 1
ATOM 2328 O O . GLY B 1 29 ? -10.711 18.812 9.773 1 98.62 29 GLY B O 1
ATOM 2329 N N . ILE B 1 30 ? -9.188 19.359 11.383 1 98.25 30 ILE B N 1
ATOM 2330 C CA . ILE B 1 30 ? -9.828 18.5 12.375 1 98.25 30 ILE B CA 1
ATOM 2331 C C . ILE B 1 30 ? -10.219 19.344 13.594 1 98.25 30 ILE B C 1
ATOM 2333 O O . ILE B 1 30 ? -9.742 20.469 13.758 1 98.25 30 ILE B O 1
ATOM 2337 N N . GLY B 1 31 ? -10.977 18.766 14.469 1 97.38 31 GLY B N 1
ATOM 2338 C CA . GLY B 1 31 ? -11.625 19.516 15.531 1 97.38 31 GLY B CA 1
ATOM 2339 C C . GLY B 1 31 ? -10.711 19.781 16.719 1 97.38 31 GLY B C 1
ATOM 2340 O O . GLY B 1 31 ? -11.086 20.516 17.641 1 97.38 31 GLY B O 1
ATOM 2341 N N . LEU B 1 32 ? -9.516 19.297 16.719 1 97.19 32 LEU B N 1
ATOM 2342 C CA . LEU B 1 32 ? -8.508 19.672 17.703 1 97.19 32 LEU B CA 1
ATOM 2343 C C . LEU B 1 32 ? -7.84 20.984 17.328 1 97.19 32 LEU B C 1
ATOM 2345 O O . LEU B 1 32 ? -7.703 21.297 16.141 1 97.19 32 LEU B O 1
ATOM 2349 N N . ARG B 1 33 ? -7.414 21.719 18.422 1 97.06 33 ARG B N 1
ATOM 2350 C CA . ARG B 1 33 ? -7.008 23.062 18 1 97.06 33 ARG B CA 1
ATOM 2351 C C . ARG B 1 33 ? -5.91 23.609 18.906 1 97.06 33 ARG B C 1
ATOM 2353 O O . ARG B 1 33 ? -5.68 23.078 20 1 97.06 33 ARG B O 1
ATOM 2360 N N . VAL B 1 34 ? -5.273 24.625 18.406 1 97.62 34 VAL B N 1
ATOM 2361 C CA . VAL B 1 34 ? -4.418 25.547 19.141 1 97.62 34 VAL B CA 1
ATOM 2362 C C . VAL B 1 34 ? -5.133 26.891 19.312 1 97.62 34 VAL B C 1
ATOM 2364 O O . VAL B 1 34 ? -5.789 27.375 18.391 1 97.62 34 VAL B O 1
ATOM 2367 N N . GLU B 1 35 ? -5.035 27.391 20.516 1 98.38 35 GLU B N 1
ATOM 2368 C CA . GLU B 1 35 ? -5.492 28.75 20.781 1 98.38 35 GLU B CA 1
ATOM 2369 C C . GLU B 1 35 ? -4.32 29.672 21.125 1 98.38 35 GLU B C 1
ATOM 2371 O O . GLU B 1 35 ? -3.445 29.297 21.906 1 98.38 35 GLU B O 1
ATOM 2376 N N . ALA B 1 36 ? -4.293 30.781 20.484 1 98.69 36 ALA B N 1
ATOM 2377 C CA . ALA B 1 36 ? -3.27 31.781 20.75 1 98.69 36 ALA B CA 1
ATOM 2378 C C . ALA B 1 36 ? -3.898 33.094 21.203 1 98.69 36 ALA B C 1
ATOM 2380 O O . ALA B 1 36 ? -4.809 33.625 20.562 1 98.69 36 ALA B O 1
ATOM 2381 N N . GLU B 1 37 ? -3.434 33.562 22.281 1 98.62 37 GLU B N 1
ATOM 2382 C CA . GLU B 1 37 ? -3.828 34.875 22.781 1 98.62 37 GLU B CA 1
ATOM 2383 C C . GLU B 1 37 ? -2.67 35.875 22.703 1 98.62 37 GLU B C 1
ATOM 2385 O O . GLU B 1 37 ? -1.591 35.625 23.234 1 98.62 37 GLU B O 1
ATOM 2390 N N . ALA B 1 38 ? -2.914 36.969 22.047 1 98.62 38 ALA B N 1
ATOM 2391 C CA . ALA B 1 38 ? -1.888 38 21.891 1 98.62 38 ALA B CA 1
ATOM 2392 C C . ALA B 1 38 ? -2.299 39.281 22.594 1 98.62 38 ALA B C 1
ATOM 2394 O O . ALA B 1 38 ? -3.469 39.688 22.562 1 98.62 38 ALA B O 1
ATOM 2395 N N . GLU B 1 39 ? -1.336 39.906 23.188 1 98.19 39 GLU B N 1
ATOM 2396 C CA . GLU B 1 39 ? -1.551 41.219 23.812 1 98.19 39 GLU B CA 1
ATOM 2397 C C . GLU B 1 39 ? -0.303 42.094 23.719 1 98.19 39 GLU B C 1
ATOM 2399 O O . GLU B 1 39 ? 0.805 41.562 23.531 1 98.19 39 GLU B O 1
ATOM 2404 N N . LEU B 1 40 ? -0.521 43.344 23.875 1 97.5 40 LEU B N 1
ATOM 2405 C CA . LEU B 1 40 ? 0.611 44.25 23.891 1 97.5 40 LEU B CA 1
ATOM 2406 C C . LEU B 1 40 ? 1.288 44.281 25.25 1 97.5 40 LEU B C 1
ATOM 2408 O O . LEU B 1 40 ? 0.616 44.219 26.281 1 97.5 40 LEU B O 1
ATOM 2412 N N . ILE B 1 41 ? 2.545 44.281 25.188 1 97 41 ILE B N 1
ATOM 2413 C CA . ILE B 1 41 ? 3.352 44.531 26.375 1 97 41 ILE B CA 1
ATOM 2414 C C . ILE B 1 41 ? 4.316 45.688 26.109 1 97 41 ILE B C 1
ATOM 2416 O O . ILE B 1 41 ? 4.344 46.25 25.016 1 97 41 ILE B O 1
ATOM 2420 N N . ASP B 1 42 ? 5.062 46.031 27.094 1 94.81 42 ASP B N 1
ATOM 2421 C CA . ASP B 1 42 ? 5.859 47.25 27.016 1 94.81 42 ASP B CA 1
ATOM 2422 C C . ASP B 1 42 ? 6.941 47.125 25.938 1 94.81 42 ASP B C 1
ATOM 2424 O O . ASP B 1 42 ? 7.18 48.062 25.172 1 94.81 42 ASP B O 1
ATOM 2428 N N . SER B 1 43 ? 7.629 46.031 26.031 1 94.94 43 SER B N 1
ATOM 2429 C CA . SER B 1 43 ? 8.695 45.812 25.047 1 94.94 43 SER B CA 1
ATOM 2430 C C . SER B 1 43 ? 9.023 44.312 24.922 1 94.94 43 SER B C 1
ATOM 2432 O O . SER B 1 43 ? 8.719 43.531 25.812 1 94.94 43 SER B O 1
ATOM 2434 N N . GLY B 1 44 ? 9.477 44 23.688 1 96.69 44 GLY B N 1
ATOM 2435 C CA . GLY B 1 44 ? 9.977 42.656 23.5 1 96.69 44 GLY B CA 1
ATOM 2436 C C . GLY B 1 44 ? 8.906 41.688 23.078 1 96.69 44 GLY B C 1
ATOM 2437 O O . GLY B 1 44 ? 7.762 42.062 22.828 1 96.69 44 GLY B O 1
ATOM 2438 N N . VAL B 1 45 ? 9.328 40.406 22.875 1 98.19 45 VAL B N 1
ATOM 2439 C CA . VAL B 1 45 ? 8.461 39.312 22.5 1 98.19 45 VAL B CA 1
ATOM 2440 C C . VAL B 1 45 ? 8.484 38.25 23.594 1 98.19 45 VAL B C 1
ATOM 2442 O O . VAL B 1 45 ? 9.547 37.719 23.953 1 98.19 45 VAL B O 1
ATOM 2445 N N . GLU B 1 46 ? 7.355 37.969 24.156 1 98.06 46 GLU B N 1
ATOM 2446 C CA . GLU B 1 46 ? 7.195 36.938 25.156 1 98.06 46 GLU B CA 1
ATOM 2447 C C . GLU B 1 46 ? 6.18 35.875 24.703 1 98.06 46 GLU B C 1
ATOM 2449 O O . GLU B 1 46 ? 5.008 36.188 24.5 1 98.06 46 GLU B O 1
ATOM 2454 N N . CYS B 1 47 ? 6.648 34.656 24.547 1 98.19 47 CYS B N 1
ATOM 2455 C CA . CYS B 1 47 ? 5.75 33.562 24.172 1 98.19 47 CYS B CA 1
ATOM 2456 C C . CYS B 1 47 ? 5.703 32.5 25.25 1 98.19 47 CYS B C 1
ATOM 2458 O O . CYS B 1 47 ? 6.738 32.094 25.781 1 98.19 47 CYS B O 1
ATOM 2460 N N . ILE B 1 48 ? 4.539 32.062 25.594 1 97.75 48 ILE B N 1
ATOM 2461 C CA . ILE B 1 48 ? 4.312 31.062 26.641 1 97.75 48 ILE B CA 1
ATOM 2462 C C . ILE B 1 48 ? 3.406 29.953 26.094 1 97.75 48 ILE B C 1
ATOM 2464 O O . ILE B 1 48 ? 2.344 30.234 25.531 1 97.75 48 ILE B O 1
ATOM 2468 N N . SER B 1 49 ? 3.836 28.766 26.156 1 95.94 49 SER B N 1
ATOM 2469 C CA . SER B 1 49 ? 3.002 27.594 25.906 1 95.94 49 SER B CA 1
ATOM 2470 C C . SER B 1 49 ? 2.508 26.969 27.203 1 95.94 49 SER B C 1
ATOM 2472 O O . SER B 1 49 ? 3.309 26.562 28.031 1 95.94 49 SER B O 1
ATOM 2474 N N . ARG B 1 50 ? 1.249 26.812 27.297 1 94.44 50 ARG B N 1
ATOM 2475 C CA . ARG B 1 50 ? 0.693 26.297 28.547 1 94.44 50 ARG B CA 1
ATOM 2476 C C . ARG B 1 50 ? 1.101 24.844 28.766 1 94.44 50 ARG B C 1
ATOM 2478 O O . ARG B 1 50 ? 1.208 24.391 29.906 1 94.44 50 ARG B O 1
ATOM 2485 N N . GLU B 1 51 ? 1.363 24.156 27.734 1 91.69 51 GLU B N 1
ATOM 2486 C CA . GLU B 1 51 ? 1.793 22.766 27.828 1 91.69 51 GLU B CA 1
ATOM 2487 C C . GLU B 1 51 ? 3.305 22.672 28.016 1 91.69 51 GLU B C 1
ATOM 2489 O O . GLU B 1 51 ? 3.838 21.578 28.219 1 91.69 51 GLU B O 1
ATOM 2494 N N . GLY B 1 52 ? 4.016 23.766 27.953 1 89.81 52 GLY B N 1
ATOM 2495 C CA . GLY B 1 52 ? 5.457 23.766 28.125 1 89.81 52 GLY B CA 1
ATOM 2496 C C . GLY B 1 52 ? 6.211 23.391 26.875 1 89.81 52 GLY B C 1
ATOM 2497 O O . GLY B 1 52 ? 7.352 22.922 26.938 1 89.81 52 GLY B O 1
ATOM 2498 N N . ALA B 1 53 ? 5.574 23.594 25.75 1 87.88 53 ALA B N 1
ATOM 2499 C CA . ALA B 1 53 ? 6.207 23.297 24.469 1 87.88 53 ALA B CA 1
ATOM 2500 C C . ALA B 1 53 ? 7.234 24.359 24.109 1 87.88 53 ALA B C 1
ATOM 2502 O O . ALA B 1 53 ? 7.273 25.438 24.703 1 87.88 53 ALA B O 1
ATOM 2503 N N . ASP B 1 54 ? 8.109 23.969 23.172 1 91.56 54 ASP B N 1
ATOM 2504 C CA . ASP B 1 54 ? 9.07 24.906 22.625 1 91.56 54 ASP B CA 1
ATOM 2505 C C . ASP B 1 54 ? 8.367 26.109 22 1 91.56 54 ASP B C 1
ATOM 2507 O O . ASP B 1 54 ? 7.406 25.953 21.25 1 91.56 54 ASP B O 1
ATOM 2511 N N . THR B 1 55 ? 8.859 27.328 22.312 1 95.19 55 THR B N 1
ATOM 2512 C CA . THR B 1 55 ? 8.156 28.516 21.875 1 95.19 55 THR B CA 1
ATOM 2513 C C . THR B 1 55 ? 8.898 29.203 20.734 1 95.19 55 THR B C 1
ATOM 2515 O O . THR B 1 55 ? 8.492 30.266 20.266 1 95.19 55 THR B O 1
ATOM 2518 N N . SER B 1 56 ? 9.906 28.594 20.219 1 96 56 SER B N 1
ATOM 2519 C CA . SER B 1 56 ? 10.742 29.203 19.188 1 96 56 SER B CA 1
ATOM 2520 C C . SER B 1 56 ? 9.93 29.562 17.953 1 96 56 SER B C 1
ATOM 2522 O O . SER B 1 56 ? 10.086 30.641 17.391 1 96 56 SER B O 1
ATOM 2524 N N . LEU B 1 57 ? 9.102 28.703 17.562 1 96 57 LEU B N 1
ATOM 2525 C CA . LEU B 1 57 ? 8.273 28.938 16.391 1 96 57 LEU B CA 1
ATOM 2526 C C . LEU B 1 57 ? 7.336 30.125 16.609 1 96 57 LEU B C 1
ATOM 2528 O O . LEU B 1 57 ? 7.199 30.984 15.75 1 96 57 LEU B O 1
ATOM 2532 N N . MET B 1 58 ? 6.762 30.266 17.75 1 97.5 58 MET B N 1
ATOM 2533 C CA . MET B 1 58 ? 5.852 31.359 18.078 1 97.5 58 MET B CA 1
ATOM 2534 C C . MET B 1 58 ? 6.59 32.688 18.109 1 97.5 58 MET B C 1
ATOM 2536 O O . MET B 1 58 ? 6.07 33.688 17.641 1 97.5 58 MET B O 1
ATOM 2540 N N . GLU B 1 59 ? 7.715 32.594 18.688 1 98.44 59 GLU B N 1
ATOM 2541 C CA . GLU B 1 59 ? 8.523 33.812 18.766 1 98.44 59 GLU B CA 1
ATOM 2542 C C . GLU B 1 59 ? 8.891 34.344 17.375 1 98.44 59 GLU B C 1
ATOM 2544 O O . GLU B 1 59 ? 8.805 35.531 17.125 1 98.44 59 GLU B O 1
ATOM 2549 N N . LEU B 1 60 ? 9.281 33.406 16.625 1 98.31 60 LEU B N 1
ATOM 2550 C CA . LEU B 1 60 ? 9.633 33.781 15.25 1 98.31 60 LEU B CA 1
ATOM 2551 C C . LEU B 1 60 ? 8.422 34.344 14.523 1 98.31 60 LEU B C 1
ATOM 2553 O O . LEU B 1 60 ? 8.531 35.375 13.844 1 98.31 60 LEU B O 1
ATOM 2557 N N . CYS B 1 61 ? 7.312 33.719 14.562 1 98.69 61 CYS B N 1
ATOM 2558 C CA . CYS B 1 61 ? 6.078 34.219 13.969 1 98.69 61 CYS B CA 1
ATOM 2559 C C . CYS B 1 61 ? 5.781 35.625 14.43 1 98.69 61 CYS B C 1
ATOM 2561 O O . CYS B 1 61 ? 5.48 36.5 13.617 1 98.69 61 CYS B O 1
ATOM 2563 N N . THR B 1 62 ? 5.848 35.812 15.727 1 98.75 62 THR B N 1
ATOM 2564 C CA . THR B 1 62 ? 5.535 37.094 16.328 1 98.75 62 THR B CA 1
ATOM 2565 C C . THR B 1 62 ? 6.465 38.188 15.789 1 98.75 62 THR B C 1
ATOM 2567 O O . THR B 1 62 ? 6.012 39.281 15.391 1 98.75 62 THR B O 1
ATOM 2570 N N . ARG B 1 63 ? 7.703 37.906 15.758 1 98.56 63 ARG B N 1
ATOM 2571 C CA . ARG B 1 63 ? 8.68 38.844 15.258 1 98.56 63 ARG B CA 1
ATOM 2572 C C . ARG B 1 63 ? 8.422 39.188 13.789 1 98.56 63 ARG B C 1
ATOM 2574 O O . ARG B 1 63 ? 8.539 40.344 13.383 1 98.56 63 ARG B O 1
ATOM 2581 N N . MET B 1 64 ? 8.102 38.188 13.039 1 98.69 64 MET B N 1
ATOM 2582 C CA . MET B 1 64 ? 7.859 38.406 11.617 1 98.69 64 MET B CA 1
ATOM 2583 C C . MET B 1 64 ? 6.656 39.312 11.391 1 98.69 64 MET B C 1
ATOM 2585 O O . MET B 1 64 ? 6.664 40.156 10.484 1 98.69 64 MET B O 1
ATOM 2589 N N . VAL B 1 65 ? 5.656 39.156 12.164 1 98.81 65 VAL B N 1
ATOM 2590 C CA . VAL B 1 65 ? 4.477 40 12.031 1 98.81 65 VAL B CA 1
ATOM 2591 C C . VAL B 1 65 ? 4.828 41.438 12.422 1 98.81 65 VAL B C 1
ATOM 2593 O O . VAL B 1 65 ? 4.426 42.375 11.742 1 98.81 65 VAL B O 1
ATOM 2596 N N . ILE B 1 66 ? 5.543 41.625 13.539 1 98.44 66 ILE B N 1
ATOM 2597 C CA . ILE B 1 66 ? 5.969 42.969 13.977 1 98.44 66 ILE B CA 1
ATOM 2598 C C . ILE B 1 66 ? 6.766 43.625 12.867 1 98.44 66 ILE B C 1
ATOM 2600 O O . ILE B 1 66 ? 6.531 44.812 12.555 1 98.44 66 ILE B O 1
ATOM 2604 N N . GLU B 1 67 ? 7.688 42.844 12.328 1 98.31 67 GLU B N 1
ATOM 2605 C CA . GLU B 1 67 ? 8.516 43.375 11.242 1 98.31 67 GLU B CA 1
ATOM 2606 C C . GLU B 1 67 ? 7.668 43.75 10.031 1 98.31 67 GLU B C 1
ATOM 2608 O O . GLU B 1 67 ? 7.91 44.781 9.391 1 98.31 67 GLU B O 1
ATOM 2613 N N . HIS B 1 68 ? 6.73 42.938 9.68 1 98.25 68 HIS B N 1
ATOM 2614 C CA . HIS B 1 68 ? 5.848 43.188 8.547 1 98.25 68 HIS B CA 1
ATOM 2615 C C . HIS B 1 68 ? 5.164 44.562 8.68 1 98.25 68 HIS B C 1
ATOM 2617 O O . HIS B 1 68 ? 5.078 45.312 7.711 1 98.25 68 HIS B O 1
ATOM 2623 N N . TYR B 1 69 ? 4.699 44.875 9.852 1 97.94 69 TYR B N 1
ATOM 2624 C CA . TYR B 1 69 ? 3.938 46.094 10.062 1 97.94 69 TYR B CA 1
ATOM 2625 C C . TYR B 1 69 ? 4.867 47.281 10.336 1 97.94 69 TYR B C 1
ATOM 2627 O O . TYR B 1 69 ? 4.445 48.438 10.266 1 97.94 69 TYR B O 1
ATOM 2635 N N . GLY B 1 70 ? 6.102 46.969 10.711 1 97.44 70 GLY B N 1
ATOM 2636 C CA . GLY B 1 70 ? 7.078 48 10.938 1 97.44 70 GLY B CA 1
ATOM 2637 C C . GLY B 1 70 ? 6.789 48.844 12.18 1 97.44 70 GLY B C 1
ATOM 2638 O O . GLY B 1 70 ? 7 50.062 12.188 1 97.44 70 GLY B O 1
ATOM 2639 N N . VAL B 1 71 ? 6.27 48.281 13.172 1 95.94 71 VAL B N 1
ATOM 2640 C CA . VAL B 1 71 ? 5.918 49 14.391 1 95.94 71 VAL B CA 1
ATOM 2641 C C . VAL B 1 71 ? 6.883 48.625 15.516 1 95.94 71 VAL B C 1
ATOM 2643 O O . VAL B 1 71 ? 7.504 47.562 15.469 1 95.94 71 VAL B O 1
ATOM 2646 N N . ASP B 1 72 ? 7.043 49.438 16.484 1 93.75 72 ASP B N 1
ATOM 2647 C CA . ASP B 1 72 ? 7.777 49.156 17.703 1 93.75 72 ASP B CA 1
ATOM 2648 C C . ASP B 1 72 ? 6.832 48.75 18.844 1 93.75 72 ASP B C 1
ATOM 2650 O O . ASP B 1 72 ? 6.387 49.594 19.625 1 93.75 72 ASP B O 1
ATOM 2654 N N . ALA B 1 73 ? 6.484 47.594 18.906 1 94.19 73 ALA B N 1
ATOM 2655 C CA . ALA B 1 73 ? 5.516 47.094 19.875 1 94.19 73 ALA B CA 1
ATOM 2656 C C . ALA B 1 73 ? 6.059 45.875 20.594 1 94.19 73 ALA B C 1
ATOM 2658 O O . ALA B 1 73 ? 6.719 45.031 19.984 1 94.19 73 ALA B O 1
ATOM 2659 N N . GLY B 1 74 ? 5.879 45.844 21.875 1 97 74 GLY B N 1
ATOM 2660 C CA . GLY B 1 74 ? 6.023 44.594 22.609 1 97 74 GLY B CA 1
ATOM 2661 C C . GLY B 1 74 ? 4.793 43.719 22.531 1 97 74 GLY B C 1
ATOM 2662 O O . GLY B 1 74 ? 3.664 44.219 22.578 1 97 74 GLY B O 1
ATOM 2663 N N . VAL B 1 75 ? 5 42.469 22.359 1 98.19 75 VAL B N 1
ATOM 2664 C CA . VAL B 1 75 ? 3.865 41.562 22.203 1 98.19 75 VAL B CA 1
ATOM 2665 C C . VAL B 1 75 ? 4.09 40.312 23.062 1 98.19 75 VAL B C 1
ATOM 2667 O O . VAL B 1 75 ? 5.191 39.75 23.078 1 98.19 75 VAL B O 1
ATOM 2670 N N . ARG B 1 76 ? 3.09 39.906 23.766 1 98.5 76 ARG B N 1
ATOM 2671 C CA . ARG B 1 76 ? 3.043 38.625 24.453 1 98.5 76 ARG B CA 1
ATOM 2672 C C . ARG B 1 76 ? 2.02 37.688 23.812 1 98.5 76 ARG B C 1
ATOM 2674 O O . ARG B 1 76 ? 0.899 38.094 23.5 1 98.5 76 ARG B O 1
ATOM 2681 N N . VAL B 1 77 ? 2.438 36.469 23.594 1 98.56 77 VAL B N 1
ATOM 2682 C CA . VAL B 1 77 ? 1.546 35.469 23.062 1 98.56 77 VAL B CA 1
ATOM 2683 C C . VAL B 1 77 ? 1.495 34.25 24 1 98.56 77 VAL B C 1
ATOM 2685 O O . VAL B 1 77 ? 2.535 33.75 24.406 1 98.56 77 VAL B O 1
ATOM 2688 N N . VAL B 1 78 ? 0.32 33.844 24.391 1 98.5 78 VAL B N 1
ATOM 2689 C CA . VAL B 1 78 ? 0.1 32.625 25.172 1 98.5 78 VAL B CA 1
ATOM 2690 C C . VAL B 1 78 ? -0.711 31.609 24.375 1 98.5 78 VAL B C 1
ATOM 2692 O O . VAL B 1 78 ? -1.775 31.953 23.844 1 98.5 78 VAL B O 1
ATOM 2695 N N . THR B 1 79 ? -0.185 30.406 24.312 1 97.75 79 THR B N 1
ATOM 2696 C CA . THR B 1 79 ? -0.899 29.375 23.547 1 97.75 79 THR B CA 1
ATOM 2697 C C . THR B 1 79 ? -1.323 28.219 24.453 1 97.75 79 THR B C 1
ATOM 2699 O O . THR B 1 79 ? -0.708 27.984 25.5 1 97.75 79 THR B O 1
ATOM 2702 N N . SER B 1 80 ? -2.4 27.656 24.109 1 97.25 80 SER B N 1
ATOM 2703 C CA . SER B 1 80 ? -2.865 26.359 24.609 1 97.25 80 SER B CA 1
ATOM 2704 C C . SER B 1 80 ? -3.252 25.438 23.469 1 97.25 80 SER B C 1
ATOM 2706 O O . SER B 1 80 ? -3.674 25.891 22.406 1 97.25 80 SER B O 1
ATOM 2708 N N . SER B 1 81 ? -3.068 24.125 23.688 1 95.94 81 SER B N 1
ATOM 2709 C CA . SER B 1 81 ? -3.312 23.188 22.594 1 95.94 81 SER B CA 1
ATOM 2710 C C . SER B 1 81 ? -3.924 21.891 23.109 1 95.94 81 SER B C 1
ATOM 2712 O O . SER B 1 81 ? -3.537 21.391 24.172 1 95.94 81 SER B O 1
ATOM 2714 N N . ASP B 1 82 ? -4.875 21.344 22.406 1 93.69 82 ASP B N 1
ATOM 2715 C CA . ASP B 1 82 ? -5.344 19.984 22.672 1 93.69 82 ASP B CA 1
ATOM 2716 C C . ASP B 1 82 ? -4.816 19 21.625 1 93.69 82 ASP B C 1
ATOM 2718 O O . ASP B 1 82 ? -5.254 17.859 21.562 1 93.69 82 ASP B O 1
ATOM 2722 N N . LEU B 1 83 ? -3.916 19.469 20.797 1 91.94 83 LEU B N 1
ATOM 2723 C CA . LEU B 1 83 ? -3.23 18.609 19.844 1 91.94 83 LEU B CA 1
ATOM 2724 C C . LEU B 1 83 ? -2.027 17.922 20.469 1 91.94 83 LEU B C 1
ATOM 2726 O O . LEU B 1 83 ? -1.188 18.578 21.094 1 91.94 83 LEU B O 1
ATOM 2730 N N . PRO B 1 84 ? -1.969 16.656 20.312 1 83.19 84 PRO B N 1
ATOM 2731 C CA . PRO B 1 84 ? -0.732 16.016 20.781 1 83.19 84 PRO B CA 1
ATOM 2732 C C . PRO B 1 84 ? 0.494 16.469 19.984 1 83.19 84 PRO B C 1
ATOM 2734 O O . PRO B 1 84 ? 0.422 16.625 18.766 1 83.19 84 PRO B O 1
ATOM 2737 N N . VAL B 1 85 ? 1.593 16.672 20.703 1 74.69 85 VAL B N 1
ATOM 2738 C CA . VAL B 1 85 ? 2.816 17.141 20.062 1 74.69 85 VAL B CA 1
ATOM 2739 C C . VAL B 1 85 ? 3.438 16.031 19.234 1 74.69 85 VAL B C 1
ATOM 2741 O O . VAL B 1 85 ? 3.471 14.867 19.656 1 74.69 85 VAL B O 1
ATOM 2744 N N . ALA B 1 86 ? 3.967 16.375 18.094 1 69.56 86 ALA B N 1
ATOM 2745 C CA . ALA B 1 86 ? 4.703 15.484 17.203 1 69.56 86 ALA B CA 1
ATOM 2746 C C . ALA B 1 86 ? 3.885 14.234 16.875 1 69.56 86 ALA B C 1
ATOM 2748 O O . ALA B 1 86 ? 4.398 13.117 16.938 1 69.56 86 ALA B O 1
ATOM 2749 N N . SER B 1 87 ? 2.631 14.469 16.578 1 76.19 87 SER B N 1
ATOM 2750 C CA . SER B 1 87 ? 1.715 13.352 16.422 1 76.19 87 SER B CA 1
ATOM 2751 C C . SER B 1 87 ? 1.332 13.141 14.961 1 76.19 87 SER B C 1
ATOM 2753 O O . SER B 1 87 ? 0.672 12.156 14.625 1 76.19 87 SER B O 1
ATOM 2755 N N . GLY B 1 88 ? 1.782 14.008 14.109 1 82.75 88 GLY B N 1
ATOM 2756 C CA . GLY B 1 88 ? 1.354 13.938 12.719 1 82.75 88 GLY B CA 1
ATOM 2757 C C . GLY B 1 88 ? 0.03 14.633 12.469 1 82.75 88 GLY B C 1
ATOM 2758 O O . GLY B 1 88 ? -0.597 14.43 11.422 1 82.75 88 GLY B O 1
ATOM 2759 N N . LEU B 1 89 ? -0.396 15.508 13.383 1 91.44 89 LEU B N 1
ATOM 2760 C CA . LEU B 1 89 ? -1.684 16.188 13.281 1 91.44 89 LEU B CA 1
ATOM 2761 C C . LEU B 1 89 ? -1.493 17.688 13.109 1 91.44 89 LEU B C 1
ATOM 2763 O O . LEU B 1 89 ? -2.369 18.484 13.484 1 91.44 89 LEU B O 1
ATOM 2767 N N . SER B 1 90 ? -0.334 18.078 12.719 1 91.88 90 SER B N 1
ATOM 2768 C CA . SER B 1 90 ? 0.011 19.422 12.266 1 91.88 90 SER B CA 1
ATOM 2769 C C . SER B 1 90 ? -0.101 20.438 13.406 1 91.88 90 SER B C 1
ATOM 2771 O O . SER B 1 90 ? -0.64 21.531 13.227 1 91.88 90 SER B O 1
ATOM 2773 N N . SER B 1 91 ? 0.403 20.062 14.531 1 92.19 91 SER B N 1
ATOM 2774 C CA . SER B 1 91 ? 0.398 20.953 15.688 1 92.19 91 SER B CA 1
ATOM 2775 C C . SER B 1 91 ? 1.213 22.203 15.414 1 92.19 91 SER B C 1
ATOM 2777 O O . SER B 1 91 ? 0.812 23.312 15.797 1 92.19 91 SER B O 1
ATOM 2779 N N . SER B 1 92 ? 2.338 22.062 14.75 1 92.25 92 SER B N 1
ATOM 2780 C CA . SER B 1 92 ? 3.18 23.219 14.438 1 92.25 92 SER B CA 1
ATOM 2781 C C . SER B 1 92 ? 2.48 24.172 13.477 1 92.25 92 SER B C 1
ATOM 2783 O O . SER B 1 92 ? 2.564 25.391 13.641 1 92.25 92 SER B O 1
ATOM 2785 N N . SER B 1 93 ? 1.83 23.609 12.461 1 95.12 93 SER B N 1
ATOM 2786 C CA . SER B 1 93 ? 1.091 24.438 11.523 1 95.12 93 SER B CA 1
ATOM 2787 C C . SER B 1 93 ? -0.035 25.203 12.219 1 95.12 93 SER B C 1
ATOM 2789 O O . SER B 1 93 ? -0.229 26.391 11.977 1 95.12 93 SER B O 1
ATOM 2791 N N . ALA B 1 94 ? -0.716 24.531 13.047 1 97 94 ALA B N 1
ATOM 2792 C CA . ALA B 1 94 ? -1.796 25.156 13.797 1 97 94 ALA B CA 1
ATOM 2793 C C . ALA B 1 94 ? -1.259 26.266 14.695 1 97 94 ALA B C 1
ATOM 2795 O O . ALA B 1 94 ? -1.849 27.344 14.789 1 97 94 ALA B O 1
ATOM 2796 N N . ALA B 1 95 ? -0.181 26.016 15.344 1 96.44 95 ALA B N 1
ATOM 2797 C CA . ALA B 1 95 ? 0.42 27 16.25 1 96.44 95 ALA B CA 1
ATOM 2798 C C . ALA B 1 95 ? 0.886 28.234 15.5 1 96.44 95 ALA B C 1
ATOM 2800 O O . ALA B 1 95 ? 0.657 29.359 15.945 1 96.44 95 ALA B O 1
ATOM 2801 N N . SER B 1 96 ? 1.573 28.016 14.43 1 97.5 96 SER B N 1
ATOM 2802 C CA . SER B 1 96 ? 2.07 29.141 13.664 1 97.5 96 SER B CA 1
ATOM 2803 C C . SER B 1 96 ? 0.921 29.953 13.07 1 97.5 96 SER B C 1
ATOM 2805 O O . SER B 1 96 ? 0.941 31.188 13.109 1 97.5 96 SER B O 1
ATOM 2807 N N . ASN B 1 97 ? -0.07 29.266 12.508 1 98.69 97 ASN B N 1
ATOM 2808 C CA . ASN B 1 97 ? -1.241 29.953 11.984 1 98.69 97 ASN B CA 1
ATOM 2809 C C . ASN B 1 97 ? -1.933 30.781 13.062 1 98.69 97 ASN B C 1
ATOM 2811 O O . ASN B 1 97 ? -2.254 31.953 12.844 1 98.69 97 ASN B O 1
ATOM 2815 N N . ALA B 1 98 ? -2.174 30.188 14.195 1 98.81 98 ALA B N 1
ATOM 2816 C CA . ALA B 1 98 ? -2.848 30.875 15.297 1 98.81 98 ALA B CA 1
ATOM 2817 C C . ALA B 1 98 ? -2.051 32.094 15.758 1 98.81 98 ALA B C 1
ATOM 2819 O O . ALA B 1 98 ? -2.617 33.156 15.977 1 98.81 98 ALA B O 1
ATOM 2820 N N . THR B 1 99 ? -0.793 31.938 15.898 1 98.75 99 THR B N 1
ATOM 2821 C CA . THR B 1 99 ? 0.07 33 16.391 1 98.75 99 THR B CA 1
ATOM 2822 C C . THR B 1 99 ? 0.111 34.156 15.398 1 98.75 99 THR B C 1
ATOM 2824 O O . THR B 1 99 ? -0.095 35.312 15.781 1 98.75 99 THR B O 1
ATOM 2827 N N . VAL B 1 100 ? 0.373 33.875 14.156 1 98.88 100 VAL B N 1
ATOM 2828 C CA . VAL B 1 100 ? 0.465 34.906 13.141 1 98.88 100 VAL B CA 1
ATOM 2829 C C . VAL B 1 100 ? -0.842 35.688 13.078 1 98.88 100 VAL B C 1
ATOM 2831 O O . VAL B 1 100 ? -0.832 36.906 13.086 1 98.88 100 VAL B O 1
ATOM 2834 N N . MET B 1 101 ? -1.928 34.969 13.023 1 98.94 101 MET B N 1
ATOM 2835 C CA . MET B 1 101 ? -3.207 35.656 12.914 1 98.94 101 MET B CA 1
ATOM 2836 C C . MET B 1 101 ? -3.496 36.469 14.172 1 98.94 101 MET B C 1
ATOM 2838 O O . MET B 1 101 ? -4.016 37.594 14.086 1 98.94 101 MET B O 1
ATOM 2842 N N . ALA B 1 102 ? -3.227 35.969 15.359 1 98.81 102 ALA B N 1
ATOM 2843 C CA . ALA B 1 102 ? -3.479 36.656 16.609 1 98.81 102 ALA B CA 1
ATOM 2844 C C . ALA B 1 102 ? -2.678 37.969 16.672 1 98.81 102 ALA B C 1
ATOM 2846 O O . ALA B 1 102 ? -3.227 39.031 16.984 1 98.81 102 ALA B O 1
ATOM 2847 N N . VAL B 1 103 ? -1.438 37.875 16.391 1 98.69 103 VAL B N 1
ATOM 2848 C CA . VAL B 1 103 ? -0.563 39.062 16.469 1 98.69 103 VAL B CA 1
ATOM 2849 C C . VAL B 1 103 ? -0.931 40.062 15.383 1 98.69 103 VAL B C 1
ATOM 2851 O O . VAL B 1 103 ? -0.972 41.25 15.633 1 98.69 103 VAL B O 1
ATOM 2854 N N . SER B 1 104 ? -1.11 39.562 14.164 1 98.69 104 SER B N 1
ATOM 2855 C CA . SER B 1 104 ? -1.511 40.438 13.062 1 98.69 104 SER B CA 1
ATOM 2856 C C . SER B 1 104 ? -2.787 41.188 13.406 1 98.69 104 SER B C 1
ATOM 2858 O O . SER B 1 104 ? -2.867 42.406 13.195 1 98.69 104 SER B O 1
ATOM 2860 N N . SER B 1 105 ? -3.76 40.469 13.898 1 98.12 105 SER B N 1
ATOM 2861 C CA . SER B 1 105 ? -5.023 41.094 14.273 1 98.12 105 SER B CA 1
ATOM 2862 C C . SER B 1 105 ? -4.82 42.125 15.367 1 98.12 105 SER B C 1
ATOM 2864 O O . SER B 1 105 ? -5.418 43.219 15.32 1 98.12 105 SER B O 1
ATOM 2866 N N . LEU B 1 106 ? -4.051 41.812 16.344 1 98 106 LEU B N 1
ATOM 2867 C CA . LEU B 1 106 ? -3.762 42.719 17.438 1 98 106 LEU B CA 1
ATOM 2868 C C . LEU B 1 106 ? -3.125 44.031 16.922 1 98 106 LEU B C 1
ATOM 2870 O O . LEU B 1 106 ? -3.607 45.125 17.219 1 98 106 LEU B O 1
ATOM 2874 N N . LEU B 1 107 ? -2.088 43.906 16.141 1 97.75 107 LEU B N 1
ATOM 2875 C CA . LEU B 1 107 ? -1.289 45.062 15.734 1 97.75 107 LEU B CA 1
ATOM 2876 C C . LEU B 1 107 ? -2.047 45.906 14.727 1 97.75 107 LEU B C 1
ATOM 2878 O O . LEU B 1 107 ? -2.006 47.156 14.797 1 97.75 107 LEU B O 1
ATOM 2882 N N . SER B 1 108 ? -2.623 45.219 13.766 1 97.56 108 SER B N 1
ATOM 2883 C CA . SER B 1 108 ? -3.369 46 12.789 1 97.56 108 SER B CA 1
ATOM 2884 C C . SER B 1 108 ? -4.449 46.844 13.461 1 97.56 108 SER B C 1
ATOM 2886 O O . SER B 1 108 ? -4.637 48 13.125 1 97.56 108 SER B O 1
ATOM 2888 N N . ASP B 1 109 ? -5.137 46.281 14.391 1 96.25 109 ASP B N 1
ATOM 2889 C CA . ASP B 1 109 ? -6.195 47 15.102 1 96.25 109 ASP B CA 1
ATOM 2890 C C . ASP B 1 109 ? -5.617 48.125 15.969 1 96.25 109 ASP B C 1
ATOM 2892 O O . ASP B 1 109 ? -6.105 49.25 15.93 1 96.25 109 ASP B O 1
ATOM 2896 N N . GLU B 1 110 ? -4.648 47.844 16.766 1 95.94 110 GLU B N 1
ATOM 2897 C CA . GLU B 1 110 ? -4.098 48.781 17.75 1 95.94 110 GLU B CA 1
ATOM 2898 C C . GLU B 1 110 ? -3.434 49.969 17.047 1 95.94 110 GLU B C 1
ATOM 2900 O O . GLU B 1 110 ? -3.451 51.094 17.578 1 95.94 110 GLU B O 1
ATOM 2905 N N . PHE B 1 111 ? -2.889 49.719 15.93 1 96.19 111 PHE B N 1
ATOM 2906 C CA . PHE B 1 111 ? -2.125 50.781 15.273 1 96.19 111 PHE B CA 1
ATOM 2907 C C . PHE B 1 111 ? -2.867 51.312 14.055 1 96.19 111 PHE B C 1
ATOM 2909 O O . PHE B 1 111 ? -2.334 52.125 13.305 1 96.19 111 PHE B O 1
ATOM 2916 N N . GLY B 1 112 ? -4.059 50.844 13.82 1 96.69 112 GLY B N 1
ATOM 2917 C CA . GLY B 1 112 ? -4.863 51.312 12.703 1 96.69 112 GLY B CA 1
ATOM 2918 C C . GLY B 1 112 ? -4.234 51.031 11.352 1 96.69 112 GLY B C 1
ATOM 2919 O O . GLY B 1 112 ? -4.223 51.875 10.469 1 96.69 112 GLY B O 1
ATOM 2920 N N . LEU B 1 113 ? -3.648 49.781 11.18 1 97.38 113 LEU B N 1
ATOM 2921 C CA . LEU B 1 113 ? -2.951 49.406 9.961 1 97.38 113 LEU B CA 1
ATOM 2922 C C . LEU B 1 113 ? -3.818 48.5 9.109 1 97.38 113 LEU B C 1
ATOM 2924 O O . LEU B 1 113 ? -4.785 47.906 9.602 1 97.38 113 LEU B O 1
ATOM 2928 N N . GLN B 1 114 ? -3.492 48.406 7.844 1 97.56 114 GLN B N 1
ATOM 2929 C CA . GLN B 1 114 ? -4.199 47.469 6.957 1 97.56 114 GLN B CA 1
ATOM 2930 C C . GLN B 1 114 ? -3.949 46.031 7.359 1 97.56 114 GLN B C 1
ATOM 2932 O O . GLN B 1 114 ? -2.801 45.594 7.449 1 97.56 114 GLN B O 1
ATOM 2937 N N . PRO B 1 115 ? -4.965 45.312 7.613 1 97.06 115 PRO B N 1
ATOM 2938 C CA . PRO B 1 115 ? -4.797 43.906 7.988 1 97.06 115 PRO B CA 1
ATOM 2939 C C . PRO B 1 115 ? -4.137 43.062 6.887 1 97.06 115 PRO B C 1
ATOM 2941 O O . PRO B 1 115 ? -4.383 43.312 5.703 1 97.06 115 PRO B O 1
ATOM 2944 N N . MET B 1 116 ? -3.361 42.062 7.312 1 98.19 116 MET B N 1
ATOM 2945 C CA . MET B 1 116 ? -2.791 41.094 6.359 1 98.19 116 MET B CA 1
ATOM 2946 C C . MET B 1 116 ? -3.885 40.281 5.695 1 98.19 116 MET B C 1
ATOM 2948 O O . MET B 1 116 ? -4.871 39.906 6.34 1 98.19 116 MET B O 1
ATOM 2952 N N . GLU B 1 117 ? -3.631 39.938 4.414 1 98.06 117 GLU B N 1
ATOM 2953 C CA . GLU B 1 117 ? -4.512 39 3.732 1 98.06 117 GLU B CA 1
ATOM 2954 C C . GLU B 1 117 ? -4.246 37.562 4.199 1 98.06 117 GLU B C 1
ATOM 2956 O O . GLU B 1 117 ? -3.166 37.25 4.711 1 98.06 117 GLU B O 1
ATOM 2961 N N . ASP B 1 118 ? -5.262 36.75 3.986 1 98.06 118 ASP B N 1
ATOM 2962 C CA . ASP B 1 118 ? -5.164 35.344 4.418 1 98.06 118 ASP B CA 1
ATOM 2963 C C . ASP B 1 118 ? -3.918 34.688 3.844 1 98.06 118 ASP B C 1
ATOM 2965 O O . ASP B 1 118 ? -3.164 34.031 4.574 1 98.06 118 ASP B O 1
ATOM 2969 N N . PHE B 1 119 ? -3.664 34.844 2.58 1 97.44 119 PHE B N 1
ATOM 2970 C CA . PHE B 1 119 ? -2.549 34.188 1.925 1 97.44 119 PHE B CA 1
ATOM 2971 C C . PHE B 1 119 ? -1.219 34.656 2.477 1 97.44 119 PHE B C 1
ATOM 2973 O O . PHE B 1 119 ? -0.257 33.906 2.576 1 97.44 119 PHE B O 1
ATOM 2980 N N . GLU B 1 120 ? -1.167 35.938 2.877 1 98.25 120 GLU B N 1
ATOM 2981 C CA . GLU B 1 120 ? 0.044 36.469 3.479 1 98.25 120 GLU B CA 1
ATOM 2982 C C . GLU B 1 120 ? 0.328 35.844 4.832 1 98.25 120 GLU B C 1
ATOM 2984 O O . GLU B 1 120 ? 1.47 35.469 5.129 1 98.25 120 GLU B O 1
ATOM 2989 N N . MET B 1 121 ? -0.728 35.719 5.598 1 98.81 121 MET B N 1
ATOM 2990 C CA . MET B 1 121 ? -0.578 35.125 6.918 1 98.81 121 MET B CA 1
ATOM 2991 C C . MET B 1 121 ? -0.179 33.656 6.805 1 98.81 121 MET B C 1
ATOM 2993 O O . MET B 1 121 ? 0.724 33.188 7.508 1 98.81 121 MET B O 1
ATOM 2997 N N . LEU B 1 122 ? -0.826 32.906 5.934 1 98.62 122 LEU B N 1
ATOM 2998 C CA . LEU B 1 122 ? -0.515 31.516 5.715 1 98.62 122 LEU B CA 1
ATOM 2999 C C . LEU B 1 122 ? 0.943 31.328 5.305 1 98.62 122 LEU B C 1
ATOM 3001 O O . LEU B 1 122 ? 1.656 30.5 5.879 1 98.62 122 LEU B O 1
ATOM 3005 N N . ASN B 1 123 ? 1.378 32.125 4.375 1 98.31 123 ASN B N 1
ATOM 3006 C CA . ASN B 1 123 ? 2.748 32 3.887 1 98.31 123 ASN B CA 1
ATOM 3007 C C . ASN B 1 123 ? 3.76 32.375 4.969 1 98.31 123 ASN B C 1
ATOM 3009 O O . ASN B 1 123 ? 4.828 31.781 5.059 1 98.31 123 ASN B O 1
ATOM 3013 N N . MET B 1 124 ? 3.449 33.375 5.695 1 98.5 124 MET B N 1
ATOM 3014 C CA . MET B 1 124 ? 4.34 33.781 6.785 1 98.5 124 MET B CA 1
ATOM 3015 C C . MET B 1 124 ? 4.473 32.656 7.809 1 98.5 124 MET B C 1
ATOM 3017 O O . MET B 1 124 ? 5.566 32.375 8.305 1 98.5 124 MET B O 1
ATOM 3021 N N . ALA B 1 125 ? 3.342 32.031 8.148 1 98.06 125 ALA B N 1
ATOM 3022 C CA . ALA B 1 125 ? 3.363 30.906 9.07 1 98.06 125 ALA B CA 1
ATOM 3023 C C . ALA B 1 125 ? 4.238 29.766 8.523 1 98.06 125 ALA B C 1
ATOM 3025 O O . ALA B 1 125 ? 5.023 29.172 9.266 1 98.06 125 ALA B O 1
ATOM 3026 N N . VAL B 1 126 ? 4.098 29.453 7.258 1 97.19 126 VAL B N 1
ATOM 3027 C CA . VAL B 1 126 ? 4.875 28.406 6.602 1 97.19 126 VAL B CA 1
ATOM 3028 C C . VAL B 1 126 ? 6.355 28.781 6.613 1 97.19 126 VAL B C 1
ATOM 3030 O O . VAL B 1 126 ? 7.211 27.938 6.922 1 97.19 126 VAL B O 1
ATOM 3033 N N . ASP B 1 127 ? 6.664 30.047 6.289 1 97.19 127 ASP B N 1
ATOM 3034 C CA . ASP B 1 127 ? 8.039 30.531 6.309 1 97.19 127 ASP B CA 1
ATOM 3035 C C . ASP B 1 127 ? 8.656 30.391 7.699 1 97.19 127 ASP B C 1
ATOM 3037 O O . ASP B 1 127 ? 9.812 29.984 7.832 1 97.19 127 ASP B O 1
ATOM 3041 N N . ALA B 1 128 ? 7.891 30.75 8.688 1 96.88 128 ALA B N 1
ATOM 3042 C CA . ALA B 1 128 ? 8.367 30.641 10.062 1 96.88 128 ALA B CA 1
ATOM 3043 C C . ALA B 1 128 ? 8.68 29.188 10.406 1 96.88 128 ALA B C 1
ATOM 3045 O O . ALA B 1 128 ? 9.688 28.891 11.062 1 96.88 128 ALA B O 1
ATOM 3046 N N . SER B 1 129 ? 7.797 28.266 9.992 1 93.44 129 SER B N 1
ATOM 3047 C CA . SER B 1 129 ? 7.98 26.859 10.273 1 93.44 129 SER B CA 1
ATOM 3048 C C . SER B 1 129 ? 9.25 26.328 9.609 1 93.44 129 SER B C 1
ATOM 3050 O O . SER B 1 129 ? 9.969 25.5 10.195 1 93.44 129 SER B O 1
ATOM 3052 N N . LEU B 1 130 ? 9.523 26.734 8.422 1 91.94 130 LEU B N 1
ATOM 3053 C CA . LEU B 1 130 ? 10.742 26.359 7.715 1 91.94 130 LEU B CA 1
ATOM 3054 C C . LEU B 1 130 ? 11.977 26.906 8.422 1 91.94 130 LEU B C 1
ATOM 3056 O O . LEU B 1 130 ? 12.945 26.172 8.648 1 91.94 130 LEU B O 1
ATOM 3060 N N . GLN B 1 131 ? 11.922 28.141 8.734 1 93.94 131 GLN B N 1
ATOM 3061 C CA . GLN B 1 131 ? 13.055 28.797 9.375 1 93.94 131 GLN B CA 1
ATOM 3062 C C . GLN B 1 131 ? 13.336 28.219 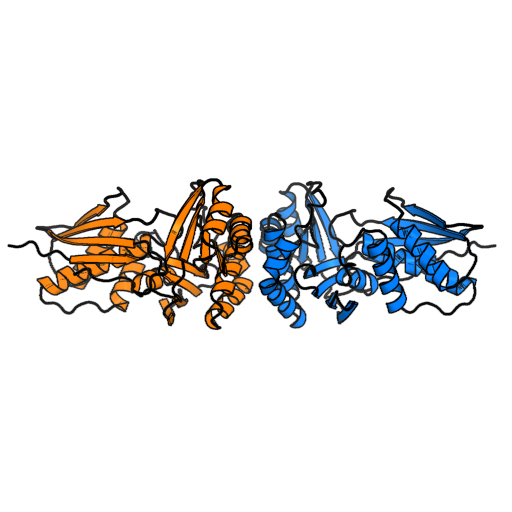10.75 1 93.94 131 GLN B C 1
ATOM 3064 O O . GLN B 1 131 ? 14.492 28.141 11.172 1 93.94 131 GLN B O 1
ATOM 3069 N N . ALA B 1 132 ? 12.258 27.859 11.453 1 91.56 132 ALA B N 1
ATOM 3070 C CA . ALA B 1 132 ? 12.391 27.281 12.789 1 91.56 132 ALA B CA 1
ATOM 3071 C C . ALA B 1 132 ? 12.852 25.828 12.703 1 91.56 132 ALA B C 1
ATOM 3073 O O . ALA B 1 132 ? 13.219 25.219 13.711 1 91.56 132 ALA B O 1
ATOM 3074 N N . GLY B 1 133 ? 12.805 25.203 11.5 1 85.81 133 GLY B N 1
ATOM 3075 C CA . GLY B 1 133 ? 13.281 23.844 11.289 1 85.81 133 GLY B CA 1
ATOM 3076 C C . GLY B 1 133 ? 12.289 22.781 11.742 1 85.81 133 GLY B C 1
ATOM 3077 O O . GLY B 1 133 ? 12.664 21.641 12.008 1 85.81 133 GLY B O 1
ATOM 3078 N N . VAL B 1 134 ? 11.023 23.156 11.891 1 81.88 134 VAL B N 1
ATOM 3079 C CA . VAL B 1 134 ? 10.047 22.203 12.406 1 81.88 134 VAL B CA 1
ATOM 3080 C C . VAL B 1 134 ? 9.312 21.547 11.242 1 81.88 134 VAL B C 1
ATOM 3082 O O . VAL B 1 134 ? 8.477 20.656 11.445 1 81.88 134 VAL B O 1
ATOM 3085 N N . SER B 1 135 ? 9.586 21.969 10 1 79.06 135 SER B N 1
ATOM 3086 C CA . SER B 1 135 ? 9.016 21.359 8.797 1 79.06 135 SER B CA 1
ATOM 3087 C C . SER B 1 135 ? 10.047 21.266 7.68 1 79.06 135 SER B C 1
ATOM 3089 O O . SER B 1 135 ? 10.805 22.219 7.457 1 79.06 135 SER B O 1
ATOM 3091 N N . VAL B 1 136 ? 10.055 20.172 7.004 1 70.75 136 VAL B N 1
ATOM 3092 C CA . VAL B 1 136 ? 11.008 19.969 5.918 1 70.75 136 VAL B CA 1
ATOM 3093 C C . VAL B 1 136 ? 10.516 20.672 4.656 1 70.75 136 VAL B C 1
ATOM 3095 O O . VAL B 1 136 ? 11.305 21.281 3.934 1 70.75 136 VAL B O 1
ATOM 3098 N N . THR B 1 137 ? 9.312 20.578 4.328 1 74 137 THR B N 1
ATOM 3099 C CA . THR B 1 137 ? 8.781 21.109 3.074 1 74 137 THR B CA 1
ATOM 3100 C C . THR B 1 137 ? 7.859 22.297 3.332 1 74 137 THR B C 1
ATOM 3102 O O . THR B 1 137 ? 7.27 22.844 2.398 1 74 137 THR B O 1
ATOM 3105 N N . GLY B 1 138 ? 7.711 22.656 4.629 1 82.81 138 GLY B N 1
ATOM 3106 C CA . GLY B 1 138 ? 6.797 23.734 4.988 1 82.81 138 GLY B CA 1
ATOM 3107 C C . GLY B 1 138 ? 5.383 23.25 5.254 1 82.81 138 GLY B C 1
ATOM 3108 O O . GLY B 1 138 ? 4.555 23.984 5.781 1 82.81 138 GLY B O 1
ATOM 3109 N N . ALA B 1 139 ? 5.078 22.016 4.82 1 92.44 139 ALA B N 1
ATOM 3110 C CA . ALA B 1 139 ? 3.795 21.359 5.07 1 92.44 139 ALA B CA 1
ATOM 3111 C C . ALA B 1 139 ? 2.637 22.25 4.621 1 92.44 139 ALA B C 1
ATOM 3113 O O . ALA B 1 139 ? 1.688 22.469 5.379 1 92.44 139 ALA B O 1
ATOM 3114 N N . TYR B 1 140 ? 2.754 22.812 3.412 1 97.25 140 TYR B N 1
ATOM 3115 C CA . TYR B 1 140 ? 1.768 23.766 2.904 1 97.25 140 TYR B CA 1
ATOM 3116 C C . TYR B 1 140 ? 0.375 23.141 2.887 1 97.25 140 TYR B C 1
ATOM 3118 O O . TYR B 1 140 ? -0.621 23.828 3.111 1 97.25 140 TYR B O 1
ATOM 3126 N N . ASP B 1 141 ? 0.277 21.859 2.635 1 97.5 141 ASP B N 1
ATOM 3127 C CA . ASP B 1 141 ? -0.994 21.141 2.656 1 97.5 141 ASP B CA 1
ATOM 3128 C C . ASP B 1 141 ? -1.605 21.156 4.055 1 97.5 141 ASP B C 1
ATOM 3130 O O . ASP B 1 141 ? -2.748 21.578 4.234 1 97.5 141 ASP B O 1
ATOM 3134 N N . ASP B 1 142 ? -0.863 20.828 5.039 1 96.81 142 ASP B N 1
ATOM 3135 C CA . ASP B 1 142 ? -1.336 20.828 6.418 1 96.81 142 ASP B CA 1
ATOM 3136 C C . ASP B 1 142 ? -1.647 22.25 6.895 1 96.81 142 ASP B C 1
ATOM 3138 O O . ASP B 1 142 ? -2.674 22.484 7.535 1 96.81 142 ASP B O 1
ATOM 3142 N N . ALA B 1 143 ? -0.727 23.141 6.574 1 97.88 143 ALA B N 1
ATOM 3143 C CA . ALA B 1 143 ? -0.891 24.516 7 1 97.88 143 ALA B CA 1
ATOM 3144 C C . ALA B 1 143 ? -2.148 25.141 6.391 1 97.88 143 ALA B C 1
ATOM 3146 O O . ALA B 1 143 ? -2.883 25.859 7.066 1 97.88 143 ALA B O 1
ATOM 3147 N N . SER B 1 144 ? -2.381 24.875 5.133 1 98.75 144 SER B N 1
ATOM 3148 C CA . SER B 1 144 ? -3.541 25.453 4.465 1 98.75 144 SER B CA 1
ATOM 3149 C C . SER B 1 144 ? -4.84 24.828 4.977 1 98.75 144 SER B C 1
ATOM 3151 O O . SER B 1 144 ? -5.844 25.516 5.129 1 98.75 144 SER B O 1
ATOM 3153 N N . ALA B 1 145 ? -4.828 23.547 5.215 1 98.69 145 ALA B N 1
ATOM 3154 C CA . ALA B 1 145 ? -6.012 22.906 5.789 1 98.69 145 ALA B CA 1
ATOM 3155 C C . ALA B 1 145 ? -6.309 23.469 7.18 1 98.69 145 ALA B C 1
ATOM 3157 O O . ALA B 1 145 ? -7.473 23.672 7.531 1 98.69 145 ALA B O 1
ATOM 3158 N N . SER B 1 146 ? -5.293 23.625 7.93 1 98.38 146 SER B N 1
ATOM 3159 C CA . SER B 1 146 ? -5.434 24.234 9.242 1 98.38 146 SER B CA 1
ATOM 3160 C C . SER B 1 146 ? -5.977 25.656 9.125 1 98.38 146 SER B C 1
ATOM 3162 O O . SER B 1 146 ? -6.863 26.062 9.883 1 98.38 146 SER B O 1
ATOM 3164 N N . PHE B 1 147 ? -5.477 26.406 8.203 1 98.81 147 PHE B N 1
ATOM 3165 C CA . PHE B 1 147 ? -5.805 27.828 8.055 1 98.81 147 PHE B CA 1
ATOM 3166 C C . PHE B 1 147 ? -7.23 28 7.551 1 98.81 147 PHE B C 1
ATOM 3168 O O . PHE B 1 147 ? -8.008 28.766 8.125 1 98.81 147 PHE B O 1
ATOM 3175 N N . TYR B 1 148 ? -7.598 27.281 6.512 1 98.75 148 TYR B N 1
ATOM 3176 C CA . TYR B 1 148 ? -8.859 27.531 5.824 1 98.75 148 TYR B CA 1
ATOM 3177 C C . TYR B 1 148 ? -9.938 26.578 6.293 1 98.75 148 TYR B C 1
ATOM 3179 O O . TYR B 1 148 ? -11.133 26.812 6.074 1 98.75 148 TYR B O 1
ATOM 3187 N N . GLY B 1 149 ? -9.562 25.484 6.91 1 98.44 149 GLY B N 1
ATOM 3188 C CA . GLY B 1 149 ? -10.523 24.422 7.199 1 98.44 149 GLY B CA 1
ATOM 3189 C C . GLY B 1 149 ? -10.891 23.609 5.98 1 98.44 149 GLY B C 1
ATOM 3190 O O . GLY B 1 149 ? -10.539 23.969 4.855 1 98.44 149 GLY B O 1
ATOM 3191 N N . GLY B 1 150 ? -11.562 22.5 6.254 1 98.56 150 GLY B N 1
ATOM 3192 C CA . GLY B 1 150 ? -11.992 21.641 5.16 1 98.56 150 GLY B CA 1
ATOM 3193 C C . GLY B 1 150 ? -10.844 20.938 4.473 1 98.56 150 GLY B C 1
ATOM 3194 O O . GLY B 1 150 ? -9.773 20.75 5.066 1 98.56 150 GLY B O 1
ATOM 3195 N N . LEU B 1 15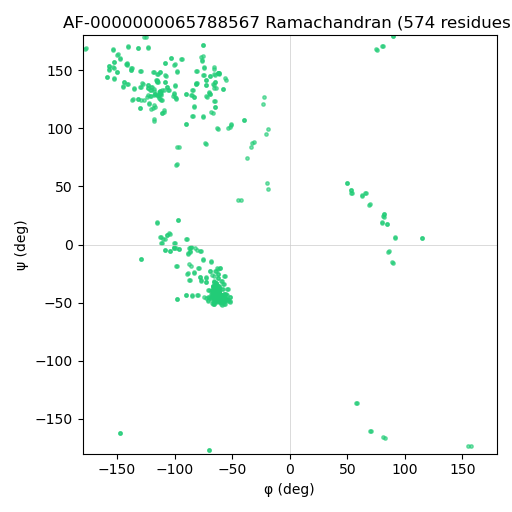1 ? -11.141 20.5 3.252 1 98.81 151 LEU B N 1
ATOM 3196 C CA . LEU B 1 151 ? -10.164 19.766 2.445 1 98.81 151 LEU B CA 1
ATOM 3197 C C . LEU B 1 151 ? -9.344 20.734 1.588 1 98.81 151 LEU B C 1
ATOM 3199 O O . LEU B 1 151 ? -9.906 21.609 0.917 1 98.81 151 LEU B O 1
ATOM 3203 N N . THR B 1 152 ? -8.062 20.594 1.648 1 98.75 152 THR B N 1
ATOM 3204 C CA . THR B 1 152 ? -7.188 21.328 0.736 1 98.75 152 THR B CA 1
ATOM 3205 C C . THR B 1 152 ? -6.301 20.359 -0.043 1 98.75 152 THR B C 1
ATOM 3207 O O . THR B 1 152 ? -5.828 19.359 0.506 1 98.75 152 THR B O 1
ATOM 3210 N N . VAL B 1 153 ? -6.195 20.562 -1.333 1 98.81 153 VAL B N 1
ATOM 3211 C CA . VAL B 1 153 ? -5.254 19.891 -2.229 1 98.81 153 VAL B CA 1
ATOM 3212 C C . VAL B 1 153 ? -4.25 20.906 -2.773 1 98.81 153 VAL B C 1
ATOM 3214 O O . VAL B 1 153 ? -4.641 21.953 -3.312 1 98.81 153 VAL B O 1
ATOM 3217 N N . THR B 1 154 ? -2.949 20.562 -2.639 1 98.5 154 THR B N 1
ATOM 3218 C CA . THR B 1 154 ? -1.984 21.625 -2.889 1 98.5 154 THR B CA 1
ATOM 3219 C C . THR B 1 154 ? -0.803 21.109 -3.703 1 98.5 154 THR B C 1
ATOM 3221 O O . THR B 1 154 ? -0.525 19.906 -3.707 1 98.5 154 THR B O 1
ATOM 3224 N N . ASP B 1 155 ? -0.209 21.984 -4.445 1 97.62 155 ASP B N 1
ATOM 3225 C CA . ASP B 1 155 ? 1.183 21.875 -4.871 1 97.62 155 ASP B CA 1
ATOM 3226 C C . ASP B 1 155 ? 2.117 22.547 -3.873 1 97.62 155 ASP B C 1
ATOM 3228 O O . ASP B 1 155 ? 2.197 23.781 -3.822 1 97.62 155 ASP B O 1
ATOM 3232 N N . ASN B 1 156 ? 2.783 21.781 -3.096 1 95.69 156 ASN B N 1
ATOM 3233 C CA . ASN B 1 156 ? 3.578 22.328 -2 1 95.69 156 ASN B CA 1
ATOM 3234 C C . ASN B 1 156 ? 4.84 23.016 -2.512 1 95.69 156 ASN B C 1
ATOM 3236 O O . ASN B 1 156 ? 5.348 23.938 -1.875 1 95.69 156 ASN B O 1
ATOM 3240 N N . MET B 1 157 ? 5.316 22.562 -3.623 1 93.19 157 MET B N 1
ATOM 3241 C CA . MET B 1 157 ? 6.512 23.172 -4.199 1 93.19 157 MET B CA 1
ATOM 3242 C C . MET B 1 157 ? 6.23 24.609 -4.645 1 93.19 157 MET B C 1
ATOM 3244 O O . MET B 1 157 ? 7.082 25.484 -4.496 1 93.19 157 MET B O 1
ATOM 3248 N N . GLU B 1 158 ? 5.094 24.828 -5.121 1 95.38 158 GLU B N 1
ATOM 3249 C CA . GLU B 1 158 ? 4.711 26.156 -5.594 1 95.38 158 GLU B CA 1
ATOM 3250 C C . GLU B 1 158 ? 3.891 26.891 -4.547 1 95.38 158 GLU B C 1
ATOM 3252 O O . GLU B 1 158 ? 3.455 28.031 -4.777 1 95.38 158 GLU B O 1
ATOM 3257 N N . ARG B 1 159 ? 3.592 26.25 -3.439 1 96.12 159 ARG B N 1
ATOM 3258 C CA . ARG B 1 159 ? 2.695 26.781 -2.414 1 96.12 159 ARG B CA 1
ATOM 3259 C C . ARG B 1 159 ? 1.39 27.266 -3.027 1 96.12 159 ARG B C 1
ATOM 3261 O O . ARG B 1 159 ? 0.978 28.406 -2.795 1 96.12 159 ARG B O 1
ATOM 3268 N N . ARG B 1 160 ? 0.808 26.391 -3.768 1 97.62 160 ARG B N 1
ATOM 3269 C CA . ARG B 1 160 ? -0.427 26.688 -4.484 1 97.62 160 ARG B CA 1
ATOM 3270 C C . ARG B 1 160 ? -1.547 25.734 -4.066 1 97.62 160 ARG B C 1
ATOM 3272 O O . ARG B 1 160 ? -1.35 24.531 -4.012 1 97.62 160 ARG B O 1
ATOM 3279 N N . ILE B 1 161 ? -2.691 26.312 -3.803 1 98.38 161 ILE B N 1
ATOM 3280 C CA . ILE B 1 161 ? -3.877 25.516 -3.529 1 98.38 161 ILE B CA 1
ATOM 3281 C C . ILE B 1 161 ? -4.539 25.094 -4.844 1 98.38 161 ILE B C 1
ATOM 3283 O O . ILE B 1 161 ? -4.977 25.953 -5.617 1 98.38 161 ILE B O 1
ATOM 3287 N N . ILE B 1 162 ? -4.648 23.891 -5.121 1 98.56 162 ILE B N 1
ATOM 3288 C CA . ILE B 1 162 ? -5.258 23.328 -6.328 1 98.56 162 ILE B CA 1
ATOM 3289 C C . ILE B 1 162 ? -6.766 23.219 -6.141 1 98.56 162 ILE B C 1
ATOM 3291 O O . ILE B 1 162 ? -7.539 23.516 -7.051 1 98.56 162 ILE B O 1
ATOM 3295 N N . LEU B 1 163 ? -7.145 22.75 -5.008 1 98.19 163 LEU B N 1
ATOM 3296 C CA . LEU B 1 163 ? -8.547 22.531 -4.652 1 98.19 163 LEU B CA 1
ATOM 3297 C C . LEU B 1 163 ? -8.781 22.812 -3.17 1 98.19 163 LEU B C 1
ATOM 3299 O O . LEU B 1 163 ? -7.941 22.469 -2.332 1 98.19 163 LEU B O 1
ATOM 3303 N N . ARG B 1 164 ? -9.82 23.5 -2.828 1 98.31 164 ARG B N 1
ATOM 3304 C CA . ARG B 1 164 ? -10.297 23.719 -1.465 1 98.31 164 ARG B CA 1
ATOM 3305 C C . ARG B 1 164 ? -11.812 23.562 -1.381 1 98.31 164 ARG B C 1
ATOM 3307 O O . ARG B 1 164 ? -12.547 24.234 -2.107 1 98.31 164 ARG B O 1
ATOM 3314 N N . GLU B 1 165 ? -12.289 22.734 -0.543 1 98.19 165 GLU B N 1
ATOM 3315 C CA . GLU B 1 165 ? -13.727 22.516 -0.378 1 98.19 165 GLU B CA 1
ATOM 3316 C C . GLU B 1 165 ? -14.055 22.031 1.029 1 98.19 165 GLU B C 1
ATOM 3318 O O . GLU B 1 165 ? -13.203 21.438 1.704 1 98.19 165 GLU B O 1
ATOM 3323 N N . PRO B 1 166 ? -15.289 22.344 1.47 1 98 166 PRO B N 1
ATOM 3324 C CA . PRO B 1 166 ? -15.703 21.719 2.734 1 98 166 PRO B CA 1
ATOM 3325 C C . PRO B 1 166 ? -15.742 20.203 2.664 1 98 166 PRO B C 1
ATOM 3327 O O . PRO B 1 166 ? -15.992 19.641 1.594 1 98 166 PRO B O 1
ATOM 3330 N N . MET B 1 167 ? -15.445 19.594 3.752 1 96 167 MET B N 1
ATOM 3331 C CA . MET B 1 167 ? -15.617 18.141 3.871 1 96 167 MET B CA 1
ATOM 3332 C C . MET B 1 167 ? -16.922 17.812 4.57 1 96 167 MET B C 1
ATOM 3334 O O . MET B 1 167 ? -17.406 18.578 5.406 1 96 167 MET B O 1
ATOM 3338 N N . GLU B 1 168 ? -17.438 16.672 4.164 1 93.19 168 GLU B N 1
ATOM 3339 C CA . GLU B 1 168 ? -18.609 16.172 4.883 1 93.19 168 GLU B CA 1
ATOM 3340 C C . GLU B 1 168 ? -18.328 16.047 6.379 1 93.19 168 GLU B C 1
ATOM 3342 O O . GLU B 1 168 ? -17.234 15.633 6.777 1 93.19 168 GLU B O 1
ATOM 3347 N N . ASN B 1 169 ? -19.406 16.422 7.094 1 90.88 169 ASN B N 1
ATOM 3348 C CA . ASN B 1 169 ? -19.266 16.25 8.539 1 90.88 169 ASN B CA 1
ATOM 3349 C C . ASN B 1 169 ? -19.172 14.781 8.93 1 90.88 169 ASN B C 1
ATOM 3351 O O . ASN B 1 169 ? -20.109 14.016 8.703 1 90.88 169 ASN B O 1
ATOM 3355 N N . GLN B 1 170 ? -18.062 14.398 9.414 1 94.06 170 GLN B N 1
ATOM 3356 C CA . GLN B 1 170 ? -17.797 13.031 9.836 1 94.06 170 GLN B CA 1
ATOM 3357 C C . GLN B 1 170 ? -16.938 13.008 11.102 1 94.06 170 GLN B C 1
ATOM 3359 O O . GLN B 1 170 ? -16.266 13.984 11.422 1 94.06 170 GLN B O 1
ATOM 3364 N N . LYS B 1 171 ? -17.109 11.883 11.789 1 96.94 171 LYS B N 1
ATOM 3365 C CA . LYS B 1 171 ? -16.234 11.68 12.945 1 96.94 171 LYS B CA 1
ATOM 3366 C C . LYS B 1 171 ? -14.812 11.344 12.5 1 96.94 171 LYS B C 1
ATOM 3368 O O . LYS B 1 171 ? -14.609 10.625 11.516 1 96.94 171 LYS B O 1
ATOM 3373 N N . VAL B 1 172 ? -13.969 11.961 13.195 1 98.06 172 VAL B N 1
ATOM 3374 C CA . VAL B 1 172 ? -12.547 11.68 13.016 1 98.06 172 VAL B CA 1
ATOM 3375 C C . VAL B 1 172 ? -12 10.969 14.242 1 98.06 172 VAL B C 1
ATOM 3377 O O . VAL B 1 172 ? -12.016 11.516 15.352 1 98.06 172 VAL B O 1
ATOM 3380 N N . LEU B 1 173 ? -11.609 9.742 14.086 1 98 173 LEU B N 1
ATOM 3381 C CA . LEU B 1 173 ? -10.914 9.023 15.141 1 98 173 LEU B CA 1
ATOM 3382 C C . LEU B 1 173 ? -9.406 9.016 14.898 1 98 173 LEU B C 1
ATOM 3384 O O . LEU B 1 173 ? -8.961 8.82 13.766 1 98 173 LEU B O 1
ATOM 3388 N N . ILE B 1 174 ? -8.711 9.25 15.984 1 97.19 174 ILE B N 1
ATOM 3389 C CA . ILE B 1 174 ? -7.254 9.312 15.914 1 97.19 174 ILE B CA 1
ATOM 3390 C C . ILE B 1 174 ? -6.648 8.273 16.859 1 97.19 174 ILE B C 1
ATOM 3392 O O . ILE B 1 174 ? -6.941 8.266 18.047 1 97.19 174 ILE B O 1
ATOM 3396 N N . TYR B 1 175 ? -5.891 7.418 16.297 1 97 175 TYR B N 1
ATOM 3397 C CA . TYR B 1 175 ? -5.113 6.488 17.109 1 97 175 TYR B CA 1
ATOM 3398 C C . TYR B 1 175 ? -3.664 6.945 17.219 1 97 175 TYR B C 1
ATOM 3400 O O . TYR B 1 175 ? -2.994 7.172 16.219 1 97 175 TYR B O 1
ATOM 3408 N N . MET B 1 176 ? -3.166 7.039 18.422 1 93.38 176 MET B N 1
ATOM 3409 C CA . MET B 1 176 ? -1.788 7.43 18.703 1 93.38 176 MET B CA 1
ATOM 3410 C C . MET B 1 176 ? -1.035 6.301 19.406 1 93.38 176 MET B C 1
ATOM 3412 O O . MET B 1 176 ? -1.229 6.062 20.594 1 93.38 176 MET B O 1
ATOM 3416 N N . PRO B 1 177 ? -0.165 5.711 18.656 1 90.5 177 PRO B N 1
ATOM 3417 C CA . PRO B 1 177 ? 0.602 4.645 19.312 1 90.5 177 PRO B CA 1
ATOM 3418 C C . PRO B 1 177 ? 1.516 5.16 20.422 1 90.5 177 PRO B C 1
ATOM 3420 O O . PRO B 1 177 ? 1.885 6.34 20.422 1 90.5 177 PRO B O 1
ATOM 3423 N N . ASP B 1 178 ? 1.861 4.344 21.484 1 79.12 178 ASP B N 1
ATOM 3424 C CA . ASP B 1 178 ? 2.75 4.703 22.578 1 79.12 178 ASP B CA 1
ATOM 3425 C C . ASP B 1 178 ? 4.176 4.938 22.078 1 79.12 178 ASP B C 1
ATOM 3427 O O . ASP B 1 178 ? 5.008 5.488 22.797 1 79.12 178 ASP B O 1
ATOM 3431 N N . ARG B 1 179 ? 4.438 4.363 20.984 1 59.59 179 ARG B N 1
ATOM 3432 C CA . ARG B 1 179 ? 5.824 4.441 20.531 1 59.59 179 ARG B CA 1
ATOM 3433 C C . ARG B 1 179 ? 6.227 5.883 20.25 1 59.59 179 ARG B C 1
ATOM 3435 O O . ARG B 1 179 ? 5.453 6.645 19.656 1 59.59 179 ARG B O 1
ATOM 3442 N N . LYS B 1 180 ? 6.984 6.422 21.328 1 50.69 180 LYS B N 1
ATOM 3443 C CA . LYS B 1 180 ? 7.648 7.684 21.016 1 50.69 180 LYS B CA 1
ATOM 3444 C C . LYS B 1 180 ? 8.328 7.625 19.641 1 50.69 180 LYS B C 1
ATOM 3446 O O . LYS B 1 180 ? 9.406 7.051 19.516 1 50.69 180 LYS B O 1
ATOM 3451 N N . SER B 1 181 ? 7.656 6.988 18.75 1 48.31 181 SER B N 1
ATOM 3452 C CA . SER B 1 181 ? 8.352 6.977 17.484 1 48.31 181 SER B CA 1
ATOM 3453 C C . SER B 1 181 ? 9.07 8.305 17.219 1 48.31 181 SER B C 1
ATOM 3455 O O . SER B 1 181 ? 8.43 9.359 17.188 1 48.31 181 SER B O 1
ATOM 3457 N N . LEU B 1 182 ? 10.242 8.398 18.047 1 43.47 182 LEU B N 1
ATOM 3458 C CA . LEU B 1 182 ? 11.109 9.477 17.594 1 43.47 182 LEU B CA 1
ATOM 3459 C C . LEU B 1 182 ? 10.836 9.812 16.125 1 43.47 182 LEU B C 1
ATOM 3461 O O . LEU B 1 182 ? 10.391 8.945 15.359 1 43.47 182 LEU B O 1
ATOM 3465 N N . THR B 1 183 ? 10.609 11 15.961 1 47.75 183 THR B N 1
ATOM 3466 C CA . THR B 1 183 ? 10.633 11.461 14.57 1 47.75 183 THR B CA 1
ATOM 3467 C C . THR B 1 183 ? 11.398 10.477 13.695 1 47.75 183 THR B C 1
ATOM 3469 O O . THR B 1 183 ? 12.602 10.281 13.875 1 47.75 183 THR B O 1
ATOM 3472 N N . ALA B 1 184 ? 11.062 9.219 13.711 1 46.62 184 ALA B N 1
ATOM 3473 C CA . ALA B 1 184 ? 11.75 8.383 12.727 1 46.62 184 ALA B CA 1
ATOM 3474 C C . ALA B 1 184 ? 12.359 9.234 11.617 1 46.62 184 ALA B C 1
ATOM 3476 O O . ALA B 1 184 ? 11.734 10.188 11.141 1 46.62 184 ALA B O 1
ATOM 3477 N N . GLN B 1 185 ? 13.5 9.43 11.766 1 55.75 185 GLN B N 1
ATOM 3478 C CA . GLN B 1 185 ? 14.18 10.055 10.633 1 55.75 185 GLN B CA 1
ATOM 3479 C C . GLN B 1 185 ? 13.555 9.617 9.312 1 55.75 185 GLN B C 1
ATOM 3481 O O . GLN B 1 185 ? 13.516 8.422 9 1 55.75 185 GLN B O 1
ATOM 3486 N N . SER B 1 186 ? 12.477 10.414 8.93 1 71.19 186 SER B N 1
ATOM 3487 C CA . SER B 1 186 ? 11.883 10.227 7.605 1 71.19 186 SER B CA 1
ATOM 3488 C C . SER B 1 186 ? 12.953 9.977 6.547 1 71.19 186 SER B C 1
ATOM 3490 O O . SER B 1 186 ? 13.914 10.742 6.441 1 71.19 186 SER B O 1
ATOM 3492 N N . ASP B 1 187 ? 13 8.773 6.133 1 85.44 187 ASP B N 1
ATOM 3493 C CA . ASP B 1 187 ? 13.836 8.453 4.98 1 85.44 187 ASP B CA 1
ATOM 3494 C C . ASP B 1 187 ? 13.211 8.969 3.688 1 85.44 187 ASP B C 1
ATOM 3496 O O . ASP B 1 187 ? 12.508 8.227 2.994 1 85.44 187 ASP B O 1
ATOM 3500 N N . VAL B 1 188 ? 13.562 10.25 3.412 1 90.19 188 VAL B N 1
ATOM 3501 C CA . VAL B 1 188 ? 12.914 10.969 2.314 1 90.19 188 VAL B CA 1
ATOM 3502 C C . VAL B 1 188 ? 13.172 10.234 1 1 90.19 188 VAL B C 1
ATOM 3504 O O . VAL B 1 188 ? 12.242 10.008 0.216 1 90.19 188 VAL B O 1
ATOM 3507 N N . PRO B 1 189 ? 14.43 9.773 0.789 1 93.12 189 PRO B N 1
ATOM 3508 C CA . PRO B 1 189 ? 14.664 9.031 -0.45 1 93.12 189 PRO B CA 1
ATOM 3509 C C . PRO B 1 189 ? 13.781 7.793 -0.569 1 93.12 189 PRO B C 1
ATOM 3511 O O . PRO B 1 189 ? 13.266 7.5 -1.651 1 93.12 189 PRO B O 1
ATOM 3514 N N . ARG B 1 190 ? 13.578 7.137 0.478 1 95.19 190 ARG B N 1
ATOM 3515 C CA . ARG B 1 190 ? 12.734 5.945 0.477 1 95.19 190 ARG B CA 1
ATOM 3516 C C . ARG B 1 190 ? 11.281 6.301 0.214 1 95.19 190 ARG B C 1
ATOM 3518 O O . ARG B 1 190 ? 10.578 5.594 -0.515 1 95.19 190 ARG B O 1
ATOM 3525 N N . MET B 1 191 ? 10.828 7.367 0.768 1 95.69 191 MET B N 1
ATOM 3526 C CA . MET B 1 191 ? 9.469 7.836 0.539 1 95.69 191 MET B CA 1
ATOM 3527 C C . MET B 1 191 ? 9.258 8.219 -0.924 1 95.69 191 MET B C 1
ATOM 3529 O O . MET B 1 191 ? 8.18 8.008 -1.477 1 95.69 191 MET B O 1
ATOM 3533 N N . LYS B 1 192 ? 10.289 8.711 -1.52 1 96.94 192 LYS B N 1
ATOM 3534 C CA . LYS B 1 192 ? 10.188 9.148 -2.908 1 96.94 192 LYS B CA 1
ATOM 3535 C C . LYS B 1 192 ? 10 7.965 -3.848 1 96.94 192 LYS B C 1
ATOM 3537 O O . LYS B 1 192 ? 9.484 8.117 -4.957 1 96.94 192 LYS B O 1
ATOM 3542 N N . LEU B 1 193 ? 10.406 6.766 -3.432 1 97.56 193 LEU B N 1
ATOM 3543 C CA . LEU B 1 193 ? 10.18 5.562 -4.227 1 97.56 193 LEU B CA 1
ATOM 3544 C C . LEU B 1 193 ? 8.695 5.324 -4.449 1 97.56 193 LEU B C 1
ATOM 3546 O O . LEU B 1 193 ? 8.305 4.664 -5.414 1 97.56 193 LEU B O 1
ATOM 3550 N N . LEU B 1 194 ? 7.859 5.918 -3.609 1 98.19 194 LEU B N 1
ATOM 3551 C CA . LEU B 1 194 ? 6.422 5.664 -3.627 1 98.19 194 LEU B CA 1
ATOM 3552 C C . LEU B 1 194 ? 5.723 6.586 -4.621 1 98.19 194 LEU B C 1
ATOM 3554 O O . LEU B 1 194 ? 4.52 6.449 -4.855 1 98.19 194 LEU B O 1
ATOM 3558 N N . ALA B 1 195 ? 6.418 7.477 -5.25 1 98.44 195 ALA B N 1
ATOM 3559 C CA . ALA B 1 195 ? 5.871 8.594 -6.012 1 98.44 195 ALA B CA 1
ATOM 3560 C C . ALA B 1 195 ? 4.836 8.109 -7.023 1 98.44 195 ALA B C 1
ATOM 3562 O O . ALA B 1 195 ? 3.744 8.68 -7.121 1 98.44 195 ALA B O 1
ATOM 3563 N N . PRO B 1 196 ? 5.117 6.992 -7.797 1 98.5 196 PRO B N 1
ATOM 3564 C CA . PRO B 1 196 ? 4.129 6.594 -8.797 1 98.5 196 PRO B CA 1
ATOM 3565 C C . PRO B 1 196 ? 2.777 6.234 -8.188 1 98.5 196 PRO B C 1
ATOM 3567 O O . PRO B 1 196 ? 1.731 6.555 -8.758 1 98.5 196 PRO B O 1
ATOM 3570 N N . TRP B 1 197 ? 2.775 5.641 -7.102 1 98.88 197 TRP B N 1
ATOM 3571 C CA . TRP B 1 197 ? 1.539 5.168 -6.488 1 98.88 197 TRP B CA 1
ATOM 3572 C C . TRP B 1 197 ? 0.903 6.258 -5.633 1 98.88 197 TRP B C 1
ATOM 3574 O O . TRP B 1 197 ? -0.322 6.32 -5.504 1 98.88 197 TRP B O 1
ATOM 3584 N N . VAL B 1 198 ? 1.729 7.156 -5.047 1 98.75 198 VAL B N 1
ATOM 3585 C CA . VAL B 1 198 ? 1.188 8.328 -4.371 1 98.75 198 VAL B CA 1
ATOM 3586 C C . VAL B 1 198 ? 0.456 9.219 -5.375 1 98.75 198 VAL B C 1
ATOM 3588 O O . VAL B 1 198 ? -0.574 9.812 -5.055 1 98.75 198 VAL B O 1
ATOM 3591 N N . ASP B 1 199 ? 0.967 9.281 -6.598 1 98.62 199 ASP B N 1
ATOM 3592 C CA . ASP B 1 199 ? 0.293 10.016 -7.664 1 98.62 199 ASP B CA 1
ATOM 3593 C C . ASP B 1 199 ? -1.089 9.43 -7.945 1 98.62 199 ASP B C 1
ATOM 3595 O O . ASP B 1 199 ? -2.021 10.164 -8.281 1 98.62 199 ASP B O 1
ATOM 3599 N N . MET B 1 200 ? -1.2 8.094 -7.848 1 98.69 200 MET B N 1
ATOM 3600 C CA . MET B 1 200 ? -2.514 7.473 -7.996 1 98.69 200 MET B CA 1
ATOM 3601 C C . MET B 1 200 ? -3.473 7.969 -6.918 1 98.69 200 MET B C 1
ATOM 3603 O O . MET B 1 200 ? -4.625 8.297 -7.207 1 98.69 200 MET B O 1
ATOM 3607 N N . ALA B 1 201 ? -2.99 7.992 -5.688 1 98.81 201 ALA B N 1
ATOM 3608 C CA . ALA B 1 201 ? -3.807 8.484 -4.582 1 98.81 201 ALA B CA 1
ATOM 3609 C C . ALA B 1 201 ? -4.188 9.953 -4.797 1 98.81 201 ALA B C 1
ATOM 3611 O O . ALA B 1 201 ? -5.316 10.352 -4.508 1 98.81 201 ALA B O 1
ATOM 3612 N N . PHE B 1 202 ? -3.236 10.734 -5.297 1 98.81 202 PHE B N 1
ATOM 3613 C CA . PHE B 1 202 ? -3.486 12.148 -5.551 1 98.81 202 PHE B CA 1
ATOM 3614 C C . PHE B 1 202 ? -4.594 12.328 -6.582 1 98.81 202 PHE B C 1
ATOM 3616 O O . PHE B 1 202 ? -5.457 13.195 -6.43 1 98.81 202 PHE B O 1
ATOM 3623 N N . ARG B 1 203 ? -4.605 11.508 -7.625 1 98.38 203 ARG B N 1
ATOM 3624 C CA . ARG B 1 203 ? -5.664 11.562 -8.633 1 98.38 203 ARG B CA 1
ATOM 3625 C C . ARG B 1 203 ? -7.016 11.219 -8.016 1 98.38 203 ARG B C 1
ATOM 3627 O O . ARG B 1 203 ? -8.039 11.781 -8.398 1 98.38 203 ARG B O 1
ATOM 3634 N N . GLU B 1 204 ? -6.992 10.25 -7.043 1 98.62 204 GLU B N 1
ATOM 3635 C CA . GLU B 1 204 ? -8.234 9.906 -6.352 1 98.62 204 GLU B CA 1
ATOM 3636 C C . GLU B 1 204 ? -8.828 11.125 -5.656 1 98.62 204 GLU B C 1
ATOM 3638 O O . GLU B 1 204 ? -10.039 11.359 -5.73 1 98.62 204 GLU B O 1
ATOM 3643 N N . VAL B 1 205 ? -7.996 11.883 -4.988 1 98.12 205 VAL B N 1
ATOM 3644 C CA . VAL B 1 205 ? -8.484 13.055 -4.262 1 98.12 205 VAL B CA 1
ATOM 3645 C C . VAL B 1 205 ? -9.047 14.078 -5.246 1 98.12 205 VAL B C 1
ATOM 3647 O O . VAL B 1 205 ? -10.117 14.648 -5.016 1 98.12 205 VAL B O 1
ATOM 3650 N N . LEU B 1 206 ? -8.367 14.32 -6.344 1 98.19 206 LEU B N 1
ATOM 3651 C CA . LEU B 1 206 ? -8.805 15.273 -7.359 1 98.19 206 LEU B CA 1
ATOM 3652 C C . LEU B 1 206 ? -10.133 14.852 -7.969 1 98.19 206 LEU B C 1
ATOM 3654 O O . LEU B 1 206 ? -10.938 15.695 -8.367 1 98.19 206 LEU B O 1
ATOM 3658 N N . ASP B 1 207 ? -10.383 13.555 -8 1 97.81 207 ASP B N 1
ATOM 3659 C CA . ASP B 1 207 ? -11.617 13.023 -8.578 1 97.81 207 ASP B CA 1
ATOM 3660 C C . ASP B 1 207 ? -12.711 12.922 -7.516 1 97.81 207 ASP B C 1
ATOM 3662 O O . ASP B 1 207 ? -13.766 12.328 -7.762 1 97.81 207 ASP B O 1
ATOM 3666 N N . GLY B 1 208 ? -12.461 13.391 -6.324 1 97.69 208 GLY B N 1
ATOM 3667 C CA . GLY B 1 208 ? -13.477 13.469 -5.281 1 97.69 208 GLY B CA 1
ATOM 3668 C C . GLY B 1 208 ? -13.523 12.242 -4.402 1 97.69 208 GLY B C 1
ATOM 3669 O O . GLY B 1 208 ? -14.406 12.109 -3.551 1 97.69 208 GLY B O 1
ATOM 3670 N N . ARG B 1 209 ? -12.602 11.297 -4.578 1 98.38 209 ARG B N 1
ATOM 3671 C CA . ARG B 1 209 ? -12.578 10.07 -3.793 1 98.38 209 ARG B CA 1
ATOM 3672 C C . ARG B 1 209 ? -11.586 10.172 -2.643 1 98.38 209 ARG B C 1
ATOM 3674 O O . ARG B 1 209 ? -10.617 9.406 -2.586 1 98.38 209 ARG B O 1
ATOM 3681 N N . VAL B 1 210 ? -11.891 10.984 -1.691 1 98.56 210 VAL B N 1
ATOM 3682 C CA . VAL B 1 210 ? -11 11.375 -0.599 1 98.56 210 VAL B CA 1
ATOM 3683 C C . VAL B 1 210 ? -10.734 10.172 0.303 1 98.56 210 VAL B C 1
ATOM 3685 O O . VAL B 1 210 ? -9.609 9.961 0.76 1 98.56 210 VAL B O 1
ATOM 3688 N N . HIS B 1 211 ? -11.812 9.352 0.537 1 98.62 211 HIS B N 1
ATOM 3689 C CA . HIS B 1 211 ? -11.672 8.188 1.408 1 98.62 211 HIS B CA 1
ATOM 3690 C C . HIS B 1 211 ? -10.68 7.184 0.831 1 98.62 211 HIS B C 1
ATOM 3692 O O . HIS B 1 211 ? -9.805 6.691 1.544 1 98.62 211 HIS B O 1
ATOM 3698 N N . SER B 1 212 ? -10.805 6.938 -0.456 1 98.75 212 SER B N 1
ATOM 3699 C CA . SER B 1 212 ? -9.898 6.023 -1.147 1 98.75 212 SER B CA 1
ATOM 3700 C C . SER B 1 212 ? -8.469 6.535 -1.11 1 98.75 212 SER B C 1
ATOM 3702 O O . SER B 1 212 ? -7.531 5.77 -0.863 1 98.75 212 SER B O 1
ATOM 3704 N N . ALA B 1 213 ? -8.273 7.836 -1.352 1 98.88 213 ALA B N 1
ATOM 3705 C CA . ALA B 1 213 ? -6.957 8.469 -1.381 1 98.88 213 ALA B CA 1
ATOM 3706 C C . ALA B 1 213 ? -6.273 8.375 -0.02 1 98.88 213 ALA B C 1
ATOM 3708 O O . ALA B 1 213 ? -5.102 8.008 0.067 1 98.88 213 ALA B O 1
ATOM 3709 N N . LEU B 1 214 ? -7.027 8.664 0.999 1 98.88 214 LEU B N 1
ATOM 3710 C CA . LEU B 1 214 ? -6.5 8.68 2.357 1 98.88 214 LEU B CA 1
ATOM 3711 C C . LEU B 1 214 ? -6 7.293 2.76 1 98.88 214 LEU B C 1
ATOM 3713 O O . LEU B 1 214 ? -4.898 7.16 3.305 1 98.88 214 LEU B O 1
ATOM 3717 N N . THR B 1 215 ? -6.773 6.285 2.424 1 98.94 215 THR B N 1
ATOM 3718 C CA . THR B 1 215 ? -6.418 4.922 2.809 1 98.94 215 THR B CA 1
ATOM 3719 C C . THR B 1 215 ? -5.207 4.434 2.016 1 98.94 215 THR B C 1
ATOM 3721 O O . THR B 1 215 ? -4.262 3.893 2.588 1 98.94 215 THR B O 1
ATOM 3724 N N . LEU B 1 216 ? -5.203 4.664 0.707 1 98.94 216 LEU B N 1
ATOM 3725 C CA . LEU B 1 216 ? -4.07 4.25 -0.115 1 98.94 216 LEU B CA 1
ATOM 3726 C C . LEU B 1 216 ? -2.787 4.941 0.338 1 98.94 216 LEU B C 1
ATOM 3728 O O . LEU B 1 216 ? -1.753 4.293 0.502 1 98.94 216 LEU B O 1
ATOM 3732 N N . ASN B 1 217 ? -2.9 6.223 0.563 1 98.81 217 ASN B N 1
ATOM 3733 C CA . ASN B 1 217 ? -1.76 6.977 1.074 1 98.81 217 ASN B CA 1
ATOM 3734 C C . ASN B 1 217 ? -1.218 6.367 2.363 1 98.81 217 ASN B C 1
ATOM 3736 O O . ASN B 1 217 ? -0.008 6.18 2.506 1 98.81 217 ASN B O 1
ATOM 3740 N N . GLY B 1 218 ? -2.121 6.07 3.229 1 98.56 218 GLY B N 1
ATOM 3741 C CA . GLY B 1 218 ? -1.722 5.512 4.512 1 98.56 218 GLY B CA 1
ATOM 3742 C C . GLY B 1 218 ? -0.974 4.199 4.383 1 98.56 218 GLY B C 1
ATOM 3743 O O . GLY B 1 218 ? 0.053 3.998 5.035 1 98.56 218 GLY B O 1
ATOM 3744 N N . ILE B 1 219 ? -1.466 3.361 3.541 1 98.69 219 ILE B N 1
ATOM 3745 C CA . ILE B 1 219 ? -0.839 2.061 3.336 1 98.69 219 ILE B CA 1
ATOM 3746 C C . ILE B 1 219 ? 0.548 2.244 2.725 1 98.69 219 ILE B C 1
ATOM 3748 O O . ILE B 1 219 ? 1.519 1.63 3.176 1 98.69 219 ILE B O 1
ATOM 3752 N N . LEU B 1 220 ? 0.657 3.09 1.74 1 98.69 220 LEU B N 1
ATOM 3753 C CA . LEU B 1 220 ? 1.917 3.328 1.045 1 98.69 220 LEU B CA 1
ATOM 3754 C C . LEU B 1 220 ? 2.973 3.871 2.004 1 98.69 220 LEU B C 1
ATOM 3756 O O . LEU B 1 220 ? 4.086 3.348 2.068 1 98.69 220 LEU B O 1
ATOM 3760 N N . TYR B 1 221 ? 2.621 4.82 2.771 1 97.06 221 TYR B N 1
ATOM 3761 C CA . TYR B 1 221 ? 3.629 5.465 3.609 1 97.06 221 TYR B CA 1
ATOM 3762 C C . TYR B 1 221 ? 3.953 4.605 4.828 1 97.06 221 TYR B C 1
ATOM 3764 O O . TYR B 1 221 ? 5.062 4.672 5.359 1 97.06 221 TYR B O 1
ATOM 3772 N N . CYS B 1 222 ? 2.994 3.799 5.281 1 96.94 222 CYS B N 1
ATOM 3773 C CA . CYS B 1 222 ? 3.373 2.803 6.277 1 96.94 222 CYS B CA 1
ATOM 3774 C C . CYS B 1 222 ? 4.535 1.952 5.785 1 96.94 222 CYS B C 1
ATOM 3776 O O . CYS B 1 222 ? 5.441 1.622 6.555 1 96.94 222 CYS B O 1
ATOM 3778 N N . ALA B 1 223 ? 4.516 1.643 4.527 1 96.88 223 ALA B N 1
ATOM 3779 C CA . ALA B 1 223 ? 5.547 0.784 3.953 1 96.88 223 ALA B CA 1
ATOM 3780 C C . ALA B 1 223 ? 6.922 1.442 4.043 1 96.88 223 ALA B C 1
ATOM 3782 O O . ALA B 1 223 ? 7.91 0.785 4.367 1 96.88 223 ALA B O 1
ATOM 3783 N N . SER B 1 224 ? 7.043 2.688 3.74 1 96.06 224 SER B N 1
ATOM 3784 C CA . SER B 1 224 ? 8.336 3.363 3.684 1 96.06 224 SER B CA 1
ATOM 3785 C C . SER B 1 224 ? 8.781 3.828 5.066 1 96.06 224 SER B C 1
ATOM 3787 O O . SER B 1 224 ? 9.977 3.961 5.328 1 96.06 224 SER B O 1
ATOM 3789 N N . LEU B 1 225 ? 7.801 4.027 5.977 1 94.19 225 LEU B N 1
ATOM 3790 C CA . LEU B 1 225 ? 8.133 4.637 7.258 1 94.19 225 LEU B CA 1
ATOM 3791 C C . LEU B 1 225 ? 8.164 3.588 8.367 1 94.19 225 LEU B C 1
ATOM 3793 O O . LEU B 1 225 ? 8.5 3.9 9.516 1 94.19 225 LEU B O 1
ATOM 3797 N N . GLY B 1 226 ? 7.797 2.418 8.031 1 92.81 226 GLY B N 1
ATOM 3798 C CA . GLY B 1 226 ? 7.941 1.309 8.961 1 92.81 226 GLY B CA 1
ATOM 3799 C C . GLY B 1 226 ? 6.816 1.229 9.977 1 92.81 226 GLY B C 1
ATOM 3800 O O . GLY B 1 226 ? 7.031 0.803 11.117 1 92.81 226 GLY B O 1
ATOM 3801 N N . PHE B 1 227 ? 5.625 1.753 9.633 1 94 227 PHE B N 1
ATOM 3802 C CA . PHE B 1 227 ? 4.453 1.618 10.484 1 94 227 PHE B CA 1
ATOM 3803 C C . PHE B 1 227 ? 3.621 0.408 10.078 1 94 227 PHE B C 1
ATOM 3805 O O . PHE B 1 227 ? 3.77 -0.109 8.969 1 94 227 PHE B O 1
ATOM 3812 N N . ASP B 1 228 ? 2.805 -0.059 10.977 1 95.44 228 ASP B N 1
ATOM 3813 C CA . ASP B 1 228 ? 1.954 -1.215 10.719 1 95.44 228 ASP B CA 1
ATOM 3814 C C . ASP B 1 228 ? 0.663 -0.798 10.016 1 95.44 228 ASP B C 1
ATOM 3816 O O . ASP B 1 228 ? -0.242 -0.247 10.648 1 95.44 228 ASP B O 1
ATOM 3820 N N . PRO B 1 229 ? 0.54 -1.174 8.766 1 97.38 229 PRO B N 1
ATOM 3821 C CA . PRO B 1 229 ? -0.692 -0.814 8.062 1 97.38 229 PRO B CA 1
ATOM 3822 C C . PRO B 1 229 ? -1.915 -1.56 8.594 1 97.38 229 PRO B C 1
ATOM 3824 O O . PRO B 1 229 ? -3.051 -1.184 8.289 1 97.38 229 PRO B O 1
ATOM 3827 N N . GLY B 1 230 ? -1.724 -2.59 9.367 1 96.5 230 GLY B N 1
ATOM 3828 C CA . GLY B 1 230 ? -2.82 -3.314 9.984 1 96.5 230 GLY B CA 1
ATOM 3829 C C . GLY B 1 230 ? -3.711 -2.436 10.844 1 96.5 230 GLY B C 1
ATOM 3830 O O . GLY B 1 230 ? -4.902 -2.707 10.992 1 96.5 230 GLY B O 1
ATOM 3831 N N . ILE B 1 231 ? -3.156 -1.387 11.359 1 97.25 231 ILE B N 1
ATOM 3832 C CA . ILE B 1 231 ? -3.91 -0.451 12.188 1 97.25 231 ILE B CA 1
ATOM 3833 C C . ILE B 1 231 ? -5.023 0.189 11.367 1 97.25 231 ILE B C 1
ATOM 3835 O O . ILE B 1 231 ? -6.16 0.299 11.828 1 97.25 231 ILE B O 1
ATOM 3839 N N . ALA B 1 232 ? -4.703 0.628 10.172 1 98.31 232 ALA B N 1
ATOM 3840 C CA . ALA B 1 232 ? -5.711 1.195 9.281 1 98.31 232 ALA B CA 1
ATOM 3841 C C . ALA B 1 232 ? -6.734 0.141 8.867 1 98.31 232 ALA B C 1
ATOM 3843 O O . ALA B 1 232 ? -7.938 0.418 8.82 1 98.31 232 ALA B O 1
ATOM 3844 N N . LEU B 1 233 ? -6.262 -1.063 8.57 1 97.94 233 LEU B N 1
ATOM 3845 C CA . LEU B 1 233 ? -7.156 -2.121 8.117 1 97.94 233 LEU B CA 1
ATOM 3846 C C . LEU B 1 233 ? -8.109 -2.543 9.227 1 97.94 233 LEU B C 1
ATOM 3848 O O . LEU B 1 233 ? -9.266 -2.895 8.961 1 97.94 233 LEU B O 1
ATOM 3852 N N . ASP B 1 234 ? -7.652 -2.557 10.477 1 97.44 234 ASP B N 1
ATOM 3853 C CA . ASP B 1 234 ? -8.523 -2.838 11.617 1 97.44 234 ASP B CA 1
ATOM 3854 C C . ASP B 1 234 ? -9.711 -1.873 11.648 1 97.44 234 ASP B C 1
ATOM 3856 O O . ASP B 1 234 ? -10.844 -2.283 11.906 1 97.44 234 ASP B O 1
ATOM 3860 N N . ALA B 1 235 ? -9.422 -0.617 11.398 1 98.25 235 ALA B N 1
ATOM 3861 C CA . ALA B 1 235 ? -10.484 0.389 11.391 1 98.25 235 ALA B CA 1
ATOM 3862 C C . ALA B 1 235 ? -11.461 0.147 10.242 1 98.25 235 ALA B C 1
ATOM 3864 O O . ALA B 1 235 ? -12.672 0.257 10.422 1 98.25 235 ALA B O 1
ATOM 3865 N N . LEU B 1 236 ? -10.922 -0.164 9.094 1 98.25 236 LEU B N 1
ATOM 3866 C CA . LEU B 1 236 ? -11.781 -0.447 7.949 1 98.25 236 LEU B CA 1
ATOM 3867 C C . LEU B 1 236 ? -12.688 -1.643 8.234 1 98.25 236 LEU B C 1
ATOM 3869 O O . LEU B 1 236 ? -13.883 -1.607 7.926 1 98.25 236 LEU B O 1
ATOM 3873 N N . GLU B 1 237 ? -12.086 -2.662 8.797 1 96.75 237 GLU B N 1
ATOM 3874 C CA . GLU B 1 237 ? -12.859 -3.854 9.148 1 96.75 237 GLU B CA 1
ATOM 3875 C C . GLU B 1 237 ? -13.977 -3.516 10.125 1 96.75 237 GLU B C 1
ATOM 3877 O O . GLU B 1 237 ? -15.047 -4.137 10.102 1 96.75 237 GLU B O 1
ATOM 3882 N N . ALA B 1 238 ? -13.727 -2.525 10.945 1 96.88 238 ALA B N 1
ATOM 3883 C CA . ALA B 1 238 ? -14.68 -2.129 11.977 1 96.88 238 ALA B CA 1
ATOM 3884 C C . ALA B 1 238 ? -15.711 -1.149 11.43 1 96.88 238 ALA B C 1
ATOM 3886 O O . ALA B 1 238 ? -16.594 -0.695 12.156 1 96.88 238 ALA B O 1
ATOM 3887 N N . GLY B 1 239 ? -15.602 -0.756 10.156 1 97 239 GLY B N 1
ATOM 3888 C CA . GLY B 1 239 ? -16.656 0.023 9.539 1 97 239 GLY B CA 1
ATOM 3889 C C . GLY B 1 239 ? -16.234 1.424 9.148 1 97 239 GLY B C 1
ATOM 3890 O O . GLY B 1 239 ? -17.047 2.234 8.711 1 97 239 GLY B O 1
ATOM 3891 N N . ALA B 1 240 ? -14.977 1.78 9.289 1 98.31 240 ALA B N 1
ATOM 3892 C CA . ALA B 1 240 ? -14.492 3.092 8.867 1 98.31 240 ALA B CA 1
ATOM 3893 C C . ALA B 1 240 ? -14.656 3.275 7.359 1 98.31 240 ALA B C 1
ATOM 3895 O O . ALA B 1 240 ? -14.531 2.316 6.594 1 98.31 240 ALA B O 1
ATOM 3896 N N . LEU B 1 241 ? -14.898 4.473 6.957 1 97.94 241 LEU B N 1
ATOM 3897 C CA . LEU B 1 241 ? -14.961 4.82 5.543 1 97.94 241 LEU B CA 1
ATOM 3898 C C . LEU B 1 241 ? -13.562 4.93 4.945 1 97.94 241 LEU B C 1
ATOM 3900 O O . LEU B 1 241 ? -13.367 4.707 3.75 1 97.94 241 LEU B O 1
ATOM 3904 N N . ALA B 1 242 ? -12.633 5.32 5.762 1 98.56 242 ALA B N 1
ATOM 3905 C CA . ALA B 1 242 ? -11.227 5.477 5.418 1 98.56 242 ALA B CA 1
ATOM 3906 C C . ALA B 1 242 ? -10.344 5.398 6.66 1 98.56 242 ALA B C 1
ATOM 3908 O O . ALA B 1 242 ? -10.805 5.68 7.77 1 98.56 242 ALA B O 1
ATOM 3909 N N . ALA B 1 243 ? -9.133 5.008 6.484 1 98.81 243 ALA B N 1
ATOM 3910 C CA . ALA B 1 243 ? -8.148 5.023 7.562 1 98.81 243 ALA B CA 1
ATOM 3911 C C . ALA B 1 243 ? -6.727 5.016 7.004 1 98.81 243 ALA B C 1
ATOM 3913 O O . ALA B 1 243 ? -6.453 4.355 6 1 98.81 243 ALA B O 1
ATOM 3914 N N . GLY B 1 244 ? -5.867 5.691 7.652 1 98.56 244 GLY B N 1
ATOM 3915 C CA . GLY B 1 244 ? -4.488 5.734 7.188 1 98.56 244 GLY B CA 1
ATOM 3916 C C . GLY B 1 244 ? -3.574 6.523 8.109 1 98.56 244 GLY B C 1
ATOM 3917 O O . GLY B 1 244 ? -4.039 7.184 9.039 1 98.56 244 GLY B O 1
ATOM 3918 N N . LEU B 1 245 ? -2.312 6.387 7.828 1 97.06 245 LEU B N 1
ATOM 3919 C CA . LEU B 1 245 ? -1.277 7.129 8.539 1 97.06 245 LEU B CA 1
ATOM 3920 C C . LEU B 1 245 ? -1.392 8.625 8.258 1 97.06 245 LEU B C 1
ATOM 3922 O O . LEU B 1 245 ? -1.604 9.031 7.117 1 97.06 245 LEU B O 1
ATOM 3926 N N . SER B 1 246 ? -1.299 9.445 9.266 1 95.44 246 SER B N 1
ATOM 3927 C CA . SER B 1 246 ? -1.317 10.898 9.078 1 95.44 246 SER B CA 1
ATOM 3928 C C . SER B 1 246 ? 0.092 11.477 9.125 1 95.44 246 SER B C 1
ATOM 3930 O O . SER B 1 246 ? 0.839 11.234 10.078 1 95.44 246 SER B O 1
ATOM 3932 N N . GLY B 1 247 ? 0.393 12.281 8.086 1 91.19 247 GLY B N 1
ATOM 3933 C CA . GLY B 1 247 ? 1.743 12.812 7.988 1 91.19 247 GLY B CA 1
ATOM 3934 C C . GLY B 1 247 ? 2.807 11.734 7.926 1 91.19 247 GLY B C 1
ATOM 3935 O O . GLY B 1 247 ? 2.699 10.797 7.133 1 91.19 247 GLY B O 1
ATOM 3936 N N . THR B 1 248 ? 3.883 11.969 8.688 1 90.12 248 THR B N 1
ATOM 3937 C CA . THR B 1 248 ? 4.93 10.961 8.789 1 90.12 248 THR B CA 1
ATOM 3938 C C . THR B 1 248 ? 4.746 10.109 10.047 1 90.12 248 THR B C 1
ATOM 3940 O O . THR B 1 248 ? 5.672 9.43 10.484 1 90.12 248 THR B O 1
ATOM 3943 N N . GLY B 1 249 ? 3.496 10.133 10.539 1 90.31 249 GLY B N 1
ATOM 3944 C CA . GLY B 1 249 ? 3.227 9.391 11.766 1 90.31 249 GLY B CA 1
ATOM 3945 C C . GLY B 1 249 ? 3.645 10.133 13.016 1 90.31 249 GLY B C 1
ATOM 3946 O O . GLY B 1 249 ? 4.059 11.289 12.953 1 90.31 249 GLY B O 1
ATOM 3947 N N . PRO B 1 250 ? 3.25 9.57 14.125 1 92 250 PRO B N 1
ATOM 3948 C CA . PRO B 1 250 ? 2.852 8.164 14.234 1 92 250 PRO B CA 1
ATOM 3949 C C . PRO B 1 250 ? 1.335 7.98 14.242 1 92 250 PRO B C 1
ATOM 3951 O O . PRO B 1 250 ? 0.847 6.848 14.203 1 92 250 PRO B O 1
ATOM 3954 N N . SER B 1 251 ? 0.579 8.953 14.219 1 95 251 SER B N 1
ATOM 3955 C CA . SER B 1 251 ? -0.864 8.836 14.406 1 95 251 SER B CA 1
ATOM 3956 C C . SER B 1 251 ? -1.54 8.266 13.164 1 95 251 SER B C 1
ATOM 3958 O O . SER B 1 251 ? -1.083 8.492 12.039 1 95 251 SER B O 1
ATOM 3960 N N . PHE B 1 252 ? -2.551 7.52 13.414 1 97.31 252 PHE B N 1
ATOM 3961 C CA . PHE B 1 252 ? -3.475 7.07 12.375 1 97.31 252 PHE B CA 1
ATOM 3962 C C . PHE B 1 252 ? -4.809 7.793 12.492 1 97.31 252 PHE B C 1
ATOM 3964 O O . PHE B 1 252 ? -5.266 8.094 13.594 1 97.31 252 PHE B O 1
ATOM 3971 N N . VAL B 1 253 ? -5.43 8.062 11.344 1 98.31 253 VAL B N 1
ATOM 3972 C CA . VAL B 1 253 ? -6.73 8.727 11.305 1 98.31 253 VAL B CA 1
ATOM 3973 C C . VAL B 1 253 ? -7.754 7.816 10.625 1 98.31 253 VAL B C 1
ATOM 3975 O O . VAL B 1 253 ? -7.445 7.168 9.625 1 98.31 253 VAL B O 1
ATOM 3978 N N . ALA B 1 254 ? -8.922 7.719 11.211 1 98.62 254 ALA B N 1
ATOM 3979 C CA . ALA B 1 254 ? -10.062 7.031 10.602 1 98.62 254 ALA B CA 1
ATOM 3980 C C . ALA B 1 254 ? -11.266 7.965 10.484 1 98.62 254 ALA B C 1
ATOM 3982 O O . ALA B 1 254 ? -11.531 8.758 11.383 1 98.62 254 ALA B O 1
ATOM 3983 N N . LEU B 1 255 ? -11.898 7.898 9.367 1 98.5 255 LEU B N 1
ATOM 3984 C CA . LEU B 1 255 ? -13.141 8.633 9.133 1 98.5 255 LEU B CA 1
ATOM 3985 C C . LEU B 1 255 ? -14.344 7.691 9.172 1 98.5 255 LEU B C 1
ATOM 3987 O O . LEU B 1 255 ? -14.281 6.574 8.648 1 98.5 255 LEU B O 1
ATOM 3991 N N . THR B 1 256 ? -15.32 8.078 9.867 1 97.12 256 THR B N 1
ATOM 3992 C CA . THR B 1 256 ? -16.5 7.23 9.945 1 97.12 256 THR B CA 1
ATOM 3993 C C . THR B 1 256 ? -17.75 8.07 10.211 1 97.12 256 THR B C 1
ATOM 3995 O O . THR B 1 256 ? -17.656 9.219 10.641 1 97.12 256 THR B O 1
ATOM 3998 N N . HIS B 1 257 ? -18.891 7.441 9.812 1 89.81 257 HIS B N 1
ATOM 3999 C CA . HIS B 1 257 ? -20.141 7.965 10.344 1 89.81 257 HIS B CA 1
ATOM 4000 C C . HIS B 1 257 ? -20.328 7.543 11.797 1 89.81 257 HIS B C 1
ATOM 4002 O O . HIS B 1 257 ? -19.594 6.703 12.312 1 89.81 257 HIS B O 1
ATOM 4008 N N . GLU B 1 258 ? -21.312 8.078 12.422 1 85.44 258 GLU B N 1
ATOM 4009 C CA . GLU B 1 258 ? -21.531 7.898 13.852 1 85.44 258 GLU B CA 1
ATOM 4010 C C . GLU B 1 258 ? -21.781 6.434 14.195 1 85.44 258 GLU B C 1
ATOM 4012 O O . GLU B 1 258 ? -21.375 5.961 15.258 1 85.44 258 GLU B O 1
ATOM 4017 N N . ASP B 1 259 ? -22.156 5.66 13.32 1 89.75 259 ASP B N 1
ATOM 4018 C CA . ASP B 1 259 ? -22.641 4.316 13.625 1 89.75 259 ASP B CA 1
ATOM 4019 C C . ASP B 1 259 ? -21.484 3.355 13.875 1 89.75 259 ASP B C 1
ATOM 4021 O O . ASP B 1 259 ? -21.641 2.367 14.602 1 89.75 259 ASP B O 1
ATOM 4025 N N . SER B 1 260 ? -20.281 3.666 13.422 1 93.69 260 SER B N 1
ATOM 4026 C CA . SER B 1 260 ? -19.203 2.695 13.539 1 93.69 260 SER B CA 1
ATOM 4027 C C . SER B 1 260 ? -18.141 3.178 14.516 1 93.69 260 SER B C 1
ATOM 4029 O O . SER B 1 260 ? -17.078 2.549 14.656 1 93.69 260 SER B O 1
ATOM 4031 N N . GLU B 1 261 ? -18.375 4.246 15.172 1 96.06 261 GLU B N 1
ATOM 4032 C CA . GLU B 1 261 ? -17.406 4.848 16.078 1 96.06 261 GLU B CA 1
ATOM 4033 C C . GLU B 1 261 ? -16.969 3.857 17.156 1 96.06 261 GLU B C 1
ATOM 4035 O O . GLU B 1 261 ? -15.773 3.623 17.344 1 96.06 261 GLU B O 1
ATOM 4040 N N . ALA B 1 262 ? -17.922 3.258 17.812 1 96.06 262 ALA B N 1
ATOM 4041 C CA . ALA B 1 262 ? -17.625 2.354 18.922 1 96.06 262 ALA B CA 1
ATOM 4042 C C . ALA B 1 262 ? -16.844 1.139 18.453 1 96.06 262 ALA B C 1
ATOM 4044 O O . ALA B 1 262 ? -15.93 0.678 19.141 1 96.06 262 ALA B O 1
ATOM 4045 N N . ASP B 1 263 ? -17.172 0.616 17.344 1 96.88 263 ASP B N 1
ATOM 4046 C CA . ASP B 1 263 ? -16.5 -0.559 16.812 1 96.88 263 ASP B CA 1
ATOM 4047 C C . ASP B 1 263 ? -15.039 -0.253 16.484 1 96.88 263 ASP B C 1
ATOM 4049 O O . ASP B 1 263 ? -14.164 -1.09 16.703 1 96.88 263 ASP B O 1
ATOM 4053 N N . ILE B 1 264 ? -14.828 0.906 15.953 1 97.69 264 ILE B N 1
ATOM 4054 C CA . ILE B 1 264 ? -13.469 1.308 15.609 1 97.69 264 ILE B CA 1
ATOM 4055 C C . ILE B 1 264 ? -12.648 1.506 16.891 1 97.69 264 ILE B C 1
ATOM 4057 O O . ILE B 1 264 ? -11.492 1.094 16.953 1 97.69 264 ILE B O 1
ATOM 4061 N N . ILE B 1 265 ? -13.25 2.137 17.891 1 97.31 265 ILE B N 1
ATOM 4062 C CA . ILE B 1 265 ? -12.578 2.316 19.172 1 97.31 265 ILE B CA 1
ATOM 4063 C C . ILE B 1 265 ? -12.203 0.956 19.75 1 97.31 265 ILE B C 1
ATOM 4065 O O . ILE B 1 265 ? -11.07 0.766 20.219 1 97.31 265 ILE B O 1
ATOM 4069 N N . ASP B 1 266 ? -13.086 0.025 19.688 1 96.62 266 ASP B N 1
ATOM 4070 C CA . ASP B 1 266 ? -12.844 -1.319 20.188 1 96.62 266 ASP B CA 1
ATOM 4071 C C . ASP B 1 266 ? -11.688 -1.987 19.453 1 96.62 266 ASP B C 1
ATOM 4073 O O . ASP B 1 266 ? -10.852 -2.654 20.062 1 96.62 266 ASP B O 1
ATOM 4077 N N . ALA B 1 267 ? -11.672 -1.806 18.141 1 96.56 267 ALA B N 1
ATOM 4078 C CA . ALA B 1 267 ? -10.617 -2.393 17.328 1 96.56 267 ALA B CA 1
ATOM 4079 C C . ALA B 1 267 ? -9.25 -1.849 17.719 1 96.56 267 ALA B C 1
ATOM 4081 O O . ALA B 1 267 ? -8.258 -2.58 17.703 1 96.56 267 ALA B O 1
ATOM 4082 N N . TRP B 1 268 ? -9.156 -0.539 18.062 1 96.31 268 TRP B N 1
ATOM 4083 C CA . TRP B 1 268 ? -7.883 0.103 18.359 1 96.31 268 TRP B CA 1
ATOM 4084 C C . TRP B 1 268 ? -7.535 -0.031 19.828 1 96.31 268 TRP B C 1
ATOM 4086 O O . TRP B 1 268 ? -6.371 0.108 20.219 1 96.31 268 TRP B O 1
ATOM 4096 N N . GLU B 1 269 ? -8.484 -0.204 20.703 1 90.31 269 GLU B N 1
ATOM 4097 C CA . GLU B 1 269 ? -8.25 -0.326 22.141 1 90.31 269 GLU B CA 1
ATOM 4098 C C . GLU B 1 269 ? -7.398 -1.552 22.453 1 90.31 269 GLU B C 1
ATOM 4100 O O . GLU B 1 269 ? -6.723 -1.596 23.484 1 90.31 269 GLU B O 1
ATOM 4105 N N . ASN B 1 270 ? -7.465 -2.498 21.578 1 85.5 270 ASN B N 1
ATOM 4106 C CA . ASN B 1 270 ? -6.688 -3.719 21.766 1 85.5 270 ASN B CA 1
ATOM 4107 C C . ASN B 1 270 ? -5.219 -3.506 21.422 1 85.5 270 ASN B C 1
ATOM 4109 O O . ASN B 1 270 ? -4.387 -4.387 21.641 1 85.5 270 ASN B O 1
ATOM 4113 N N . LEU B 1 271 ? -4.996 -2.334 20.922 1 90.38 271 LEU B N 1
ATOM 4114 C CA . LEU B 1 271 ? -3.625 -1.954 20.594 1 90.38 271 LEU B CA 1
ATOM 4115 C C . LEU B 1 271 ? -3.031 -1.065 21.672 1 90.38 271 LEU B C 1
ATOM 4117 O O . LEU B 1 271 ? -3.762 -0.512 22.5 1 90.38 271 LEU B O 1
ATOM 4121 N N . GLU B 1 272 ? -1.748 -1.048 21.812 1 89.44 272 GLU B N 1
ATOM 4122 C CA . GLU B 1 272 ? -1.089 -0.175 22.781 1 89.44 272 GLU B CA 1
ATOM 4123 C C . GLU B 1 272 ? -1.073 1.272 22.297 1 89.44 272 GLU B C 1
ATOM 4125 O O . GLU B 1 272 ? -0.421 1.592 21.297 1 89.44 272 GLU B O 1
ATOM 4130 N N . GLY B 1 273 ? -1.821 2.146 22.891 1 91.94 273 GLY B N 1
ATOM 4131 C CA . GLY B 1 273 ? -1.9 3.551 22.531 1 91.94 273 GLY B CA 1
ATOM 4132 C C . GLY B 1 273 ? -3.191 4.211 22.984 1 91.94 273 GLY B C 1
ATOM 4133 O O . GLY B 1 273 ? -3.945 3.639 23.766 1 91.94 273 GLY B O 1
ATOM 4134 N N . ASP B 1 274 ? -3.395 5.441 22.578 1 92.31 274 ASP B N 1
ATOM 4135 C CA . ASP B 1 274 ? -4.574 6.227 22.938 1 92.31 274 ASP B CA 1
ATOM 4136 C C . ASP B 1 274 ? -5.445 6.488 21.703 1 92.31 274 ASP B C 1
ATOM 4138 O O . ASP B 1 274 ? -4.938 6.562 20.578 1 92.31 274 ASP B O 1
ATOM 4142 N N . VAL B 1 275 ? -6.723 6.566 21.953 1 95.5 275 VAL B N 1
ATOM 4143 C CA . VAL B 1 275 ? -7.664 6.91 20.891 1 95.5 275 VAL B CA 1
ATOM 4144 C C . VAL B 1 275 ? -8.367 8.227 21.234 1 95.5 275 VAL B C 1
ATOM 4146 O O . VAL B 1 275 ? -8.859 8.406 22.344 1 95.5 275 VAL B O 1
ATOM 4149 N N . LEU B 1 276 ? -8.359 9.141 20.297 1 94.81 276 LEU B N 1
ATOM 4150 C CA . LEU B 1 276 ? -9.078 10.406 20.406 1 94.81 276 LEU B CA 1
ATOM 4151 C C . LEU B 1 276 ? -10.195 10.492 19.375 1 94.81 276 LEU B C 1
ATOM 4153 O O . LEU B 1 276 ? -10.023 10.039 18.234 1 94.81 276 LEU B O 1
ATOM 4157 N N . VAL B 1 277 ? -11.297 11.023 19.828 1 96.5 277 VAL B N 1
ATOM 4158 C CA . VAL B 1 277 ? -12.414 11.227 18.906 1 96.5 277 VAL B CA 1
ATOM 4159 C C . VAL B 1 277 ? -12.648 12.719 18.703 1 96.5 277 VAL B C 1
ATOM 4161 O O . VAL B 1 277 ? -12.703 13.484 19.656 1 96.5 277 VAL B O 1
ATOM 4164 N N . THR B 1 278 ? -12.75 13.117 17.469 1 96.81 278 THR B N 1
ATOM 4165 C CA . THR B 1 278 ? -13.047 14.492 17.094 1 96.81 278 THR B CA 1
ATOM 4166 C C . THR B 1 278 ? -13.859 14.539 15.797 1 96.81 278 THR B C 1
ATOM 4168 O O . THR B 1 278 ? -14.57 13.586 15.477 1 96.81 278 THR B O 1
ATOM 4171 N N . SER B 1 279 ? -13.891 15.695 15.148 1 97.12 279 SER B N 1
ATOM 4172 C CA . SER B 1 279 ? -14.672 15.852 13.922 1 97.12 279 SER B CA 1
ATOM 4173 C C . SER B 1 279 ? -13.93 16.703 12.898 1 97.12 279 SER B C 1
ATOM 4175 O O . SER B 1 279 ? -12.883 17.281 13.203 1 97.12 279 SER B O 1
ATOM 4177 N N . VAL B 1 280 ? -14.484 16.703 11.742 1 97.94 280 VAL B N 1
ATOM 4178 C CA . VAL B 1 280 ? -13.961 17.578 10.695 1 97.94 280 VAL B CA 1
ATOM 4179 C C . VAL B 1 280 ? -14.18 19.047 11.078 1 97.94 280 VAL B C 1
ATOM 4181 O O . VAL B 1 280 ? -15.219 19.391 11.641 1 97.94 280 VAL B O 1
ATOM 4184 N N . ASP B 1 281 ? -13.195 19.797 10.836 1 98.38 281 ASP B N 1
ATOM 4185 C CA . ASP B 1 281 ? -13.328 21.234 11.008 1 98.38 281 ASP B CA 1
ATOM 4186 C C . ASP B 1 281 ? -13.344 21.953 9.664 1 98.38 281 ASP B C 1
ATOM 4188 O O . ASP B 1 281 ? -12.32 22.016 8.969 1 98.38 281 ASP B O 1
ATOM 4192 N N . ASN B 1 282 ? -14.422 22.578 9.32 1 98.56 282 ASN B N 1
ATOM 4193 C CA . ASN B 1 282 ? -14.547 23.297 8.062 1 98.56 282 ASN B CA 1
ATOM 4194 C C . ASN B 1 282 ? -14.359 24.797 8.25 1 98.56 282 ASN B C 1
ATOM 4196 O O . ASN B 1 282 ? -14.391 25.562 7.277 1 98.56 282 ASN B O 1
ATOM 4200 N N . GLU B 1 283 ? -14.086 25.25 9.453 1 97.75 283 GLU B N 1
ATOM 4201 C CA . GLU B 1 283 ? -14.031 26.688 9.75 1 97.75 283 GLU B CA 1
ATOM 4202 C C . GLU B 1 283 ? -12.625 27.234 9.547 1 97.75 283 GLU B C 1
ATOM 4204 O O . GLU B 1 283 ? -12.461 28.344 9.031 1 97.75 283 GLU B O 1
ATOM 4209 N N . GLY B 1 284 ? -11.609 26.484 10.023 1 98.62 284 GLY B N 1
ATOM 4210 C CA . GLY B 1 284 ? -10.234 26.953 9.906 1 98.62 284 GLY B CA 1
ATOM 4211 C C . GLY B 1 284 ? -9.844 27.922 11 1 98.62 284 GLY B C 1
ATOM 4212 O O . GLY B 1 284 ? -10.477 27.969 12.055 1 98.62 284 GLY B O 1
ATOM 4213 N N . THR B 1 285 ? -8.766 28.562 10.789 1 98.81 285 THR B N 1
ATOM 4214 C CA . THR B 1 285 ? -8.227 29.547 11.727 1 98.81 285 THR B CA 1
ATOM 4215 C C . THR B 1 285 ? -9.109 30.797 11.766 1 98.81 285 THR B C 1
ATOM 4217 O O . THR B 1 285 ? -9.43 31.375 10.727 1 98.81 285 THR B O 1
ATOM 4220 N N . ARG B 1 286 ? -9.43 31.156 12.984 1 98.31 286 ARG B N 1
ATOM 4221 C CA . ARG B 1 286 ? -10.344 32.281 13.117 1 98.31 286 ARG B CA 1
ATOM 4222 C C . ARG B 1 286 ? -10.086 33.062 14.414 1 98.31 286 ARG B C 1
ATOM 4224 O O . ARG B 1 286 ? -9.727 32.469 15.43 1 98.31 286 ARG B O 1
ATOM 4231 N N . VAL B 1 287 ? -10.328 34.344 14.383 1 98.06 287 VAL B N 1
ATOM 4232 C CA . VAL B 1 287 ? -10.328 35.156 15.594 1 98.06 287 VAL B CA 1
ATOM 4233 C C . VAL B 1 287 ? -11.562 34.844 16.438 1 98.06 287 VAL B C 1
ATOM 4235 O O . VAL B 1 287 ? -12.68 34.781 15.906 1 98.06 287 VAL B O 1
ATOM 4238 N N . LEU B 1 288 ? -11.281 34.531 17.688 1 95.56 288 LEU B N 1
ATOM 4239 C CA . LEU B 1 288 ? -12.391 34.281 18.578 1 95.56 288 LEU B CA 1
ATOM 4240 C C . LEU B 1 288 ? -12.961 35.562 19.141 1 95.56 288 LEU B C 1
ATOM 4242 O O . LEU B 1 288 ? -12.211 36.5 19.438 1 95.56 288 LEU B O 1
ATOM 4246 N N . GLU B 1 289 ? -14.234 35.906 19.078 1 80 289 GLU B N 1
ATOM 4247 C CA . GLU B 1 289 ? -14.891 37.094 19.594 1 80 289 GLU B CA 1
ATOM 4248 C C . GLU B 1 289 ? -14.828 37.156 21.125 1 80 289 GLU B C 1
ATOM 4250 O O . GLU B 1 289 ? -14.805 36.125 21.781 1 80 289 GLU B O 1
#

Nearest PDB structures (foldseek):
  3hul-assembly1_A-2  TM=7.270E-01  e=2.992E-13  Listeria monocytogenes
  6tep-assembly2_D  TM=7.122E-01  e=7.320E-13  Bifidobacterium longum subsp. infantis ATCC 15697 = JCM 1222 = DSM 20088
  6jbc-assembly1_A  TM=7.307E-01  e=1.790E-12  Thermococcus kodakarensis KOD1
  2v8p-assembly2_B  TM=6.987E-01  e=1.186E-10  Aquifex aeolicus
  3lto-assembly1_A  TM=7.037E-01  e=3.067E-10  Legionella pneumophila subsp. pneumophila str. Philadelphia 1